Protein AF-A0A368G8A6-F1 (afdb_monomer)

Secondary structure (DSSP, 8-state):
-HHHHHHHHHHH-TT-TTHHHHHHHHHHHHHHHHHHHTS---HHHHHHHHHHHHHHHHHHHHHTTPPPPPB-TTSPBPPTTTS-HHHHHHHHHHHHHHHHH-----TTTT----EEEEEEEEEEEEE--SS-EEEEEEEEETTTTEE-B--EEEEEPTT----S---EEEEEEEEEGGGTT--EEEEEEEEEEEPPPPS-TTSTTS-----GGG-EEEEEEEEEEE-HHHHHS----SS-EEEEEE-B--S-HHHHHHHHHHH-S--------TTEEEEEEEEEE-S-HHHHHHH-THHHHSSPPEEE-BTT---S--S----------------S-GGG--EEEEEEEEETTSPBPSS----S-TTS-EEEEEEEEE-----TTPPPPPPSEEEEEEEEETTEEPPSS---B--EE--TTS--TT--TTTTS--BTT-

Structure (mmCIF, N/CA/C/O backbone):
data_AF-A0A368G8A6-F1
#
_entry.id   AF-A0A368G8A6-F1
#
loop_
_atom_site.group_PDB
_atom_site.id
_atom_site.type_symbol
_atom_site.label_atom_id
_atom_site.label_alt_id
_atom_site.label_comp_id
_atom_site.label_asym_id
_atom_site.label_entity_id
_atom_site.label_seq_id
_atom_site.pdbx_PDB_ins_code
_atom_site.Cartn_x
_atom_site.Cartn_y
_atom_site.Cartn_z
_atom_site.occupancy
_atom_site.B_iso_or_equiv
_atom_site.auth_seq_id
_atom_site.auth_comp_id
_atom_site.auth_asym_id
_atom_site.auth_atom_id
_atom_site.pdbx_PDB_model_num
ATOM 1 N N . MET A 1 1 ? -7.326 17.265 35.477 1.00 43.59 1 MET A N 1
ATOM 2 C CA . MET A 1 1 ? -8.091 16.591 36.548 1.00 43.59 1 MET A CA 1
ATOM 3 C C . MET A 1 1 ? -8.277 15.103 36.242 1.00 43.59 1 MET A C 1
ATOM 5 O O . MET A 1 1 ? -7.632 14.311 36.908 1.00 43.59 1 MET A O 1
ATOM 9 N N . LEU A 1 2 ? -8.998 14.713 35.177 1.00 50.06 2 LEU A N 1
ATOM 10 C CA . LEU A 1 2 ? -9.174 13.297 34.775 1.00 50.06 2 LEU A CA 1
ATOM 11 C C . LEU A 1 2 ? -7.854 12.520 34.573 1.00 50.06 2 LEU A C 1
ATOM 13 O O . LEU A 1 2 ? -7.730 11.402 35.051 1.00 50.06 2 LEU A O 1
ATOM 17 N N . SER A 1 3 ? -6.838 13.127 33.946 1.00 50.62 3 SER A N 1
ATOM 18 C CA . SER A 1 3 ? -5.525 12.483 33.728 1.00 50.62 3 SER A CA 1
ATOM 19 C C . SER A 1 3 ? -4.758 12.152 35.016 1.00 50.62 3 SER A C 1
ATOM 21 O O . SER A 1 3 ? -4.015 11.178 35.029 1.00 50.62 3 SER A O 1
ATOM 23 N N . ALA A 1 4 ? -4.908 12.955 36.074 1.00 56.69 4 ALA A N 1
ATOM 24 C CA . ALA A 1 4 ? -4.217 12.730 37.347 1.00 56.69 4 ALA A CA 1
ATOM 25 C C . ALA A 1 4 ? -4.920 11.632 38.159 1.00 56.69 4 ALA A C 1
ATOM 27 O O . ALA A 1 4 ? -4.270 10.733 38.680 1.00 56.69 4 ALA A O 1
ATOM 28 N N . LEU A 1 5 ? -6.257 11.655 38.162 1.00 59.19 5 LEU A N 1
ATOM 29 C CA . LEU A 1 5 ? -7.077 10.607 38.764 1.00 59.19 5 LEU A CA 1
ATOM 30 C C . LEU A 1 5 ? -6.843 9.250 38.078 1.00 59.19 5 LEU A C 1
ATOM 32 O O . LEU A 1 5 ? -6.761 8.223 38.738 1.00 59.19 5 LEU A O 1
ATOM 36 N N . PHE A 1 6 ? -6.674 9.244 36.754 1.00 61.34 6 PHE A N 1
ATOM 37 C CA . PHE A 1 6 ? -6.402 8.030 35.986 1.00 61.34 6 PHE A CA 1
ATOM 38 C C . PHE A 1 6 ? -5.039 7.410 36.323 1.00 61.34 6 PHE A C 1
ATOM 40 O O . PHE A 1 6 ? -4.950 6.198 36.503 1.00 61.34 6 PHE A O 1
ATOM 47 N N . GLN A 1 7 ? -3.989 8.230 36.467 1.00 59.25 7 GLN A N 1
ATOM 48 C CA . GLN A 1 7 ? -2.680 7.761 36.938 1.00 59.25 7 GLN A CA 1
ATOM 49 C C . GLN A 1 7 ? -2.772 7.161 38.344 1.00 59.25 7 GLN A C 1
ATOM 51 O O . GLN A 1 7 ? -2.196 6.109 38.604 1.00 59.25 7 GLN A O 1
ATOM 56 N N . GLU A 1 8 ? -3.537 7.790 39.236 1.00 62.53 8 GLU A N 1
ATOM 57 C CA . GLU A 1 8 ? -3.729 7.303 40.601 1.00 62.53 8 GLU A CA 1
ATOM 58 C C . GLU A 1 8 ? -4.510 5.977 40.652 1.00 62.53 8 GLU A C 1
ATOM 60 O O . GLU A 1 8 ? -4.140 5.066 41.393 1.00 62.53 8 GLU A O 1
ATOM 65 N N . ILE A 1 9 ? -5.549 5.834 39.823 1.00 59.72 9 ILE A N 1
ATOM 66 C CA . ILE A 1 9 ? -6.364 4.615 39.716 1.00 59.72 9 ILE A CA 1
ATOM 67 C C . ILE A 1 9 ? -5.563 3.464 39.099 1.00 59.72 9 ILE A C 1
ATOM 69 O O . ILE A 1 9 ? -5.627 2.344 39.604 1.00 59.72 9 ILE A O 1
ATOM 73 N N . TYR A 1 10 ? -4.766 3.737 38.062 1.00 58.94 10 TYR A N 1
ATOM 74 C CA . TYR A 1 10 ? -3.898 2.744 37.423 1.00 58.94 10 TYR A CA 1
ATOM 75 C C . TYR A 1 10 ? -2.846 2.185 38.391 1.00 58.94 10 TYR A C 1
ATOM 77 O O . TYR A 1 10 ? -2.584 0.986 38.407 1.00 58.94 10 TYR A O 1
ATOM 85 N N . VAL A 1 11 ? -2.274 3.046 39.239 1.00 62.62 11 VAL A N 1
ATOM 86 C CA . VAL A 1 11 ? -1.277 2.648 40.245 1.00 62.62 11 VAL A CA 1
ATOM 87 C C . VAL A 1 11 ? -1.910 1.860 41.400 1.00 62.62 11 VAL A C 1
ATOM 89 O O . VAL A 1 11 ? -1.271 0.960 41.940 1.00 62.62 11 VAL A O 1
ATOM 92 N N . LYS A 1 12 ? -3.157 2.171 41.785 1.00 59.19 12 LYS A N 1
ATOM 93 C CA . LYS A 1 12 ? -3.830 1.549 42.941 1.00 59.19 12 LYS A CA 1
ATOM 94 C C . LYS A 1 12 ? -4.589 0.256 42.623 1.00 59.19 12 LYS A C 1
ATOM 96 O O . LYS A 1 12 ? -4.729 -0.577 43.514 1.00 59.19 12 LYS A O 1
ATOM 101 N N . HIS A 1 13 ? -5.069 0.061 41.394 1.00 56.84 13 HIS A N 1
ATOM 102 C CA . HIS A 1 13 ? -5.912 -1.085 41.039 1.00 56.84 13 HIS A CA 1
ATOM 103 C C . HIS A 1 13 ? -5.431 -1.786 39.762 1.00 56.84 13 HIS A C 1
ATOM 105 O O . HIS A 1 13 ? -5.925 -1.537 38.666 1.00 56.84 13 HIS A O 1
ATOM 111 N N . SER A 1 14 ? -4.506 -2.735 39.922 1.00 49.09 14 SER A N 1
ATOM 112 C CA . SER A 1 14 ? -3.905 -3.534 38.840 1.00 49.09 14 SER A CA 1
ATOM 113 C C . SER A 1 14 ? -4.854 -4.532 38.148 1.00 49.09 14 SER A C 1
ATOM 115 O O . SER A 1 14 ? -4.453 -5.184 37.187 1.00 49.09 14 SER A O 1
ATOM 117 N N . GLN A 1 15 ? -6.107 -4.663 38.603 1.00 50.75 15 GLN A N 1
ATOM 118 C CA . GLN A 1 15 ? -7.105 -5.607 38.076 1.00 50.75 15 GLN A CA 1
ATOM 119 C C . GLN A 1 15 ? -8.498 -4.967 37.949 1.00 50.75 15 GLN A C 1
ATOM 121 O O . GLN A 1 15 ? -9.465 -5.410 38.564 1.00 50.75 15 GLN A O 1
ATOM 126 N N . MET A 1 16 ? -8.627 -3.895 37.167 1.00 54.19 16 MET A N 1
ATOM 127 C CA . MET A 1 16 ? -9.943 -3.329 36.852 1.00 54.19 16 MET A CA 1
ATOM 128 C C . MET A 1 16 ? -10.481 -3.922 35.549 1.00 54.19 16 MET A C 1
ATOM 130 O O . MET A 1 16 ? -10.020 -3.573 34.466 1.00 54.19 16 MET A O 1
ATOM 134 N N . HIS A 1 17 ? -11.510 -4.770 35.646 1.00 56.84 17 HIS A N 1
ATOM 135 C CA . HIS A 1 17 ? -12.255 -5.290 34.488 1.00 56.84 17 HIS A CA 1
ATOM 136 C C . HIS A 1 17 ? -12.862 -4.178 33.604 1.00 56.84 17 HIS A C 1
ATOM 138 O O . HIS A 1 17 ? -13.124 -4.409 32.429 1.00 56.84 17 HIS A O 1
ATOM 144 N N . TYR A 1 18 ? -13.013 -2.963 34.141 1.00 58.09 18 TYR A N 1
ATOM 145 C CA . TYR A 1 18 ? -13.565 -1.789 33.454 1.00 58.09 18 TYR A CA 1
ATOM 146 C C . TYR A 1 18 ? -12.489 -0.854 32.866 1.00 58.09 18 TYR A C 1
ATOM 148 O O . TYR A 1 18 ? -12.812 0.216 32.359 1.00 58.09 18 TYR A O 1
ATOM 156 N N . PHE A 1 19 ? -11.198 -1.211 32.927 1.00 62.97 19 PHE A N 1
ATOM 157 C CA . PHE A 1 19 ? -10.111 -0.337 32.461 1.00 62.97 19 PHE A CA 1
ATOM 158 C C . PHE A 1 19 ? -10.221 0.005 30.966 1.00 62.97 19 PHE A C 1
ATOM 160 O O . PHE A 1 19 ? -10.107 1.171 30.587 1.00 62.97 19 PHE A O 1
ATOM 167 N N . ASN A 1 20 ? -10.532 -0.994 30.134 1.00 63.12 20 ASN A N 1
ATOM 168 C CA . ASN A 1 20 ? -10.787 -0.789 28.706 1.00 63.12 20 ASN A CA 1
ATOM 169 C C . ASN A 1 20 ? -11.989 0.140 28.471 1.00 63.12 20 ASN A C 1
ATOM 171 O O . ASN A 1 20 ? -11.944 0.990 27.589 1.00 63.12 20 ASN A O 1
ATOM 175 N N . GLU A 1 21 ? -13.027 0.056 29.308 1.00 64.50 21 GLU A N 1
ATOM 176 C CA . GLU A 1 21 ? -14.209 0.920 29.200 1.00 64.50 21 GLU A CA 1
ATOM 177 C C . GLU A 1 21 ? -13.882 2.387 29.517 1.00 64.50 21 GLU A C 1
ATOM 179 O O . GLU A 1 21 ? -14.387 3.301 28.861 1.00 64.50 21 GLU A O 1
ATOM 184 N N . VAL A 1 22 ? -13.006 2.631 30.500 1.00 66.44 22 VAL A N 1
ATOM 185 C CA . VAL A 1 22 ? -12.541 3.987 30.829 1.00 66.44 22 VAL A CA 1
ATOM 186 C C . VAL A 1 22 ? -11.645 4.541 29.718 1.00 66.44 22 VAL A C 1
ATOM 188 O O . VAL A 1 22 ? -11.762 5.720 29.378 1.00 66.44 22 VAL A O 1
ATOM 191 N N . LEU A 1 23 ? -10.787 3.714 29.112 1.00 68.44 23 LEU A N 1
ATOM 192 C CA . LEU A 1 23 ? -9.977 4.117 27.959 1.00 68.44 23 LEU A CA 1
ATOM 193 C C . LEU A 1 23 ? -10.842 4.460 26.741 1.00 68.44 23 LEU A C 1
ATOM 195 O O . LEU A 1 23 ? -10.667 5.533 26.166 1.00 68.44 23 LEU A O 1
ATOM 199 N N . ASP A 1 24 ? -11.828 3.625 26.407 1.00 67.00 24 ASP A N 1
ATOM 200 C CA . ASP A 1 24 ? -12.809 3.907 25.352 1.00 67.00 24 ASP A CA 1
ATOM 201 C C . ASP A 1 24 ? -13.577 5.212 25.619 1.00 67.00 24 ASP A C 1
ATOM 203 O O . ASP A 1 24 ? -13.859 5.994 24.702 1.00 67.00 24 ASP A O 1
ATOM 207 N N . PHE A 1 25 ? -13.901 5.485 26.886 1.00 70.19 25 PHE A N 1
ATOM 208 C CA . PHE A 1 25 ? -14.536 6.733 27.295 1.00 70.19 25 PHE A CA 1
ATOM 209 C C . PHE A 1 25 ? -13.623 7.954 27.090 1.00 70.19 25 PHE A C 1
ATOM 211 O O . PHE A 1 25 ? -14.079 8.988 26.583 1.00 70.19 25 PHE A O 1
ATOM 218 N N . ILE A 1 26 ? -12.341 7.847 27.449 1.00 71.69 26 ILE A N 1
ATOM 219 C CA . ILE A 1 26 ? -11.347 8.910 27.251 1.00 71.69 26 ILE A CA 1
ATOM 220 C C . ILE A 1 26 ? -11.129 9.161 25.756 1.00 71.69 26 ILE A C 1
ATOM 222 O O . ILE A 1 26 ? -11.216 10.312 25.323 1.00 71.69 26 ILE A O 1
ATOM 226 N N . ASP A 1 27 ? -10.928 8.106 24.965 1.00 68.25 27 ASP A N 1
ATOM 227 C CA . ASP A 1 27 ? -10.746 8.186 23.512 1.00 68.25 27 ASP A CA 1
ATOM 228 C C . ASP A 1 27 ? -11.944 8.869 22.844 1.00 68.25 27 ASP A C 1
ATOM 230 O O . ASP A 1 27 ? -11.781 9.804 22.053 1.00 68.25 27 ASP A O 1
ATOM 234 N N . TYR A 1 28 ? -13.165 8.472 23.217 1.00 72.50 28 TYR A N 1
ATOM 235 C CA . TYR A 1 28 ? -14.377 9.122 22.732 1.00 72.50 28 TYR A CA 1
ATOM 236 C C . TYR A 1 28 ? -14.417 10.606 23.114 1.00 72.50 28 TYR A C 1
ATOM 238 O O . TYR A 1 28 ? -14.634 11.459 22.254 1.00 72.50 28 TYR A O 1
ATOM 246 N N . THR A 1 29 ? -14.164 10.940 24.381 1.00 74.62 29 THR A N 1
ATOM 247 C CA . THR A 1 29 ? -14.207 12.323 24.883 1.00 74.62 29 THR A CA 1
ATOM 248 C C . THR A 1 29 ? -13.191 13.217 24.168 1.00 74.62 29 THR A C 1
ATOM 250 O O . THR A 1 29 ? -13.513 14.343 23.777 1.00 74.62 29 THR A O 1
ATOM 253 N N . LEU A 1 30 ? -11.976 12.712 23.941 1.00 75.31 30 LEU A N 1
ATOM 254 C CA . LEU A 1 30 ? -10.932 13.405 23.187 1.00 75.31 30 LEU A CA 1
ATOM 255 C C . LEU A 1 30 ? -11.320 13.578 21.716 1.00 75.31 30 LEU A C 1
ATOM 257 O O . LEU A 1 30 ? -11.137 14.665 21.164 1.00 75.31 30 LEU A O 1
ATOM 261 N N . SER A 1 31 ? -11.913 12.553 21.098 1.00 70.50 31 SER A N 1
ATOM 262 C CA . SER A 1 31 ? -12.369 12.619 19.706 1.00 70.50 31 SER A CA 1
ATOM 263 C C . SER A 1 31 ? -13.459 13.676 19.497 1.00 70.50 31 SER A C 1
ATOM 265 O O . SER A 1 31 ? -13.366 14.481 18.568 1.00 70.50 31 SER A O 1
ATOM 267 N N . VAL A 1 32 ? -14.443 13.745 20.403 1.00 74.12 32 VAL A N 1
ATOM 268 C CA . VAL A 1 32 ? -15.516 14.745 20.368 1.00 74.12 32 VAL A CA 1
ATOM 269 C C . VAL A 1 32 ? -14.942 16.137 20.601 1.00 74.12 32 VAL A C 1
ATOM 271 O O . VAL A 1 32 ? -15.264 17.057 19.852 1.00 74.12 32 VAL A O 1
ATOM 274 N N . ARG A 1 33 ? -14.032 16.300 21.573 1.00 78.25 33 ARG A N 1
ATOM 275 C CA . ARG A 1 33 ? -13.338 17.576 21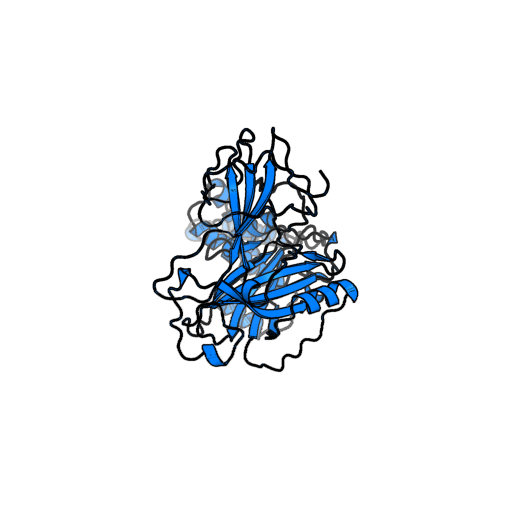.808 1.00 78.25 33 ARG A CA 1
ATOM 276 C C . ARG A 1 33 ? -12.628 18.060 20.545 1.00 78.25 33 ARG A C 1
ATOM 278 O O . ARG A 1 33 ? -12.768 19.222 20.179 1.00 78.25 33 ARG A O 1
ATOM 285 N N . GLN A 1 34 ? -11.885 17.185 19.871 1.00 70.12 34 GLN A N 1
ATOM 286 C CA . GLN A 1 34 ? -11.168 17.548 18.651 1.00 70.12 34 GLN A CA 1
ATOM 287 C C . GLN A 1 34 ? -12.124 17.896 17.503 1.00 70.12 34 GLN A C 1
ATOM 289 O O . GLN A 1 34 ? -11.867 18.848 16.771 1.00 70.12 34 GLN A O 1
ATOM 294 N N . LYS A 1 35 ? -13.251 17.183 17.385 1.00 71.56 35 LYS A N 1
ATOM 295 C CA . LYS A 1 35 ? -14.300 17.478 16.402 1.00 71.56 35 LYS A CA 1
ATOM 296 C C . LYS A 1 35 ? -14.926 18.857 16.640 1.00 71.56 35 LYS A C 1
ATOM 298 O O . LYS A 1 35 ? -15.028 19.638 15.700 1.00 71.56 35 LYS A O 1
ATOM 303 N N . ILE A 1 36 ? -15.244 19.202 17.888 1.00 72.38 36 ILE A N 1
ATOM 304 C CA . ILE A 1 36 ? -15.761 20.532 18.259 1.00 72.38 36 ILE A CA 1
ATOM 305 C C . ILE A 1 36 ? -14.737 21.628 17.927 1.00 72.38 36 ILE A C 1
ATOM 307 O O . ILE A 1 36 ? -15.089 22.639 17.326 1.00 72.38 36 ILE A O 1
ATOM 311 N N . LEU A 1 37 ? -13.461 21.415 18.269 1.00 73.06 37 LEU A N 1
ATOM 312 C CA . LEU A 1 37 ? -12.390 22.386 18.014 1.00 73.06 37 LEU A CA 1
ATOM 313 C C . LEU A 1 37 ? -12.068 22.571 16.523 1.00 73.06 37 LEU A C 1
ATOM 315 O O . LEU A 1 37 ? -11.515 23.600 16.152 1.00 73.06 37 LEU A O 1
ATOM 319 N N . SER A 1 38 ? -12.407 21.599 15.671 1.00 75.25 38 SER A N 1
ATOM 320 C CA . SER A 1 38 ? -12.146 21.667 14.226 1.00 75.25 38 SER A CA 1
ATOM 321 C C . SER A 1 38 ? -13.040 22.659 13.464 1.00 75.25 38 SER A C 1
ATOM 323 O O . SER A 1 38 ? -12.748 22.966 12.314 1.00 75.25 38 SER A O 1
ATOM 325 N N . GLY A 1 39 ? -14.099 23.190 14.091 1.00 61.03 39 GLY A N 1
ATOM 326 C CA . GLY A 1 39 ? -14.849 24.345 13.580 1.00 61.03 39 GLY A CA 1
ATOM 327 C C . GLY A 1 39 ? -15.781 24.101 12.382 1.00 61.03 39 GLY A C 1
ATOM 328 O O . GLY A 1 39 ? -16.315 25.067 11.850 1.00 61.03 39 GLY A O 1
ATOM 329 N N . GLY A 1 40 ? -16.011 22.850 11.965 1.00 71.56 40 GLY A N 1
ATOM 330 C CA . GLY A 1 40 ? -16.834 22.500 10.790 1.00 71.56 40 GLY A CA 1
ATOM 331 C C . GLY A 1 40 ? -18.112 21.702 11.081 1.00 71.56 40 GLY A C 1
ATOM 332 O O . GLY A 1 40 ? -18.633 21.050 10.182 1.00 71.56 40 GLY A O 1
ATOM 333 N N . VAL A 1 41 ? -18.586 21.679 12.330 1.00 72.69 41 VAL A N 1
ATOM 334 C CA . VAL A 1 41 ? -19.724 20.840 12.749 1.00 72.69 41 VAL A CA 1
ATOM 335 C C . VAL A 1 41 ? -21.025 21.656 12.739 1.00 72.69 41 VAL A C 1
ATOM 337 O O . VAL A 1 41 ? -21.070 22.696 13.399 1.00 72.69 41 VAL A O 1
ATOM 340 N N . PRO A 1 42 ? -22.092 21.207 12.050 1.00 79.69 42 PRO A N 1
ATOM 341 C CA . PRO A 1 42 ? -23.400 21.861 12.085 1.00 79.69 42 PRO A CA 1
ATOM 342 C C . PRO A 1 42 ? -23.972 21.978 13.507 1.00 79.69 42 PRO A C 1
ATOM 344 O O . PRO A 1 42 ? -23.771 21.096 14.345 1.00 79.69 42 PRO A O 1
ATOM 347 N N . SER A 1 43 ? -24.747 23.033 13.777 1.00 75.12 43 SER A N 1
ATOM 348 C CA . SER A 1 43 ? -25.308 23.316 15.112 1.00 75.12 43 SER A CA 1
ATOM 349 C C . SER A 1 43 ? -26.180 22.185 15.672 1.00 75.12 43 SER A C 1
ATOM 351 O O . SER A 1 43 ? -26.168 21.925 16.875 1.00 75.12 43 SER A O 1
ATOM 353 N N . GLU A 1 44 ? -26.917 21.489 14.806 1.00 77.75 44 GLU A N 1
ATOM 354 C CA . GLU A 1 44 ? -27.762 20.356 15.190 1.00 77.75 44 GLU A CA 1
ATOM 355 C C . GLU A 1 44 ? -26.920 19.148 15.632 1.00 77.75 44 GLU A C 1
ATOM 357 O O . GLU A 1 44 ? -27.166 18.561 16.688 1.00 77.75 44 GLU A O 1
ATOM 362 N N . GLU A 1 45 ? -25.849 18.843 14.896 1.00 76.75 45 GLU A N 1
ATOM 363 C CA . GLU A 1 45 ? -24.894 17.791 15.253 1.00 76.75 45 GLU A CA 1
ATOM 364 C C . GLU A 1 45 ? -24.103 18.148 16.525 1.00 76.75 45 GLU A C 1
ATOM 366 O O . GLU A 1 45 ? -23.843 17.294 17.370 1.00 76.75 45 GLU A O 1
ATOM 371 N N . LEU A 1 46 ? -23.778 19.425 16.736 1.00 76.44 46 LEU A N 1
ATOM 372 C CA . LEU A 1 46 ? -23.169 19.895 17.984 1.00 76.44 46 LEU A CA 1
ATOM 373 C C . LEU A 1 46 ? -24.077 19.680 19.200 1.00 76.44 46 LEU A C 1
ATOM 375 O O . LEU A 1 46 ? -23.590 19.293 20.265 1.00 76.44 46 LEU A O 1
ATOM 379 N N . ASN A 1 47 ? -25.382 19.923 19.062 1.00 78.06 47 ASN A N 1
ATOM 380 C CA . ASN A 1 47 ? -26.339 19.716 20.147 1.00 78.06 47 ASN A CA 1
ATOM 381 C C . ASN A 1 47 ? -26.492 18.226 20.487 1.00 78.06 47 ASN A C 1
ATOM 383 O O . ASN A 1 47 ? -26.476 17.870 21.667 1.00 78.06 47 ASN A O 1
ATOM 387 N N . THR A 1 48 ? -26.559 17.343 19.485 1.00 79.69 48 THR A N 1
ATOM 388 C CA . THR A 1 48 ? -26.619 15.893 19.735 1.00 79.69 48 THR A CA 1
ATOM 389 C C . THR A 1 48 ? -25.330 15.374 20.374 1.00 79.69 48 THR A C 1
ATOM 391 O O . THR A 1 48 ? -25.388 14.641 21.367 1.00 79.69 48 THR A O 1
ATOM 394 N N . LEU A 1 49 ? -24.165 15.817 19.888 1.00 78.12 49 LEU A N 1
ATOM 395 C CA . LEU A 1 49 ? -22.864 15.482 20.471 1.00 78.12 49 LEU A CA 1
ATOM 396 C C . LEU A 1 49 ? -22.743 15.961 21.920 1.00 78.12 49 LEU A C 1
ATOM 398 O O . LEU A 1 49 ? -22.212 15.226 22.750 1.00 78.12 49 LEU A O 1
ATOM 402 N N . ARG A 1 50 ? -23.257 17.153 22.252 1.00 81.56 50 ARG A N 1
ATOM 403 C CA . ARG A 1 50 ? -23.244 17.689 23.623 1.00 81.56 50 ARG A CA 1
ATOM 404 C C . ARG A 1 50 ? -24.022 16.801 24.584 1.00 81.56 50 ARG A C 1
ATOM 406 O O . ARG A 1 50 ? -23.479 16.413 25.617 1.00 81.56 50 ARG A O 1
ATOM 413 N N . VAL A 1 51 ? -25.260 16.449 24.234 1.00 83.06 51 VAL A N 1
ATOM 414 C CA . VAL A 1 51 ? -26.112 15.584 25.064 1.00 83.06 51 VAL A CA 1
ATOM 415 C C . VAL A 1 51 ? -25.450 14.218 25.264 1.00 83.06 51 VAL A C 1
ATOM 417 O O . VAL A 1 51 ? -25.397 13.712 26.384 1.00 83.06 51 VAL A O 1
ATOM 420 N N . GLN A 1 52 ? -24.888 13.632 24.203 1.00 79.94 52 GLN A N 1
ATOM 421 C CA . GLN A 1 52 ? -24.186 12.349 24.295 1.00 79.94 52 GLN A CA 1
ATOM 422 C C . GLN A 1 52 ? -22.911 12.434 25.144 1.00 79.94 52 GLN A C 1
ATOM 424 O O . GLN A 1 52 ? -22.642 11.534 25.939 1.00 79.94 52 GLN A O 1
ATOM 429 N N . LEU A 1 53 ? -22.129 13.505 24.995 1.00 80.88 53 LEU A N 1
ATOM 430 C CA . LEU A 1 53 ? -20.910 13.727 25.766 1.00 80.88 53 LEU A CA 1
ATOM 431 C C . LEU A 1 53 ? -21.221 13.888 27.258 1.00 80.88 53 LEU A C 1
ATOM 433 O O . LEU A 1 53 ? -20.582 13.237 28.079 1.00 80.88 53 LEU A O 1
ATOM 437 N N . ALA A 1 54 ? -22.228 14.697 27.595 1.00 82.69 54 ALA A N 1
ATOM 438 C CA . ALA A 1 54 ? -22.706 14.891 28.960 1.00 82.69 54 ALA A CA 1
ATOM 439 C C . ALA A 1 54 ? -23.092 13.558 29.620 1.00 82.69 54 ALA A C 1
ATOM 441 O O . ALA A 1 54 ? -22.553 13.217 30.670 1.00 82.69 54 ALA A O 1
ATOM 442 N N . ARG A 1 55 ? -23.925 12.752 28.944 1.00 80.25 55 ARG A N 1
ATOM 443 C CA . ARG A 1 55 ? -24.340 11.426 29.435 1.00 80.25 55 ARG A CA 1
ATOM 444 C C . ARG A 1 55 ? -23.154 10.504 29.701 1.00 80.25 55 ARG A C 1
ATOM 446 O O . ARG A 1 55 ? -23.101 9.844 30.737 1.00 80.25 55 ARG A O 1
ATOM 453 N N . ARG A 1 56 ? -22.184 10.462 28.782 1.00 77.88 56 ARG A N 1
ATOM 454 C CA . ARG A 1 56 ? -20.999 9.617 28.964 1.00 77.88 56 ARG A CA 1
ATOM 455 C C . ARG A 1 56 ? -20.099 10.116 30.100 1.00 77.88 56 ARG A C 1
ATOM 457 O O . ARG A 1 56 ? -19.587 9.280 30.835 1.00 77.88 56 ARG A O 1
ATOM 464 N N . ILE A 1 57 ? -19.927 11.433 30.272 1.00 81.31 57 ILE A N 1
ATOM 465 C CA . ILE A 1 57 ? -19.154 12.014 31.388 1.00 81.31 57 ILE A CA 1
ATOM 466 C C . ILE A 1 57 ? -19.785 11.656 32.728 1.00 81.31 57 ILE A C 1
ATOM 468 O O . ILE A 1 57 ? -19.091 11.177 33.619 1.00 81.31 57 ILE A O 1
ATOM 472 N N . ASP A 1 58 ? -21.094 11.843 32.857 1.00 82.56 58 ASP A N 1
ATOM 473 C CA . ASP A 1 58 ? -21.817 11.574 34.098 1.00 82.56 58 ASP A CA 1
ATOM 474 C C . ASP A 1 58 ? -21.733 10.083 34.479 1.00 82.56 58 ASP A C 1
ATOM 476 O O . ASP A 1 58 ? -21.558 9.733 35.647 1.00 82.56 58 ASP A O 1
ATOM 480 N N . ARG A 1 59 ? -21.739 9.192 33.481 1.00 77.00 59 ARG A N 1
ATOM 481 C CA . ARG A 1 59 ? -21.500 7.758 33.670 1.00 77.00 59 ARG A CA 1
ATOM 482 C C . ARG A 1 59 ? -20.055 7.428 34.041 1.00 77.00 59 ARG A C 1
ATOM 484 O O . ARG A 1 59 ? -19.838 6.623 34.942 1.00 77.00 59 ARG A O 1
ATOM 491 N N . GLY A 1 60 ? -19.078 8.045 33.379 1.00 75.31 60 GLY A N 1
ATOM 492 C CA . GLY A 1 60 ? -17.666 7.920 33.741 1.00 75.31 60 GLY A CA 1
ATOM 493 C C . GLY A 1 60 ? -17.427 8.350 35.188 1.00 75.31 60 GLY A C 1
ATOM 494 O O . GLY A 1 60 ? -16.764 7.640 35.937 1.00 75.31 60 GLY A O 1
ATOM 495 N N . ASN A 1 61 ? -18.057 9.445 35.617 1.00 79.81 61 ASN A N 1
ATOM 496 C CA . ASN A 1 61 ? -18.025 9.889 37.005 1.00 79.81 61 ASN A CA 1
ATOM 497 C C . ASN A 1 61 ? -18.624 8.838 37.944 1.00 79.81 61 ASN A C 1
ATOM 499 O O . ASN A 1 61 ? -17.983 8.507 38.933 1.00 79.81 61 ASN A O 1
ATOM 503 N N . MET A 1 62 ? -19.776 8.244 37.615 1.00 77.38 62 MET A N 1
ATOM 504 C CA . MET A 1 62 ? -20.349 7.156 38.418 1.00 77.38 62 MET A CA 1
ATOM 505 C C . MET A 1 62 ? -19.393 5.957 38.549 1.00 77.38 62 MET A C 1
ATOM 507 O O . MET A 1 62 ? -19.195 5.464 39.656 1.00 77.38 62 MET A O 1
ATOM 511 N N . PHE A 1 63 ? -18.761 5.510 37.456 1.00 70.62 63 PHE A N 1
ATOM 512 C CA . PHE A 1 63 ? -17.797 4.399 37.495 1.00 70.62 63 PHE A CA 1
ATOM 513 C C . PHE A 1 63 ? -16.556 4.712 38.327 1.00 70.62 63 PHE A C 1
ATOM 515 O O . PHE A 1 63 ? -16.059 3.862 39.061 1.00 70.62 63 PHE A O 1
ATOM 522 N N . LEU A 1 64 ? -16.075 5.949 38.238 1.00 72.94 64 LEU A N 1
ATOM 523 C CA . LEU A 1 64 ? -14.930 6.432 39.002 1.00 72.94 64 LEU A CA 1
ATOM 524 C C . LEU A 1 64 ? -15.313 6.831 40.438 1.00 72.94 64 LEU A C 1
ATOM 526 O O . LEU A 1 64 ? -14.472 7.358 41.161 1.00 72.94 64 LEU A O 1
ATOM 530 N N . SER A 1 65 ? -16.564 6.589 40.855 1.00 75.06 65 SER A N 1
ATOM 531 C CA . SER A 1 65 ? -17.113 6.990 42.160 1.00 75.06 65 SER A CA 1
ATOM 532 C C . SER A 1 65 ? -16.963 8.492 42.452 1.00 75.06 65 SER A C 1
ATOM 534 O O . SER A 1 65 ? -16.764 8.909 43.591 1.00 75.06 65 SER A O 1
ATOM 536 N N . LEU A 1 66 ? -17.051 9.312 41.406 1.00 79.75 66 LEU A N 1
ATOM 537 C CA . LEU A 1 66 ? -17.045 10.770 41.447 1.00 79.75 66 LEU A CA 1
ATOM 538 C C . LEU A 1 66 ? -18.471 11.328 41.449 1.00 79.75 66 LEU A C 1
ATOM 540 O O . LEU A 1 66 ? -19.427 10.685 41.014 1.00 79.75 66 LEU A O 1
ATOM 544 N N . ASN A 1 67 ? -18.595 12.588 41.861 1.00 81.81 67 ASN A N 1
ATOM 545 C CA . ASN A 1 67 ? -19.868 13.299 41.844 1.00 81.81 67 ASN A CA 1
ATOM 546 C C . ASN A 1 67 ? -20.406 13.461 40.412 1.00 81.81 67 ASN A C 1
ATOM 548 O O . ASN A 1 67 ? -19.722 13.956 39.510 1.00 81.81 67 ASN A O 1
ATOM 552 N N . VAL A 1 68 ? -21.669 13.084 40.221 1.00 83.31 68 VAL A N 1
ATOM 553 C CA . VAL A 1 68 ? -22.407 13.297 38.972 1.00 83.31 68 VAL A CA 1
ATOM 554 C C . VAL A 1 68 ? -22.943 14.727 38.937 1.00 83.31 68 VAL A C 1
ATOM 556 O O . VAL A 1 68 ? -23.505 15.213 39.918 1.00 83.31 68 VAL A O 1
ATOM 559 N N . THR A 1 69 ? -22.764 15.417 37.810 1.00 85.94 69 THR A N 1
ATOM 560 C CA . THR A 1 69 ? -23.268 16.783 37.634 1.00 85.94 69 THR A CA 1
ATOM 561 C C . THR A 1 69 ? -24.769 16.761 37.340 1.00 85.94 69 THR A C 1
ATOM 563 O O . THR A 1 69 ? -25.237 15.950 36.546 1.00 85.94 69 THR A O 1
ATOM 566 N N . ILE A 1 70 ? -25.534 17.666 37.953 1.00 86.81 70 ILE A N 1
ATOM 567 C CA . ILE A 1 70 ? -26.963 17.821 37.662 1.00 86.81 70 ILE A CA 1
ATOM 568 C C . ILE A 1 70 ? -27.098 18.614 36.358 1.00 86.81 70 ILE A C 1
ATOM 570 O O . ILE A 1 70 ? -26.636 19.753 36.268 1.00 86.81 70 ILE A O 1
ATOM 574 N N . ARG A 1 71 ? -27.698 17.997 35.337 1.00 87.19 71 ARG A N 1
ATOM 575 C CA . ARG A 1 71 ? -27.844 18.576 33.994 1.00 87.19 71 ARG A CA 1
ATOM 576 C C . ARG A 1 71 ? -29.286 18.579 33.522 1.00 87.19 71 ARG A C 1
ATOM 578 O O . ARG A 1 71 ? -30.025 17.656 33.857 1.00 87.19 71 ARG A O 1
ATOM 585 N N . ASP A 1 72 ? -29.639 19.538 32.680 1.00 83.06 72 ASP A N 1
ATOM 586 C CA . ASP A 1 72 ? -30.932 19.592 31.998 1.00 83.06 72 ASP A CA 1
ATOM 587 C C . ASP A 1 72 ? -31.067 18.520 30.888 1.00 83.06 72 ASP A C 1
ATOM 589 O O . ASP A 1 72 ? -30.210 17.640 30.711 1.00 83.06 72 ASP A O 1
ATOM 593 N N . GLU A 1 73 ? -32.169 18.568 30.133 1.00 79.31 73 GLU A N 1
ATOM 594 C CA . GLU A 1 73 ? -32.426 17.674 28.993 1.00 79.31 73 GLU A CA 1
ATOM 595 C C . GLU A 1 73 ? -31.481 17.921 27.802 1.00 79.31 73 GLU A C 1
ATOM 597 O O . GLU A 1 73 ? -31.242 17.020 26.992 1.00 79.31 73 GLU A O 1
ATOM 602 N N . HIS A 1 74 ? -30.890 19.115 27.721 1.00 80.00 74 HIS A N 1
ATOM 603 C CA . HIS A 1 74 ? -29.948 19.535 26.682 1.00 80.00 74 HIS A CA 1
ATOM 604 C C . HIS A 1 74 ? -28.476 19.249 27.045 1.00 80.00 74 HIS A C 1
ATOM 606 O O . HIS A 1 74 ? -27.569 19.529 26.252 1.00 80.00 74 HIS A O 1
ATOM 612 N N . GLY A 1 75 ? -28.219 18.645 28.211 1.00 78.25 75 GLY A N 1
ATOM 613 C CA . GLY A 1 75 ? -26.885 18.277 28.689 1.00 78.25 75 GLY A CA 1
ATOM 614 C C . GLY A 1 75 ? -26.083 19.439 29.290 1.00 78.25 75 GLY A C 1
ATOM 615 O O . GLY A 1 75 ? -24.876 19.290 29.521 1.00 78.25 75 GLY A O 1
ATOM 616 N N . LEU A 1 76 ? -26.719 20.582 29.552 1.00 84.44 76 LEU A N 1
ATOM 617 C CA . LEU A 1 76 ? -26.115 21.727 30.229 1.00 84.44 76 LEU A CA 1
ATOM 618 C C . LEU A 1 76 ? -26.226 21.552 31.743 1.00 84.44 76 LEU A C 1
ATOM 620 O O . LEU A 1 76 ? -27.228 21.055 32.247 1.00 84.44 76 LEU A O 1
ATOM 624 N N . ALA A 1 77 ? -25.173 21.921 32.470 1.00 86.12 77 ALA A N 1
ATOM 625 C CA . ALA A 1 77 ? -25.200 21.891 33.927 1.00 86.12 77 ALA A CA 1
ATOM 626 C C . ALA A 1 77 ? -26.102 23.013 34.447 1.00 86.12 77 ALA A C 1
ATOM 628 O O . ALA A 1 77 ? -26.024 24.136 33.947 1.00 86.12 77 ALA A O 1
ATOM 629 N N . PHE A 1 78 ? -26.925 22.713 35.451 1.00 85.00 78 PHE A N 1
ATOM 630 C CA . PHE A 1 78 ? -27.667 23.757 36.145 1.00 85.00 78 PHE A CA 1
ATOM 631 C C . PHE A 1 78 ? -26.709 24.641 36.942 1.00 85.00 78 PHE A C 1
ATOM 633 O O . PHE A 1 78 ? -25.787 24.146 37.594 1.00 85.00 78 PHE A O 1
ATOM 640 N N . ASP A 1 79 ? -26.954 25.946 36.902 1.00 83.75 79 ASP A N 1
ATOM 641 C CA . ASP A 1 79 ? -26.278 26.903 37.767 1.00 83.75 79 ASP A CA 1
ATOM 642 C C . ASP A 1 79 ? -26.885 26.808 39.183 1.00 83.75 79 ASP A C 1
ATOM 644 O O . ASP A 1 79 ? -28.115 26.893 39.292 1.00 83.75 79 ASP A O 1
ATOM 648 N N . PRO A 1 80 ? -26.093 26.597 40.257 1.00 79.62 80 PRO A N 1
ATOM 649 C CA . PRO A 1 80 ? -26.608 26.458 41.622 1.00 79.62 80 PRO A CA 1
ATOM 650 C C . PRO A 1 80 ? -27.514 27.606 42.074 1.00 79.62 80 PRO A C 1
ATOM 652 O O . PRO A 1 80 ? -28.449 27.367 42.834 1.00 79.62 80 PRO A O 1
ATOM 655 N N . ASP A 1 81 ? -27.278 28.815 41.561 1.00 84.19 81 ASP A N 1
ATOM 656 C CA . ASP A 1 81 ? -28.052 30.014 41.901 1.00 84.19 81 ASP A CA 1
ATOM 657 C C . ASP A 1 81 ? -29.352 30.140 41.081 1.00 84.19 81 ASP A C 1
ATOM 659 O O . ASP A 1 81 ? -30.225 30.948 41.398 1.00 84.19 81 ASP A O 1
ATOM 663 N N . SER A 1 82 ? -29.511 29.318 40.037 1.00 83.19 82 SER A N 1
ATOM 664 C CA . SER A 1 82 ? -30.668 29.334 39.129 1.00 83.19 82 SER A CA 1
ATOM 665 C C . SER A 1 82 ? -31.774 28.339 39.496 1.00 83.19 82 SER A C 1
ATOM 667 O O . SER A 1 82 ? -32.872 28.416 38.941 1.00 83.19 82 SER A O 1
ATOM 669 N N . ILE A 1 83 ? -31.510 27.402 40.416 1.00 85.25 83 ILE A N 1
ATOM 670 C CA . ILE A 1 83 ? -32.433 26.316 40.773 1.00 85.25 83 ILE A CA 1
ATOM 671 C C . ILE A 1 83 ? -32.830 26.356 42.249 1.00 85.25 83 ILE A C 1
ATOM 673 O O . ILE A 1 83 ? -32.019 26.595 43.139 1.00 85.25 83 ILE A O 1
ATOM 677 N N . SER A 1 84 ? -34.106 26.082 42.528 1.00 89.50 84 SER A N 1
ATOM 678 C CA . SER A 1 84 ? -34.585 25.962 43.910 1.00 89.50 84 SER A CA 1
ATOM 679 C C . SER A 1 84 ? -34.116 24.654 44.552 1.00 89.50 84 SER A C 1
ATOM 681 O O . SER A 1 84 ? -33.968 23.645 43.869 1.00 89.50 84 SER A O 1
ATOM 683 N N . PHE A 1 85 ? -33.982 24.621 45.881 1.00 86.50 85 PHE A N 1
ATOM 684 C CA . PHE A 1 85 ? -33.568 23.418 46.620 1.00 86.50 85 PHE A CA 1
ATOM 685 C C . PHE A 1 85 ? -34.396 22.163 46.275 1.00 86.50 85 PHE A C 1
ATOM 687 O O . PHE A 1 85 ? -33.847 21.076 46.085 1.00 86.50 85 PHE A O 1
ATOM 694 N N . LEU A 1 86 ? -35.720 22.310 46.151 1.00 87.56 86 LEU A N 1
ATOM 695 C CA . LEU A 1 86 ? -36.621 21.202 45.820 1.00 87.56 86 LEU A CA 1
ATOM 696 C C . LEU A 1 86 ? -36.414 20.707 44.378 1.00 87.56 86 LEU A C 1
ATOM 698 O O . LEU A 1 86 ? -36.452 19.503 44.105 1.00 87.56 86 LEU A O 1
ATOM 702 N N . GLN A 1 87 ? -36.156 21.636 43.459 1.00 86.56 87 GLN A N 1
ATOM 703 C CA . GLN A 1 87 ? -35.838 21.323 42.072 1.00 86.56 87 GLN A CA 1
ATOM 704 C C . GLN A 1 87 ? -34.469 20.648 41.960 1.00 86.56 87 GLN A C 1
ATOM 706 O O . GLN A 1 87 ? -34.360 19.641 41.269 1.00 86.56 87 GLN A O 1
ATOM 711 N N . THR A 1 88 ? -33.462 21.103 42.712 1.00 87.75 88 THR A N 1
ATOM 712 C CA . THR A 1 88 ? -32.146 20.453 42.805 1.00 87.75 88 THR A CA 1
ATOM 713 C C . THR A 1 88 ? -32.275 18.991 43.212 1.00 87.75 88 THR A C 1
ATOM 715 O O . THR A 1 88 ? -31.671 18.124 42.587 1.00 87.75 88 THR A O 1
ATOM 718 N N . TYR A 1 89 ? -33.089 18.696 44.229 1.00 87.69 89 TYR A N 1
ATOM 719 C CA . TYR A 1 89 ? -33.321 17.321 44.673 1.00 87.69 89 TYR A CA 1
ATOM 720 C C . TYR A 1 89 ? -33.985 16.465 43.587 1.00 87.69 89 TYR A C 1
ATOM 722 O O . TYR A 1 89 ? -33.553 15.342 43.321 1.00 87.69 89 TYR A O 1
ATOM 730 N N . THR A 1 90 ? -35.005 17.012 42.926 1.00 88.38 90 THR A N 1
ATOM 731 C CA . THR A 1 90 ? -35.729 16.324 41.849 1.00 88.38 90 THR A CA 1
ATOM 732 C C . THR A 1 90 ? -34.802 16.026 40.668 1.00 88.38 90 THR A C 1
ATOM 734 O O . THR A 1 90 ? -34.712 14.885 40.212 1.00 88.38 90 THR A O 1
ATOM 737 N N . GLU A 1 91 ? -34.035 17.020 40.225 1.00 86.94 91 GLU A N 1
ATOM 738 C CA . GLU A 1 91 ? -33.097 16.876 39.112 1.00 86.94 91 GLU A CA 1
ATOM 739 C C . GLU A 1 91 ? -31.905 15.981 39.455 1.00 86.94 91 GLU A C 1
ATOM 741 O O . GLU A 1 91 ? -31.416 15.244 38.597 1.00 86.94 91 GLU A O 1
ATOM 746 N N . HIS A 1 92 ? -31.474 15.959 40.716 1.00 86.44 92 HIS A N 1
ATOM 747 C CA . HIS A 1 92 ? -30.482 15.004 41.196 1.00 86.44 92 HIS A CA 1
ATOM 748 C C . HIS A 1 92 ? -30.993 13.560 41.090 1.00 86.44 92 HIS A C 1
ATOM 750 O O . HIS A 1 92 ? -30.304 12.705 40.529 1.00 86.44 92 HIS A O 1
ATOM 756 N N . GLN A 1 93 ? -32.222 13.287 41.545 1.00 87.31 93 GLN A N 1
ATOM 757 C CA . GLN A 1 93 ? -32.835 11.966 41.375 1.00 87.31 93 GLN A CA 1
ATOM 758 C C . GLN A 1 93 ? -32.974 11.590 39.894 1.00 87.31 93 GLN A C 1
ATOM 760 O O . GLN A 1 93 ? -32.721 10.443 39.520 1.00 87.31 93 GLN A O 1
ATOM 765 N N . ASN A 1 94 ? -33.346 12.545 39.039 1.00 85.38 94 ASN A N 1
ATOM 766 C CA . ASN A 1 94 ? -33.448 12.331 37.596 1.00 85.38 94 ASN A CA 1
ATOM 767 C C . ASN A 1 94 ? -32.079 12.047 36.962 1.00 85.38 94 ASN A C 1
ATOM 769 O O . ASN A 1 94 ? -31.966 11.158 36.119 1.00 85.38 94 ASN A O 1
ATOM 773 N N . ALA A 1 95 ? -31.024 12.760 37.362 1.00 83.81 95 ALA A N 1
ATOM 774 C CA . ALA A 1 95 ? -29.654 12.497 36.924 1.00 83.81 95 ALA A CA 1
ATOM 775 C C . ALA A 1 95 ? -29.199 11.090 37.341 1.00 83.81 95 ALA A C 1
ATOM 777 O O . ALA A 1 95 ? -28.721 10.327 36.503 1.00 83.81 95 ALA A O 1
ATOM 778 N N . GLN A 1 96 ? -29.444 10.692 38.591 1.00 82.44 96 GLN A N 1
ATOM 779 C CA . GLN A 1 96 ? -29.079 9.365 39.087 1.00 82.44 96 GLN A CA 1
ATOM 780 C C . GLN A 1 96 ? -29.834 8.243 38.353 1.00 82.44 96 GLN A C 1
ATOM 782 O O . GLN A 1 96 ? -29.226 7.256 37.938 1.00 82.44 96 GLN A O 1
ATOM 787 N N . LYS A 1 97 ? -31.142 8.415 38.108 1.00 83.38 97 LYS A N 1
ATOM 788 C CA . LYS A 1 97 ? -31.954 7.480 37.308 1.00 83.38 97 LYS A CA 1
ATOM 789 C C . LYS A 1 97 ? -31.476 7.393 35.859 1.00 83.38 97 LYS A C 1
ATOM 791 O O . LYS A 1 97 ? -31.406 6.290 35.319 1.00 83.38 97 LYS A O 1
ATOM 796 N N . ARG A 1 98 ? -31.121 8.516 35.223 1.00 80.31 98 ARG A N 1
ATOM 797 C CA . ARG A 1 98 ? -30.575 8.538 33.852 1.00 80.31 98 ARG A CA 1
ATOM 798 C C . ARG A 1 98 ? -29.279 7.739 33.756 1.00 80.31 98 ARG A C 1
ATOM 800 O O . ARG A 1 98 ? -29.162 6.888 32.886 1.00 80.31 98 ARG A O 1
ATOM 807 N N . VAL A 1 99 ? -28.344 7.958 34.678 1.00 77.56 99 VAL A N 1
ATOM 808 C CA . VAL A 1 99 ? -27.050 7.260 34.657 1.00 77.56 99 VAL A CA 1
ATOM 809 C C . VAL A 1 99 ? -27.197 5.766 34.993 1.00 77.56 99 VAL A C 1
ATOM 811 O O . VAL A 1 99 ? -26.499 4.941 34.401 1.00 77.56 99 VAL A O 1
ATOM 814 N N . ALA A 1 100 ? -28.129 5.402 35.885 1.00 74.19 100 ALA A N 1
ATOM 815 C CA . ALA A 1 100 ? -28.390 4.012 36.269 1.00 74.19 100 ALA A CA 1
ATOM 816 C C . ALA A 1 100 ? -29.173 3.208 35.211 1.00 74.19 100 ALA A C 1
ATOM 818 O O . ALA A 1 100 ? -28.907 2.023 35.023 1.00 74.19 100 ALA A O 1
ATOM 819 N N . SER A 1 101 ? -30.135 3.836 34.522 1.00 68.88 101 SER A N 1
ATOM 820 C CA . SER A 1 101 ? -30.974 3.186 33.497 1.00 68.88 101 SER A CA 1
ATOM 821 C C . SER A 1 101 ? -30.280 3.007 32.150 1.00 68.88 101 SER A C 1
ATOM 823 O O . SER A 1 101 ? -30.663 2.115 31.389 1.00 68.88 101 SER A O 1
ATOM 825 N N . ASP A 1 102 ? -29.221 3.774 31.880 1.00 62.59 102 ASP A N 1
ATOM 826 C CA . ASP A 1 102 ? -28.283 3.527 30.785 1.00 62.59 102 ASP A CA 1
ATOM 827 C C . ASP A 1 102 ? -27.463 2.260 31.104 1.00 62.59 102 ASP A C 1
ATOM 829 O O . ASP A 1 102 ? -26.247 2.282 31.247 1.00 62.59 102 ASP A O 1
ATOM 833 N N . SER A 1 103 ? -28.108 1.104 31.281 1.00 48.84 103 SER A N 1
ATOM 834 C CA . SER A 1 103 ? -27.406 -0.177 31.221 1.00 48.84 103 SER A CA 1
ATOM 835 C C . SER A 1 103 ? -26.626 -0.183 29.914 1.00 48.84 103 SER A C 1
ATOM 837 O O . SER A 1 103 ? -27.143 0.263 28.886 1.00 48.84 103 SER A O 1
ATOM 839 N N . PHE A 1 104 ? -25.368 -0.621 29.948 1.00 48.50 104 PHE A N 1
ATOM 840 C CA . PHE A 1 104 ? -24.623 -0.837 28.723 1.00 48.50 104 PHE A CA 1
ATOM 841 C C . PHE A 1 104 ? -25.520 -1.703 27.820 1.00 48.50 104 PHE A C 1
ATOM 843 O O . PHE A 1 104 ? -25.575 -2.920 27.973 1.00 48.50 104 PHE A O 1
ATOM 850 N N . LYS A 1 105 ? -26.122 -1.111 26.780 1.00 44.25 105 LYS A N 1
ATOM 851 C CA . LYS A 1 105 ? -26.083 -1.761 25.474 1.00 44.25 105 LYS A CA 1
ATOM 852 C C . LYS A 1 105 ? -24.622 -1.728 25.082 1.00 44.25 105 LYS A C 1
ATOM 854 O O . LYS A 1 105 ? -24.165 -0.927 24.278 1.00 44.25 105 LYS A O 1
ATOM 859 N N . SER A 1 106 ? -23.885 -2.573 25.783 1.00 40.00 106 SER A N 1
ATOM 860 C CA . SER A 1 106 ? -22.665 -3.160 25.346 1.00 40.00 106 SER A CA 1
ATOM 861 C C . SER A 1 106 ? -23.038 -3.623 23.942 1.00 40.00 106 SER A C 1
ATOM 863 O O . SER A 1 106 ? -23.810 -4.565 23.762 1.00 40.00 106 SER A O 1
ATOM 865 N N . ASP A 1 107 ? -22.521 -2.939 22.933 1.00 40.59 107 ASP A N 1
ATOM 866 C CA . ASP A 1 107 ? -22.385 -3.530 21.603 1.00 40.59 107 ASP A CA 1
ATOM 867 C C . ASP A 1 107 ? -21.380 -4.719 21.672 1.00 40.59 107 ASP A C 1
ATOM 869 O O . ASP A 1 107 ? -20.893 -5.182 20.655 1.00 40.59 107 ASP A O 1
ATOM 873 N N . THR A 1 108 ? -21.064 -5.194 22.891 1.00 38.72 108 THR A N 1
ATOM 874 C CA . THR A 1 108 ? -20.498 -6.471 23.339 1.00 38.72 108 THR A CA 1
ATOM 875 C C . THR A 1 108 ? -21.495 -7.638 23.309 1.00 38.72 108 THR A C 1
ATOM 877 O O . THR A 1 108 ? -21.157 -8.728 23.761 1.00 38.72 108 THR A O 1
ATOM 880 N N . GLN A 1 109 ? -22.681 -7.503 22.693 1.00 38.50 109 GLN A N 1
ATOM 881 C CA . GLN A 1 109 ? -23.047 -8.615 21.812 1.00 38.50 109 GLN A CA 1
ATOM 882 C C . GLN A 1 109 ? -21.997 -8.575 20.719 1.00 38.50 109 GLN A C 1
ATOM 884 O O . GLN A 1 109 ? -22.100 -7.699 19.867 1.00 38.50 109 GLN A O 1
ATOM 889 N N . GLU A 1 110 ? -20.979 -9.437 20.816 1.00 43.22 110 GLU A N 1
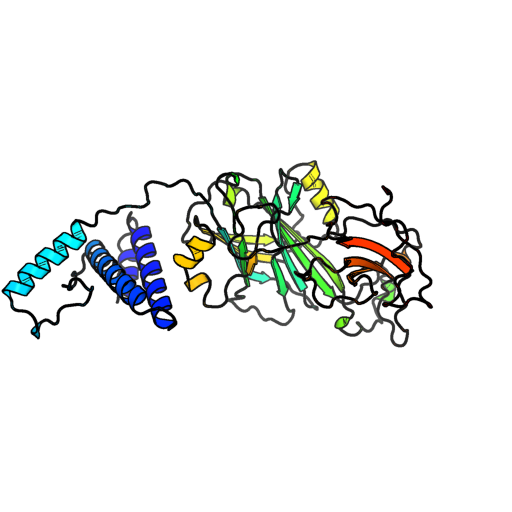ATOM 890 C CA . GLU A 1 110 ? -19.940 -9.649 19.810 1.00 43.22 110 GLU A CA 1
ATOM 891 C C . GLU A 1 110 ? -20.601 -9.760 18.435 1.00 43.22 110 GLU A C 1
ATOM 893 O O . GLU A 1 110 ? -20.930 -10.839 17.943 1.00 43.22 110 GLU A O 1
ATOM 898 N N . LYS A 1 111 ? -20.861 -8.617 17.800 1.00 47.84 111 LYS A N 1
ATOM 899 C CA . LYS A 1 111 ? -21.210 -8.595 16.399 1.00 47.84 111 LYS A CA 1
ATOM 900 C C . LYS A 1 111 ? -19.951 -9.138 15.749 1.00 47.84 111 LYS A C 1
ATOM 902 O O . LYS A 1 111 ? -18.882 -8.562 15.983 1.00 47.84 111 LYS A O 1
ATOM 907 N N . PRO A 1 112 ? -20.046 -10.240 14.990 1.00 54.91 112 PRO A N 1
ATOM 908 C CA . PRO A 1 112 ? -18.882 -10.792 14.323 1.00 54.91 112 PRO A CA 1
ATOM 909 C C . PRO A 1 112 ? -18.184 -9.654 13.586 1.00 54.91 112 PRO A C 1
ATOM 911 O O . PRO A 1 112 ? -18.865 -8.809 12.993 1.00 54.91 112 PRO A O 1
ATOM 914 N N . VAL A 1 113 ? -16.853 -9.586 13.695 1.00 59.62 113 VAL A N 1
ATOM 915 C CA . VAL A 1 113 ? -16.045 -8.539 13.058 1.00 59.62 113 VAL A CA 1
ATOM 916 C C . VAL A 1 113 ? -16.381 -8.539 11.571 1.00 59.62 113 VAL A C 1
ATOM 918 O O . VAL A 1 113 ? -15.902 -9.381 10.819 1.00 59.62 113 VAL A O 1
ATOM 921 N N . LYS A 1 114 ? -17.254 -7.618 11.150 1.00 73.69 114 LYS A N 1
ATOM 922 C CA . LYS A 1 114 ? -17.715 -7.556 9.758 1.00 73.69 114 LYS A CA 1
ATOM 923 C C . LYS A 1 114 ? -16.574 -7.118 8.853 1.00 73.69 114 LYS A C 1
ATOM 925 O O . LYS A 1 114 ? -16.418 -7.649 7.759 1.00 73.69 114 LYS A O 1
ATOM 930 N N . ALA A 1 115 ? -15.782 -6.171 9.351 1.00 84.56 115 ALA A N 1
ATOM 931 C CA . ALA A 1 115 ? -14.591 -5.666 8.707 1.00 84.56 115 ALA A CA 1
ATOM 932 C C . ALA A 1 115 ? -13.569 -5.193 9.746 1.00 84.56 115 ALA A C 1
ATOM 934 O O . ALA A 1 115 ? -13.938 -4.789 10.853 1.00 84.56 115 ALA A O 1
ATOM 935 N N . PHE A 1 116 ? -12.296 -5.208 9.373 1.00 87.69 116 PHE A N 1
ATOM 936 C CA . PHE A 1 116 ? -11.212 -4.654 10.165 1.00 87.69 116 PHE A CA 1
ATOM 937 C C . PHE A 1 116 ? -10.171 -3.951 9.288 1.00 87.69 116 PHE A C 1
ATOM 939 O O . PHE A 1 116 ? -10.106 -4.132 8.072 1.00 87.69 116 PHE A O 1
ATOM 946 N N . CYS A 1 117 ? -9.364 -3.111 9.927 1.00 90.88 117 CYS A N 1
ATOM 947 C CA . CYS A 1 117 ? -8.253 -2.388 9.325 1.00 90.88 117 CYS A CA 1
ATOM 948 C C . CYS A 1 117 ? -6.971 -2.668 10.112 1.00 90.88 117 CYS A C 1
ATOM 950 O O . CYS A 1 117 ? -7.000 -2.810 11.337 1.00 90.88 117 CYS A O 1
ATOM 952 N N . LEU A 1 118 ? -5.842 -2.694 9.411 1.00 92.62 118 LEU A N 1
ATOM 953 C CA . LEU A 1 118 ? -4.508 -2.811 9.984 1.00 92.62 118 LEU A CA 1
ATOM 954 C C . LEU A 1 118 ? -3.782 -1.473 9.830 1.00 92.62 118 LEU A C 1
ATOM 956 O O . LEU A 1 118 ? -3.470 -1.046 8.721 1.00 92.62 118 LEU A O 1
ATOM 960 N N . LEU A 1 119 ? -3.480 -0.823 10.948 1.00 93.50 119 LEU A N 1
ATOM 961 C CA . LEU A 1 119 ? -2.600 0.336 10.987 1.00 93.50 119 LEU A CA 1
ATOM 962 C C . LEU A 1 119 ? -1.161 -0.127 11.209 1.00 93.50 119 LEU A C 1
ATOM 964 O O . LEU A 1 119 ? -0.849 -0.734 12.232 1.00 93.50 119 LEU A O 1
ATOM 968 N N . LEU A 1 120 ? -0.287 0.212 10.269 1.00 94.69 120 LEU A N 1
ATOM 969 C CA . LEU A 1 120 ? 1.155 0.041 10.353 1.00 94.69 120 LEU A CA 1
ATOM 970 C C . LEU A 1 120 ? 1.807 1.408 10.570 1.00 94.69 120 LEU A C 1
ATOM 972 O O . LEU A 1 120 ? 1.521 2.368 9.854 1.00 94.69 120 LEU A O 1
ATOM 976 N N . ARG A 1 121 ? 2.698 1.506 11.555 1.00 93.56 121 ARG A N 1
ATOM 977 C CA . ARG 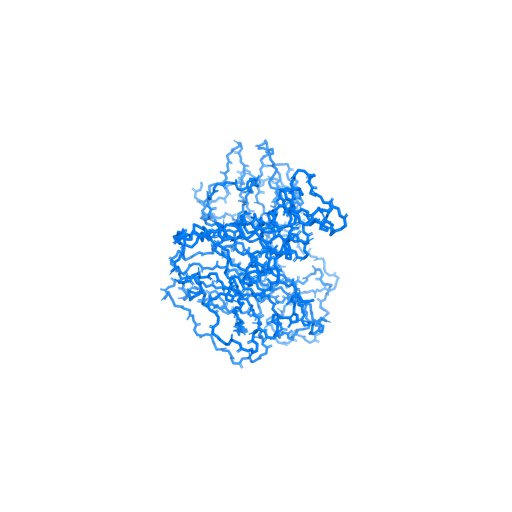A 1 121 ? 3.519 2.695 11.809 1.00 93.56 121 ARG A CA 1
ATOM 978 C C . ARG A 1 121 ? 4.984 2.313 11.751 1.00 93.56 121 ARG A C 1
ATOM 980 O O . ARG A 1 121 ? 5.373 1.331 12.373 1.00 93.56 121 ARG A O 1
ATOM 987 N N . VAL A 1 122 ? 5.790 3.101 11.057 1.00 93.19 122 VAL A N 1
ATOM 988 C CA . VAL A 1 122 ? 7.245 2.965 11.102 1.00 93.19 122 VAL A CA 1
ATOM 989 C C . VAL A 1 122 ? 7.754 3.887 12.203 1.00 93.19 122 VAL A C 1
ATOM 991 O O . VAL A 1 122 ? 7.595 5.102 12.114 1.00 93.19 122 VAL A O 1
ATOM 994 N N . GLN A 1 123 ? 8.294 3.301 13.270 1.00 89.56 123 GLN A N 1
ATOM 995 C CA . GLN A 1 123 ? 8.755 4.041 14.447 1.00 89.56 123 GLN A CA 1
ATOM 996 C C . GLN A 1 123 ? 10.219 4.461 14.311 1.00 89.56 123 GLN A C 1
ATOM 998 O O . GLN A 1 123 ? 10.568 5.594 14.627 1.00 89.56 123 GLN A O 1
ATOM 1003 N N . CYS A 1 124 ? 11.071 3.550 13.840 1.00 88.75 124 CYS A N 1
ATOM 1004 C CA . CYS A 1 124 ? 12.506 3.778 13.710 1.00 88.75 124 CYS A CA 1
ATOM 1005 C C . CYS A 1 124 ? 13.049 3.046 12.482 1.00 88.75 124 CYS A C 1
ATOM 1007 O O . CYS A 1 124 ? 12.589 1.951 12.150 1.00 88.75 124 CYS A O 1
ATOM 1009 N N . ILE A 1 125 ? 14.034 3.648 11.822 1.00 89.00 125 ILE A N 1
ATOM 1010 C CA . ILE A 1 125 ? 14.755 3.067 10.692 1.00 89.00 125 ILE A CA 1
ATOM 1011 C C . ILE A 1 125 ? 16.245 3.205 10.994 1.00 89.00 125 ILE A C 1
ATOM 1013 O O . ILE A 1 125 ? 16.785 4.308 11.026 1.00 89.00 125 ILE A O 1
ATOM 1017 N N . GLU A 1 126 ? 16.910 2.077 11.197 1.00 87.69 126 GLU A N 1
ATOM 1018 C CA . GLU A 1 126 ? 18.362 1.985 11.289 1.00 87.69 126 GLU A CA 1
ATOM 1019 C C . GLU A 1 126 ? 18.872 1.564 9.913 1.00 87.69 126 GLU A C 1
ATOM 1021 O O . GLU A 1 126 ? 18.890 0.384 9.578 1.00 87.69 126 GLU A O 1
ATOM 1026 N N . LEU A 1 127 ? 19.206 2.543 9.071 1.00 85.00 127 LEU A N 1
ATOM 1027 C CA . LEU A 1 127 ? 19.728 2.316 7.724 1.00 85.00 127 LEU A CA 1
ATOM 1028 C C . LEU A 1 127 ? 20.731 3.419 7.379 1.00 85.00 127 LEU A C 1
ATOM 1030 O O . LEU A 1 127 ? 20.346 4.546 7.060 1.00 85.00 127 LEU A O 1
ATOM 1034 N N . GLN A 1 128 ? 22.022 3.085 7.424 1.00 79.44 128 GLN A N 1
ATOM 1035 C CA . GLN A 1 128 ? 23.094 3.992 7.014 1.00 79.44 128 GLN A CA 1
ATOM 1036 C C . GLN A 1 128 ? 23.364 3.861 5.520 1.00 79.44 128 GLN A C 1
ATOM 1038 O O . GLN A 1 128 ? 23.819 2.819 5.050 1.00 79.44 128 GLN A O 1
ATOM 1043 N N . MET A 1 129 ? 23.097 4.928 4.772 1.00 77.19 129 MET A N 1
ATOM 1044 C CA . MET A 1 129 ? 23.271 4.951 3.321 1.00 77.19 129 MET A CA 1
ATOM 1045 C C . MET A 1 129 ? 23.868 6.272 2.871 1.00 77.19 129 MET A C 1
ATOM 1047 O O . MET A 1 129 ? 23.609 7.302 3.476 1.00 77.19 129 MET A O 1
ATOM 1051 N N . LYS A 1 130 ? 24.646 6.251 1.785 1.00 79.25 130 LYS A N 1
ATOM 1052 C CA . LYS A 1 130 ? 25.185 7.461 1.135 1.00 79.25 130 LYS A CA 1
ATOM 1053 C C . LYS A 1 130 ? 24.134 8.193 0.290 1.00 79.25 130 LYS A C 1
ATOM 1055 O O . LYS A 1 130 ? 24.224 9.399 0.091 1.00 79.25 130 LYS A O 1
ATOM 1060 N N . TYR A 1 131 ? 23.170 7.448 -0.242 1.00 83.94 131 TYR A N 1
ATOM 1061 C CA . TYR A 1 131 ? 22.122 7.949 -1.124 1.00 83.94 131 TYR A CA 1
ATOM 1062 C C . TYR A 1 131 ? 20.748 7.762 -0.479 1.00 83.94 131 TYR A C 1
ATOM 1064 O O . TYR A 1 131 ? 20.586 6.949 0.433 1.00 83.94 131 TYR A O 1
ATOM 1072 N N . ASN A 1 132 ? 19.755 8.509 -0.964 1.00 89.44 132 ASN A N 1
ATOM 1073 C CA . ASN A 1 132 ? 18.366 8.318 -0.551 1.00 89.44 132 ASN A CA 1
ATOM 1074 C C . ASN A 1 132 ? 17.900 6.907 -0.919 1.00 89.44 132 ASN A C 1
ATOM 1076 O O . ASN A 1 132 ? 18.347 6.331 -1.911 1.00 89.44 132 ASN A O 1
ATOM 1080 N N . CYS A 1 133 ? 16.988 6.364 -0.129 1.00 90.31 133 CYS A N 1
ATOM 1081 C CA . CYS A 1 133 ? 16.405 5.051 -0.343 1.00 90.31 133 CYS A CA 1
ATOM 1082 C C . CYS A 1 133 ? 14.894 5.172 -0.463 1.00 90.31 133 CYS A C 1
ATOM 1084 O O . CYS A 1 133 ? 14.269 5.988 0.204 1.00 90.31 133 CYS A O 1
ATOM 1086 N N . GLU A 1 134 ? 14.304 4.339 -1.300 1.00 92.88 134 GLU A N 1
ATOM 1087 C CA . GLU A 1 134 ? 12.877 4.087 -1.310 1.00 92.88 134 GLU A CA 1
ATOM 1088 C C . GLU A 1 134 ? 12.606 2.819 -0.510 1.00 92.88 134 GLU A C 1
ATOM 1090 O O . GLU A 1 134 ? 13.199 1.769 -0.767 1.00 92.88 134 GLU A O 1
ATOM 1095 N N . ILE A 1 135 ? 11.715 2.922 0.469 1.00 94.00 135 ILE A N 1
ATOM 1096 C CA . ILE A 1 135 ? 11.246 1.787 1.253 1.00 94.00 135 ILE A CA 1
ATOM 1097 C C . ILE A 1 135 ? 9.807 1.531 0.837 1.00 94.00 135 ILE A C 1
ATOM 1099 O O . ILE A 1 135 ? 8.982 2.444 0.842 1.00 94.00 135 ILE A O 1
ATOM 1103 N N . SER A 1 136 ? 9.524 0.289 0.461 1.00 95.31 136 SER A N 1
ATOM 1104 C CA . SER A 1 136 ? 8.200 -0.158 0.047 1.00 95.31 136 SER A CA 1
ATOM 1105 C C . SER A 1 136 ? 7.752 -1.349 0.885 1.00 95.31 136 SER A C 1
ATOM 1107 O O . SER A 1 136 ? 8.535 -2.262 1.149 1.00 95.31 136 SER A O 1
ATOM 1109 N N . MET A 1 137 ? 6.494 -1.334 1.309 1.00 96.50 137 MET A N 1
ATOM 1110 C CA . MET A 1 137 ? 5.869 -2.371 2.124 1.00 96.50 137 MET A CA 1
ATOM 1111 C C . MET A 1 137 ? 4.550 -2.792 1.479 1.00 96.50 137 MET A C 1
ATOM 1113 O O . MET A 1 137 ? 3.716 -1.948 1.159 1.00 96.50 137 MET A O 1
ATOM 1117 N N . VAL A 1 138 ? 4.351 -4.090 1.277 1.00 95.25 138 VAL A N 1
ATOM 1118 C CA . VAL A 1 138 ? 3.155 -4.626 0.610 1.00 95.25 138 VAL A CA 1
ATOM 1119 C C . VAL A 1 138 ? 2.730 -5.943 1.249 1.00 95.25 138 VAL A C 1
ATOM 1121 O O . VAL A 1 138 ? 3.577 -6.728 1.677 1.00 95.25 138 VAL A O 1
ATOM 1124 N N . LEU A 1 139 ? 1.422 -6.190 1.327 1.00 94.44 139 LEU A N 1
ATOM 1125 C CA . LEU A 1 139 ? 0.889 -7.459 1.812 1.00 94.44 139 LEU A CA 1
ATOM 1126 C C . LEU A 1 139 ? 0.795 -8.475 0.672 1.00 94.44 139 LEU A C 1
ATOM 1128 O O . LEU A 1 139 ? 0.268 -8.191 -0.406 1.00 94.44 139 LEU A O 1
ATOM 1132 N N . TYR A 1 140 ? 1.287 -9.677 0.944 1.00 93.00 140 TYR A N 1
ATOM 1133 C CA . TYR A 1 140 ? 1.269 -10.819 0.044 1.00 93.00 140 TYR A CA 1
ATOM 1134 C C . TYR A 1 140 ? 0.503 -11.976 0.679 1.00 93.00 140 TYR A C 1
ATOM 1136 O O . TYR A 1 140 ? 0.753 -12.332 1.832 1.00 93.00 140 TYR A O 1
ATOM 1144 N N . ASP A 1 141 ? -0.423 -12.559 -0.075 1.00 91.69 141 ASP A N 1
ATOM 1145 C CA . ASP A 1 141 ? -1.197 -13.723 0.343 1.00 91.69 141 ASP A CA 1
ATOM 1146 C C . ASP A 1 141 ? -0.488 -15.000 -0.114 1.00 91.69 141 ASP A C 1
ATOM 1148 O O . ASP A 1 141 ? -0.309 -15.244 -1.310 1.00 91.69 141 ASP A O 1
ATOM 1152 N N . MET A 1 142 ? -0.057 -15.804 0.860 1.00 90.31 142 MET A N 1
ATOM 1153 C CA . MET A 1 142 ? 0.701 -17.034 0.625 1.00 90.31 142 MET A CA 1
ATOM 1154 C C . MET A 1 142 ? -0.141 -18.130 -0.035 1.00 90.31 142 MET A C 1
ATOM 1156 O O . MET A 1 142 ? 0.409 -18.981 -0.734 1.00 90.31 142 MET A O 1
ATOM 1160 N N . GLU A 1 143 ? -1.454 -18.135 0.200 1.00 88.88 143 GLU A N 1
ATOM 1161 C CA . GLU A 1 143 ? -2.376 -19.143 -0.326 1.00 88.88 143 GLU A CA 1
ATOM 1162 C C . GLU A 1 143 ? -2.798 -18.778 -1.745 1.00 88.88 143 GLU A C 1
ATOM 1164 O O . GLU A 1 143 ? -2.698 -19.598 -2.658 1.00 88.88 143 GLU A O 1
ATOM 1169 N N . ALA A 1 144 ? -3.185 -17.517 -1.949 1.00 87.38 144 ALA A N 1
ATOM 1170 C CA . ALA A 1 144 ? -3.567 -17.004 -3.260 1.00 87.38 144 ALA A CA 1
ATOM 1171 C C . ALA A 1 144 ? -2.362 -16.687 -4.169 1.00 87.38 144 ALA A C 1
ATOM 1173 O O . ALA A 1 144 ? -2.544 -16.383 -5.347 1.00 87.38 144 ALA A O 1
ATOM 1174 N N . LYS A 1 145 ? -1.141 -16.742 -3.620 1.00 88.56 145 LYS A N 1
ATOM 1175 C CA . LYS A 1 145 ? 0.150 -16.502 -4.283 1.00 88.56 145 LYS A CA 1
ATOM 1176 C C . LYS A 1 145 ? 0.260 -15.161 -5.013 1.00 88.56 145 LYS A C 1
ATOM 1178 O O . LYS A 1 145 ? 0.998 -15.044 -5.993 1.00 88.56 145 LYS A O 1
ATOM 1183 N N . ARG A 1 146 ? -0.397 -14.123 -4.501 1.00 87.06 146 ARG A N 1
ATOM 1184 C CA . ARG A 1 146 ? -0.448 -12.788 -5.115 1.00 87.06 146 ARG A CA 1
ATOM 1185 C C . ARG A 1 146 ? -0.374 -11.678 -4.076 1.00 87.06 146 ARG A C 1
ATOM 1187 O O . ARG A 1 146 ? -0.686 -11.880 -2.904 1.00 87.06 146 ARG A O 1
ATOM 1194 N N . PHE A 1 147 ? 0.022 -10.492 -4.524 1.00 88.81 147 PHE A N 1
ATOM 1195 C CA . PHE A 1 147 ? -0.087 -9.276 -3.723 1.00 88.81 147 PHE A CA 1
ATOM 1196 C C . PHE A 1 147 ? -1.566 -8.923 -3.524 1.00 88.81 147 PHE A C 1
ATOM 1198 O O . PHE A 1 147 ? -2.361 -9.052 -4.454 1.00 88.81 147 PHE A O 1
ATOM 1205 N N . VAL A 1 148 ? -1.932 -8.511 -2.310 1.00 89.12 148 VAL A N 1
ATOM 1206 C CA . VAL A 1 148 ? -3.333 -8.235 -1.936 1.00 89.12 148 VAL A CA 1
ATOM 1207 C C . VAL A 1 148 ? -3.595 -6.781 -1.574 1.00 89.12 148 VAL A C 1
ATOM 1209 O O . VAL A 1 148 ? -4.751 -6.401 -1.427 1.00 89.12 148 VAL A O 1
ATOM 1212 N N . SER A 1 149 ? -2.560 -5.950 -1.449 1.00 90.31 149 SER A N 1
ATOM 1213 C CA . SER A 1 149 ? -2.702 -4.536 -1.102 1.00 90.31 149 SER A CA 1
ATOM 1214 C C . SER A 1 149 ? -1.942 -3.618 -2.048 1.00 90.31 149 SER A C 1
ATOM 1216 O O . SER A 1 149 ? -0.941 -4.018 -2.645 1.00 90.31 149 SER A O 1
ATOM 1218 N N . ASP A 1 150 ? -2.338 -2.346 -2.052 1.00 87.62 150 ASP A N 1
ATOM 1219 C CA . ASP A 1 150 ? -1.503 -1.249 -2.529 1.00 87.62 150 ASP A CA 1
ATOM 1220 C C . ASP A 1 150 ? -0.124 -1.287 -1.845 1.00 87.62 150 ASP A C 1
ATOM 1222 O O . ASP A 1 150 ? 0.034 -1.754 -0.706 1.00 87.62 150 ASP A O 1
ATOM 1226 N N . THR A 1 151 ? 0.895 -0.796 -2.552 1.00 90.81 151 THR A N 1
ATOM 1227 C CA . THR A 1 151 ? 2.258 -0.716 -2.019 1.00 90.81 151 THR A CA 1
ATOM 1228 C C . THR A 1 151 ? 2.425 0.573 -1.218 1.00 90.81 151 THR A C 1
ATOM 1230 O O . THR A 1 151 ? 2.320 1.674 -1.757 1.00 90.81 151 THR A O 1
ATOM 1233 N N . PHE A 1 152 ? 2.726 0.440 0.071 1.00 94.81 152 PHE A N 1
ATOM 1234 C CA . PHE A 1 152 ? 3.061 1.557 0.941 1.00 94.81 152 PHE A CA 1
ATOM 1235 C C . PHE A 1 152 ? 4.515 1.968 0.734 1.00 94.81 152 PHE A C 1
ATOM 1237 O O . PHE A 1 152 ? 5.422 1.269 1.185 1.00 94.81 152 PHE A O 1
ATOM 1244 N N . THR A 1 153 ? 4.734 3.092 0.057 1.00 93.94 153 THR A N 1
ATOM 1245 C CA . THR A 1 153 ? 6.072 3.547 -0.336 1.00 93.94 153 THR A CA 1
ATOM 1246 C C . THR A 1 153 ? 6.393 4.917 0.247 1.00 93.94 153 THR A C 1
ATOM 1248 O O . THR A 1 153 ? 5.557 5.819 0.224 1.00 93.94 153 THR A O 1
ATOM 1251 N N . PHE A 1 154 ? 7.621 5.095 0.730 1.00 92.56 154 PHE A N 1
ATOM 1252 C CA . PHE A 1 154 ? 8.141 6.382 1.192 1.00 92.56 154 PHE A CA 1
ATOM 1253 C C . PHE A 1 154 ? 9.658 6.481 0.976 1.00 92.56 154 PHE A C 1
ATOM 1255 O O . PHE A 1 154 ? 10.353 5.476 0.821 1.00 92.56 154 PHE A O 1
ATOM 1262 N N . ILE A 1 155 ? 10.178 7.711 0.955 1.00 90.31 155 ILE A N 1
ATOM 1263 C CA . ILE A 1 155 ? 11.607 7.980 0.763 1.00 90.31 155 ILE A CA 1
ATOM 1264 C C . ILE A 1 155 ? 12.284 8.175 2.118 1.00 90.31 155 ILE A C 1
ATOM 1266 O O . ILE A 1 155 ? 11.902 9.057 2.881 1.00 90.31 155 ILE A O 1
ATOM 1270 N N . TRP A 1 156 ? 13.323 7.389 2.376 1.00 89.00 156 TRP A N 1
ATOM 1271 C CA . TRP A 1 156 ? 14.258 7.558 3.480 1.00 89.00 156 TRP A CA 1
ATOM 1272 C C . TRP A 1 156 ? 15.483 8.339 3.009 1.00 89.00 156 TRP A C 1
ATOM 1274 O O . TRP A 1 156 ? 16.187 7.920 2.084 1.00 89.00 156 TRP A O 1
ATOM 1284 N N . LYS A 1 157 ? 15.744 9.494 3.620 1.00 84.62 157 LYS A N 1
ATOM 1285 C CA . LYS A 1 157 ? 16.875 10.345 3.237 1.00 84.62 157 LYS A CA 1
ATOM 1286 C C . LYS A 1 157 ? 18.084 10.053 4.114 1.00 84.62 157 LYS A C 1
ATOM 1288 O O . LYS A 1 157 ? 17.980 9.982 5.329 1.00 84.62 157 LYS A O 1
ATOM 1293 N N . SER A 1 158 ? 19.253 9.983 3.482 1.00 66.94 158 SER A N 1
ATOM 1294 C CA . SER A 1 158 ? 20.542 9.722 4.144 1.00 66.94 158 SER A CA 1
ATOM 1295 C C . SER A 1 158 ? 20.890 10.742 5.248 1.00 66.94 158 SER A C 1
ATOM 1297 O O . SER A 1 158 ? 21.535 10.390 6.232 1.00 66.94 158 SER A O 1
ATOM 1299 N N . ASN A 1 159 ? 20.410 11.987 5.122 1.00 63.75 159 ASN A N 1
ATOM 1300 C CA . ASN A 1 159 ? 20.726 13.091 6.037 1.00 63.75 159 ASN A CA 1
ATOM 1301 C C . ASN A 1 159 ? 19.720 13.284 7.187 1.00 63.75 159 ASN A C 1
ATOM 1303 O O . ASN A 1 159 ? 19.878 14.224 7.968 1.00 63.75 159 ASN A O 1
ATOM 1307 N N . GLU A 1 160 ? 18.671 12.466 7.294 1.00 60.84 160 GLU A N 1
ATOM 1308 C CA . GLU A 1 160 ? 17.720 12.584 8.403 1.00 60.84 160 GLU A CA 1
ATOM 1309 C C . GLU A 1 160 ? 18.315 11.926 9.655 1.00 60.84 160 GLU A C 1
ATOM 1311 O O . GLU A 1 160 ? 18.318 10.709 9.815 1.00 60.84 160 GLU A O 1
ATOM 1316 N N . ALA A 1 161 ? 18.868 12.753 10.549 1.00 51.69 161 ALA A N 1
ATOM 1317 C CA . ALA A 1 161 ? 19.269 12.317 11.880 1.00 51.69 161 ALA A CA 1
ATOM 1318 C C . ALA A 1 161 ? 18.053 11.724 12.600 1.00 51.69 161 ALA A C 1
ATOM 1320 O O . ALA A 1 161 ? 17.003 12.362 12.581 1.00 51.69 161 ALA A O 1
ATOM 1321 N N . ASN A 1 162 ? 18.230 10.548 13.221 1.00 55.81 162 ASN A N 1
ATOM 1322 C CA . ASN A 1 162 ? 17.274 9.762 14.018 1.00 55.81 162 ASN A CA 1
ATOM 1323 C C . ASN A 1 162 ? 16.212 10.610 14.743 1.00 55.81 162 ASN A C 1
ATOM 1325 O O . ASN A 1 162 ? 16.285 10.861 15.950 1.00 55.81 162 ASN A O 1
ATOM 1329 N N . SER A 1 163 ? 15.210 11.060 13.996 1.00 53.03 163 SER A N 1
ATOM 1330 C CA . SER A 1 163 ? 14.055 11.762 14.519 1.00 53.03 163 SER A CA 1
ATOM 1331 C C . SER A 1 163 ? 13.190 10.699 15.180 1.00 53.03 163 SER A C 1
ATOM 1333 O O . SER A 1 163 ? 12.847 9.696 14.558 1.00 53.03 163 SER A O 1
ATOM 1335 N N . ARG A 1 164 ? 12.868 10.899 16.461 1.00 56.81 164 ARG A N 1
ATOM 1336 C CA . ARG A 1 164 ? 12.134 9.912 17.270 1.00 56.81 164 ARG A CA 1
ATOM 1337 C C . ARG A 1 164 ? 10.683 9.706 16.827 1.00 56.81 164 ARG A C 1
ATOM 1339 O O . ARG A 1 164 ? 10.043 8.794 17.333 1.00 56.81 164 ARG A O 1
ATOM 1346 N N . ASP A 1 165 ? 10.165 10.530 15.917 1.00 65.94 165 ASP A N 1
ATOM 1347 C CA . ASP A 1 165 ? 8.841 10.328 15.334 1.00 65.94 165 ASP A CA 1
ATOM 1348 C C . ASP A 1 165 ? 8.886 10.562 13.824 1.00 65.94 165 ASP A C 1
ATOM 1350 O O . ASP A 1 165 ? 8.794 11.687 13.334 1.00 65.94 165 ASP A O 1
ATOM 1354 N N . LEU A 1 166 ? 9.063 9.473 13.077 1.00 78.62 166 LEU A N 1
ATOM 1355 C CA . LEU A 1 166 ? 9.046 9.498 11.617 1.00 78.62 166 LEU A CA 1
ATOM 1356 C C . LEU A 1 166 ? 7.657 9.855 11.071 1.00 78.62 166 LEU A C 1
ATOM 1358 O O . LEU A 1 166 ? 7.545 10.314 9.938 1.00 78.62 166 LEU A O 1
ATOM 1362 N N . ASN A 1 167 ? 6.593 9.660 11.863 1.00 84.31 167 ASN A N 1
ATOM 1363 C CA . ASN A 1 167 ? 5.204 9.875 11.458 1.00 84.31 167 ASN A CA 1
ATOM 1364 C C . ASN A 1 167 ? 4.863 9.241 10.081 1.00 84.31 167 ASN A C 1
ATOM 1366 O O . ASN A 1 167 ? 4.026 9.717 9.314 1.00 84.31 167 ASN A O 1
ATOM 1370 N N . ILE A 1 168 ? 5.498 8.108 9.778 1.00 91.38 168 ILE A N 1
ATOM 1371 C CA . ILE A 1 168 ? 5.251 7.301 8.585 1.00 91.38 168 ILE A CA 1
ATOM 1372 C C . ILE A 1 168 ? 4.214 6.246 8.965 1.00 91.38 168 ILE A C 1
ATOM 1374 O O . ILE A 1 168 ? 4.484 5.346 9.765 1.00 91.38 168 ILE A O 1
ATOM 1378 N N . ARG A 1 169 ? 2.993 6.383 8.438 1.00 93.62 169 ARG A N 1
ATOM 1379 C CA . ARG A 1 169 ? 1.851 5.541 8.816 1.00 93.62 169 ARG A CA 1
ATOM 1380 C C . ARG A 1 169 ? 1.070 5.095 7.583 1.00 93.62 169 ARG A C 1
ATOM 1382 O O . ARG A 1 169 ? 0.710 5.933 6.761 1.00 93.62 169 ARG A O 1
ATOM 1389 N N . GLY A 1 170 ? 0.782 3.801 7.492 1.00 94.62 170 GLY A N 1
ATOM 1390 C CA . GLY A 1 170 ? -0.049 3.189 6.456 1.00 94.62 170 GLY A CA 1
ATOM 1391 C C . GLY A 1 170 ? -1.237 2.464 7.085 1.00 94.62 170 GLY A C 1
ATOM 1392 O O . GLY A 1 170 ? -1.067 1.713 8.042 1.00 94.62 170 GLY A O 1
ATOM 1393 N N . LEU A 1 171 ? -2.444 2.703 6.584 1.00 94.31 171 LEU A N 1
ATOM 1394 C CA . LEU A 1 171 ? -3.675 2.061 7.033 1.00 94.31 171 LEU A CA 1
ATOM 1395 C C . LEU A 1 171 ? -4.181 1.136 5.928 1.00 94.31 171 LEU A C 1
ATOM 1397 O O . LEU A 1 171 ? -4.789 1.590 4.961 1.00 94.31 171 LEU A O 1
ATOM 1401 N N . PHE A 1 172 ? -3.941 -0.159 6.097 1.00 93.06 172 PHE A N 1
ATOM 1402 C CA . PHE A 1 172 ? -4.466 -1.205 5.230 1.00 93.06 172 PHE A CA 1
ATOM 1403 C C . PHE A 1 172 ? -5.930 -1.457 5.598 1.00 93.06 172 PHE A C 1
ATOM 1405 O O . PHE A 1 172 ? -6.236 -1.870 6.721 1.00 93.06 172 PHE A O 1
ATOM 1412 N N . GLY A 1 173 ? -6.835 -1.143 4.676 1.00 89.25 173 GLY A N 1
ATOM 1413 C CA . GLY A 1 173 ? -8.278 -1.223 4.894 1.00 89.25 173 GLY A CA 1
ATOM 1414 C C . GLY A 1 173 ? -8.936 -2.447 4.259 1.00 89.25 173 GLY A C 1
ATOM 1415 O O . GLY A 1 173 ? -8.307 -3.218 3.540 1.00 89.25 173 GLY A O 1
ATOM 1416 N N . ASN A 1 174 ? -10.247 -2.565 4.479 1.00 83.06 174 ASN A N 1
ATOM 1417 C CA . ASN A 1 174 ? -11.143 -3.486 3.767 1.00 83.06 174 ASN A CA 1
ATOM 1418 C C . ASN A 1 174 ? -10.841 -4.985 3.964 1.00 83.06 174 ASN A C 1
ATOM 1420 O O . ASN A 1 174 ? -11.096 -5.803 3.077 1.00 83.06 174 ASN A O 1
ATOM 1424 N N . PHE A 1 175 ? -10.328 -5.374 5.131 1.00 87.69 175 PHE A N 1
ATOM 1425 C CA . PHE A 1 175 ? -10.337 -6.782 5.525 1.00 87.69 175 PHE A CA 1
ATOM 1426 C C . PHE A 1 175 ? -11.700 -7.152 6.092 1.00 87.69 175 PHE A C 1
ATOM 1428 O O . PHE A 1 175 ? -12.305 -6.363 6.811 1.00 87.69 175 PHE A O 1
ATOM 1435 N N . MET A 1 176 ? -12.174 -8.347 5.771 1.00 86.25 176 MET A N 1
ATOM 1436 C CA . MET A 1 176 ? -13.474 -8.886 6.148 1.00 86.25 176 MET A CA 1
ATOM 1437 C C . MET A 1 176 ? -13.290 -10.105 7.050 1.00 86.25 176 MET A C 1
ATOM 1439 O O . MET A 1 176 ? -12.190 -10.633 7.207 1.00 86.25 176 MET A O 1
ATOM 1443 N N . GLN A 1 177 ? -14.385 -10.612 7.614 1.00 83.44 177 GLN A N 1
ATOM 1444 C CA . GLN A 1 177 ? -14.346 -11.819 8.445 1.00 83.44 177 GLN A CA 1
ATOM 1445 C C . GLN A 1 177 ? -13.713 -13.033 7.734 1.00 83.44 177 GLN A C 1
ATOM 1447 O O . GLN A 1 177 ? -13.046 -13.841 8.370 1.00 83.44 177 GLN A O 1
ATOM 1452 N N . ALA A 1 178 ? -13.879 -13.140 6.412 1.00 84.31 178 ALA A N 1
ATOM 1453 C CA . ALA A 1 178 ? -13.297 -14.207 5.595 1.00 84.31 178 ALA A CA 1
ATOM 1454 C C . ALA A 1 178 ? -11.762 -14.131 5.458 1.00 84.31 178 ALA A C 1
ATOM 1456 O O . ALA A 1 178 ? -11.144 -15.059 4.943 1.00 84.31 178 ALA A O 1
ATOM 1457 N N . ASP A 1 179 ? -11.141 -13.026 5.877 1.00 86.38 179 ASP A N 1
ATOM 1458 C CA . ASP A 1 179 ? -9.685 -12.864 5.867 1.00 86.38 179 ASP A CA 1
ATOM 1459 C C . ASP A 1 179 ? -9.038 -13.278 7.196 1.00 86.38 179 ASP A C 1
ATOM 1461 O O . ASP A 1 179 ? -7.811 -13.349 7.295 1.00 86.38 179 ASP A O 1
ATOM 1465 N N . ILE A 1 180 ? -9.847 -13.566 8.220 1.00 87.38 180 ILE A N 1
ATOM 1466 C CA . ILE A 1 180 ? -9.359 -14.060 9.507 1.00 87.38 180 ILE A CA 1
ATOM 1467 C C . ILE A 1 180 ? -8.733 -15.439 9.297 1.00 87.38 180 ILE A C 1
ATOM 1469 O O . ILE A 1 180 ? -9.351 -16.340 8.738 1.00 87.38 180 ILE A O 1
ATOM 1473 N N . GLY A 1 181 ? -7.493 -15.598 9.755 1.00 85.81 181 GLY A N 1
ATOM 1474 C CA . GLY A 1 181 ? -6.729 -16.836 9.590 1.00 85.81 181 GLY A CA 1
ATOM 1475 C C . GLY A 1 181 ? -5.928 -16.934 8.291 1.00 85.81 181 GLY A C 1
ATOM 1476 O O . GLY A 1 181 ? -5.126 -17.860 8.175 1.00 85.81 181 GLY A O 1
ATOM 1477 N N . ARG A 1 182 ? -6.058 -15.979 7.357 1.00 89.06 182 ARG A N 1
ATOM 1478 C CA . ARG A 1 182 ? -5.218 -15.965 6.152 1.00 89.06 182 ARG A CA 1
ATOM 1479 C C . ARG A 1 182 ? -3.742 -15.814 6.497 1.00 89.06 182 ARG A C 1
ATOM 1481 O O . ARG A 1 182 ? -3.348 -15.030 7.366 1.00 89.06 182 ARG A O 1
ATOM 1488 N N . ARG A 1 183 ? -2.910 -16.536 5.748 1.00 91.25 183 ARG A N 1
ATOM 1489 C CA . ARG A 1 183 ? -1.451 -16.480 5.856 1.00 91.25 183 ARG A CA 1
ATOM 1490 C C . ARG A 1 183 ? -0.901 -15.324 5.028 1.00 91.25 183 ARG A C 1
ATOM 1492 O O . ARG A 1 183 ? -0.511 -15.499 3.874 1.00 91.25 183 ARG A O 1
ATOM 1499 N N . LEU A 1 184 ? -0.895 -14.136 5.626 1.00 92.38 184 LEU A N 1
ATOM 1500 C CA . LEU A 1 184 ? -0.355 -12.929 5.005 1.00 92.38 184 LEU A CA 1
ATOM 1501 C C . LEU A 1 184 ? 1.093 -12.682 5.429 1.00 92.38 184 LEU A C 1
ATOM 1503 O O . LEU A 1 184 ? 1.457 -12.843 6.593 1.00 92.38 184 LEU A O 1
ATOM 1507 N N . VAL A 1 185 ? 1.903 -12.231 4.478 1.00 94.31 185 VAL A N 1
ATOM 1508 C CA . VAL A 1 185 ? 3.290 -11.812 4.690 1.00 94.31 185 VAL A CA 1
ATOM 1509 C C . VAL A 1 185 ? 3.419 -10.346 4.304 1.00 94.31 185 VAL A C 1
ATOM 1511 O O . VAL A 1 185 ? 2.976 -9.935 3.232 1.00 94.31 185 VAL A O 1
ATOM 1514 N N . LEU A 1 186 ? 4.032 -9.551 5.175 1.00 95.75 186 LEU A N 1
ATOM 1515 C CA . LEU A 1 186 ? 4.439 -8.190 4.864 1.00 95.75 186 LEU A CA 1
ATOM 1516 C C . LEU A 1 186 ? 5.811 -8.239 4.191 1.00 95.75 186 LEU A C 1
ATOM 1518 O O . LEU A 1 186 ? 6.828 -8.498 4.833 1.00 95.75 186 LEU A O 1
ATOM 1522 N N . ILE A 1 187 ? 5.829 -7.987 2.887 1.00 95.12 187 ILE A N 1
ATOM 1523 C CA . ILE A 1 187 ? 7.059 -7.908 2.106 1.00 95.12 187 ILE A CA 1
ATOM 1524 C C . ILE A 1 187 ? 7.583 -6.483 2.208 1.00 95.12 187 ILE A C 1
ATOM 1526 O O . ILE A 1 187 ? 6.934 -5.547 1.738 1.00 95.12 187 ILE A O 1
ATOM 1530 N N . THR A 1 188 ? 8.764 -6.327 2.801 1.00 95.00 188 THR A N 1
ATOM 1531 C CA . THR A 1 188 ? 9.460 -5.038 2.875 1.00 95.00 188 THR A CA 1
ATOM 1532 C C . THR A 1 188 ? 10.634 -5.057 1.914 1.00 95.00 188 THR A C 1
ATOM 1534 O O . THR A 1 188 ? 11.446 -5.976 1.952 1.00 95.00 188 THR A O 1
ATOM 1537 N N . ARG A 1 189 ? 10.738 -4.046 1.052 1.00 93.50 189 ARG A N 1
ATOM 1538 C CA . ARG A 1 189 ? 11.855 -3.881 0.117 1.00 93.50 189 ARG A CA 1
ATOM 1539 C C . ARG A 1 189 ? 12.461 -2.504 0.281 1.00 93.50 189 ARG A C 1
ATOM 1541 O O . ARG A 1 189 ? 11.744 -1.508 0.368 1.00 93.50 189 ARG A O 1
ATOM 1548 N N . VAL A 1 190 ? 13.781 -2.463 0.254 1.00 92.00 190 VAL A N 1
ATOM 1549 C CA . VAL A 1 190 ? 14.586 -1.252 0.244 1.00 92.00 190 VAL A CA 1
ATOM 1550 C C . VAL A 1 190 ? 15.302 -1.196 -1.090 1.00 92.00 190 VAL A C 1
ATOM 1552 O O . VAL A 1 190 ? 16.083 -2.089 -1.418 1.00 92.00 190 VAL A O 1
ATOM 1555 N N . ALA A 1 191 ? 15.048 -0.139 -1.849 1.00 90.38 191 ALA A N 1
ATOM 1556 C CA . ALA A 1 191 ? 15.792 0.178 -3.053 1.00 90.38 191 ALA A CA 1
ATOM 1557 C C . ALA A 1 191 ? 16.584 1.461 -2.815 1.00 90.38 191 ALA A C 1
ATOM 1559 O O . ALA A 1 191 ? 16.009 2.492 -2.470 1.00 90.38 191 ALA A O 1
ATOM 1560 N N . HIS A 1 192 ? 17.900 1.428 -3.000 1.00 87.44 192 HIS A N 1
ATOM 1561 C CA . HIS A 1 192 ? 18.675 2.663 -2.956 1.00 87.44 192 HIS A CA 1
ATOM 1562 C C . HIS A 1 192 ? 18.537 3.418 -4.287 1.00 87.44 192 HIS A C 1
ATOM 1564 O O . HIS A 1 192 ? 18.396 2.810 -5.348 1.00 87.44 192 HIS A O 1
ATOM 1570 N N . ILE A 1 193 ? 18.507 4.746 -4.232 1.00 88.44 193 ILE A N 1
ATOM 1571 C CA . ILE A 1 193 ? 18.380 5.613 -5.405 1.00 88.44 193 ILE A CA 1
ATOM 1572 C C . ILE A 1 193 ? 19.766 6.180 -5.680 1.00 88.44 193 ILE A C 1
ATOM 1574 O O . ILE A 1 193 ? 20.163 7.197 -5.110 1.00 88.44 193 ILE A O 1
ATOM 1578 N N . SER A 1 194 ? 20.527 5.478 -6.508 1.00 84.94 194 SER A N 1
ATOM 1579 C CA . SER A 1 194 ? 21.963 5.694 -6.695 1.00 84.94 194 SER A CA 1
ATOM 1580 C C . SER A 1 194 ? 22.340 5.675 -8.184 1.00 84.94 194 SER A C 1
ATOM 1582 O O . SER A 1 194 ? 21.555 5.219 -9.024 1.00 84.94 194 SER A O 1
ATOM 1584 N N . PRO A 1 195 ? 23.531 6.186 -8.551 1.00 80.50 195 PRO A N 1
ATOM 1585 C CA . PRO A 1 195 ? 24.084 5.961 -9.881 1.00 80.50 195 PRO A CA 1
ATOM 1586 C C . PRO A 1 195 ? 24.162 4.462 -10.189 1.00 80.50 195 PRO A C 1
ATOM 1588 O O . PRO A 1 195 ? 24.470 3.663 -9.304 1.00 80.50 195 PRO A O 1
ATOM 1591 N N . VAL A 1 196 ? 23.932 4.092 -11.450 1.00 75.38 196 VAL A N 1
ATOM 1592 C CA . VAL A 1 196 ? 24.076 2.705 -11.921 1.00 75.38 196 VAL A CA 1
ATOM 1593 C C . VAL A 1 196 ? 25.482 2.204 -11.588 1.00 75.38 196 VAL A C 1
ATOM 1595 O O . VAL A 1 196 ? 26.469 2.771 -12.067 1.00 75.38 196 VAL A O 1
ATOM 1598 N N . GLU A 1 197 ? 25.585 1.145 -10.785 1.00 68.12 197 GLU A N 1
ATOM 1599 C CA . GLU A 1 197 ? 26.882 0.573 -10.431 1.00 68.12 197 GLU A CA 1
ATOM 1600 C C . GLU A 1 197 ? 27.460 -0.246 -11.597 1.00 68.12 197 GLU A C 1
ATOM 1602 O O . GLU A 1 197 ? 26.757 -0.991 -12.282 1.00 68.12 197 GLU A O 1
ATOM 1607 N N . HIS A 1 198 ? 28.772 -0.141 -11.832 1.00 61.53 198 HIS A N 1
ATOM 1608 C CA . HIS A 1 198 ? 29.454 -1.042 -12.764 1.00 61.53 198 HIS A CA 1
ATOM 1609 C C . HIS A 1 198 ? 29.635 -2.420 -12.134 1.00 61.53 198 HIS A C 1
ATOM 1611 O O . HIS A 1 198 ? 30.134 -2.543 -11.013 1.00 61.53 198 HIS A O 1
ATOM 1617 N N . THR A 1 199 ? 29.373 -3.464 -12.917 1.00 55.66 199 THR A N 1
ATOM 1618 C CA . THR A 1 199 ? 29.687 -4.854 -12.554 1.00 55.66 199 THR A CA 1
ATOM 1619 C C . THR A 1 199 ? 31.197 -5.123 -12.472 1.00 55.66 199 THR A C 1
ATOM 1621 O O . THR A 1 199 ? 31.615 -6.107 -11.869 1.00 55.66 199 THR A O 1
ATOM 1624 N N . SER A 1 200 ? 32.036 -4.253 -13.049 1.00 54.47 200 SER A N 1
ATOM 1625 C CA . SER A 1 200 ? 33.496 -4.414 -13.115 1.00 54.47 200 SER A CA 1
ATOM 1626 C C . SER A 1 200 ? 34.221 -3.570 -12.060 1.00 54.47 200 SER A C 1
ATOM 1628 O O . SER A 1 200 ? 34.140 -2.341 -12.057 1.00 54.47 200 SER A O 1
ATOM 1630 N N . SER A 1 201 ? 34.996 -4.225 -11.191 1.00 52.88 201 SER A N 1
ATOM 1631 C CA . SER A 1 201 ? 35.719 -3.615 -10.059 1.00 52.88 201 SER A CA 1
ATOM 1632 C C . SER A 1 201 ? 36.783 -2.577 -10.452 1.00 52.88 201 SER A C 1
ATOM 1634 O O . SER A 1 201 ? 37.090 -1.681 -9.666 1.00 52.88 201 SER A O 1
ATOM 1636 N N . THR A 1 202 ? 37.325 -2.648 -11.669 1.00 52.72 202 THR A N 1
ATOM 1637 C CA . THR A 1 202 ? 38.364 -1.737 -12.180 1.00 52.72 202 THR A CA 1
ATOM 1638 C C . THR A 1 202 ? 37.835 -0.368 -12.614 1.00 52.72 202 THR A C 1
ATOM 1640 O O . THR A 1 202 ? 38.582 0.605 -12.559 1.00 52.72 202 THR A O 1
ATOM 1643 N N . LEU A 1 203 ? 36.551 -0.257 -12.975 1.00 52.00 203 LEU A N 1
ATOM 1644 C CA . LEU A 1 203 ? 35.921 0.997 -13.420 1.00 52.00 203 LEU A CA 1
ATOM 1645 C C . LEU A 1 203 ? 35.316 1.819 -12.267 1.00 52.00 203 LEU A C 1
ATOM 1647 O O . LEU A 1 203 ? 34.950 2.974 -12.464 1.00 52.00 203 LEU A O 1
ATOM 1651 N N . LYS A 1 204 ? 35.261 1.263 -11.046 1.00 53.97 204 LYS A N 1
ATOM 1652 C CA . LYS A 1 204 ? 34.645 1.904 -9.868 1.00 53.97 204 LYS A CA 1
ATOM 1653 C C . LYS A 1 204 ? 35.367 3.168 -9.369 1.00 53.97 204 LYS A C 1
ATOM 1655 O O . LYS A 1 204 ? 34.773 3.933 -8.620 1.00 53.97 204 LYS A O 1
ATOM 1660 N N . ARG A 1 205 ? 36.643 3.385 -9.722 1.00 50.94 205 ARG A N 1
ATOM 1661 C CA . ARG A 1 205 ? 37.499 4.388 -9.052 1.00 50.94 205 ARG A CA 1
ATOM 1662 C C . ARG A 1 205 ? 37.451 5.815 -9.615 1.00 50.94 205 ARG A C 1
ATOM 1664 O O . ARG A 1 205 ? 37.801 6.722 -8.875 1.00 50.94 205 ARG A O 1
ATOM 1671 N N . ASN A 1 206 ? 36.997 6.032 -10.853 1.00 52.25 206 ASN A N 1
ATOM 1672 C CA . ASN A 1 206 ? 37.172 7.326 -11.544 1.00 52.25 206 ASN A CA 1
ATOM 1673 C C . ASN A 1 206 ? 35.880 7.949 -12.097 1.00 52.25 206 ASN A C 1
ATOM 1675 O O . ASN A 1 206 ? 35.948 8.756 -13.021 1.00 52.25 206 ASN A O 1
ATOM 1679 N N . GLN A 1 207 ? 34.704 7.577 -11.588 1.00 60.59 207 GLN A N 1
ATOM 1680 C CA . GLN A 1 207 ? 33.453 8.027 -12.194 1.00 60.59 207 GLN A CA 1
ATOM 1681 C C . GLN A 1 207 ? 32.746 9.121 -11.396 1.00 60.59 207 GLN A C 1
ATOM 1683 O O . GLN A 1 207 ? 32.476 8.967 -10.205 1.00 60.59 207 GLN A O 1
ATOM 1688 N N . GLU A 1 208 ? 32.411 10.219 -12.079 1.00 65.94 208 GLU A N 1
ATOM 1689 C CA . GLU A 1 208 ? 31.475 11.204 -11.547 1.00 65.94 208 GLU A CA 1
ATOM 1690 C C . GLU A 1 208 ? 30.085 10.549 -11.450 1.00 65.94 208 GLU A C 1
ATOM 1692 O O . GLU A 1 208 ? 29.630 9.951 -12.428 1.00 65.94 208 GLU A O 1
ATOM 1697 N N . PRO A 1 209 ? 29.382 10.659 -10.309 1.00 70.81 209 PRO A N 1
ATOM 1698 C CA . PRO A 1 209 ? 28.094 9.993 -10.090 1.00 70.81 209 PRO A CA 1
ATOM 1699 C C . PRO A 1 209 ? 26.982 10.468 -11.041 1.00 70.81 209 PRO A C 1
ATOM 1701 O O . PRO A 1 209 ? 25.922 9.852 -11.098 1.00 70.81 209 PRO A O 1
ATOM 1704 N N . GLY A 1 210 ? 27.219 11.532 -11.812 1.00 73.94 210 GLY A N 1
ATOM 1705 C CA . GLY A 1 210 ? 26.201 12.184 -12.620 1.00 73.94 210 GLY A CA 1
ATOM 1706 C C . GLY A 1 210 ? 25.182 12.933 -11.755 1.00 73.94 210 GLY A C 1
ATOM 1707 O O . GLY A 1 210 ? 25.253 12.911 -10.523 1.00 73.94 210 GLY A O 1
ATOM 1708 N N . PRO A 1 211 ? 24.252 13.659 -12.383 1.00 79.31 211 PRO A N 1
ATOM 1709 C CA . PRO A 1 211 ? 23.233 14.398 -11.657 1.00 79.31 211 PRO A CA 1
ATOM 1710 C C . PRO A 1 211 ? 22.167 13.449 -11.047 1.00 79.31 211 PRO A C 1
ATOM 1712 O O . PRO A 1 211 ? 21.848 12.418 -11.648 1.00 79.31 211 PRO A O 1
ATOM 1715 N N . PRO A 1 212 ? 21.582 13.776 -9.871 1.00 79.38 212 PRO A N 1
ATOM 1716 C CA . PRO A 1 212 ? 20.658 12.889 -9.147 1.00 79.38 212 PRO A CA 1
ATOM 1717 C C . PRO A 1 212 ? 19.398 12.460 -9.908 1.00 79.38 212 PRO A C 1
ATOM 1719 O O . PRO A 1 212 ? 18.818 11.424 -9.601 1.00 79.38 212 PRO A O 1
ATOM 1722 N N . ASN A 1 213 ? 18.970 13.227 -10.911 1.00 77.62 213 ASN A N 1
ATOM 1723 C CA . ASN A 1 213 ? 17.835 12.889 -11.776 1.00 77.62 213 ASN A CA 1
ATOM 1724 C C . ASN A 1 213 ? 18.096 11.670 -12.680 1.00 77.62 213 ASN A C 1
ATOM 1726 O O . ASN A 1 213 ? 17.155 11.147 -13.266 1.00 77.62 213 ASN A O 1
ATOM 1730 N N . LEU A 1 214 ? 19.350 11.224 -12.805 1.00 75.06 214 LEU A N 1
ATOM 1731 C CA . LEU A 1 214 ? 19.714 10.013 -13.546 1.00 75.06 214 LEU A CA 1
ATOM 1732 C C . LEU A 1 214 ? 19.862 8.778 -12.650 1.00 75.06 214 LEU A C 1
ATOM 1734 O O . LEU A 1 214 ? 20.120 7.686 -13.163 1.00 75.06 214 LEU A O 1
ATOM 1738 N N . TYR A 1 215 ? 19.726 8.934 -11.332 1.00 83.12 215 TYR A N 1
ATOM 1739 C CA . TYR A 1 215 ? 19.848 7.823 -10.395 1.00 83.12 215 TYR A CA 1
ATOM 1740 C C . TYR A 1 215 ? 18.684 6.852 -10.585 1.00 83.12 215 TYR A C 1
ATOM 1742 O O . TYR A 1 215 ? 17.543 7.259 -10.804 1.00 83.12 215 TYR A O 1
ATOM 1750 N N . CYS A 1 216 ? 18.974 5.557 -10.503 1.00 79.69 216 CYS A N 1
ATOM 1751 C CA . CYS A 1 216 ? 17.971 4.510 -10.629 1.00 79.69 216 CYS A CA 1
ATOM 1752 C C . CYS A 1 216 ? 17.723 3.831 -9.283 1.00 79.69 216 CYS A C 1
ATOM 1754 O O . CYS A 1 216 ? 18.577 3.822 -8.394 1.00 79.69 216 CYS A O 1
ATOM 1756 N N . ARG A 1 217 ? 16.528 3.250 -9.145 1.00 85.00 217 ARG A N 1
ATOM 1757 C CA . ARG A 1 217 ? 16.203 2.352 -8.037 1.00 85.00 217 ARG A CA 1
ATOM 1758 C C . ARG A 1 217 ? 16.923 1.031 -8.272 1.00 85.00 217 ARG A C 1
ATOM 1760 O O . ARG A 1 217 ? 16.687 0.385 -9.290 1.00 85.00 217 ARG A O 1
ATOM 1767 N N . GLN A 1 218 ? 17.768 0.627 -7.336 1.00 83.81 218 GLN A N 1
ATOM 1768 C CA . GLN A 1 218 ? 18.406 -0.688 -7.356 1.00 83.81 218 GLN A CA 1
ATOM 1769 C C . GLN A 1 218 ? 18.064 -1.396 -6.045 1.00 83.81 218 GLN A C 1
ATOM 1771 O O . GLN A 1 218 ? 18.157 -0.796 -4.970 1.00 83.81 218 GLN A O 1
ATOM 1776 N N . MET A 1 219 ? 17.598 -2.646 -6.144 1.00 85.94 219 MET A N 1
ATOM 1777 C CA . MET A 1 219 ? 17.237 -3.452 -4.978 1.00 85.94 219 MET A CA 1
ATOM 1778 C C . MET A 1 219 ? 18.456 -3.559 -4.060 1.00 85.94 219 MET A C 1
ATOM 1780 O O . MET A 1 219 ? 19.532 -3.958 -4.499 1.00 85.94 219 MET A O 1
ATOM 1784 N N . PHE A 1 220 ? 18.280 -3.179 -2.801 1.00 87.12 220 PHE A N 1
ATOM 1785 C CA . PHE A 1 220 ? 19.357 -3.149 -1.822 1.00 87.12 220 PHE A CA 1
ATOM 1786 C C . PHE A 1 220 ? 19.152 -4.169 -0.711 1.00 87.12 220 PHE A C 1
ATOM 1788 O O . PHE A 1 220 ? 20.097 -4.853 -0.331 1.00 87.12 220 PHE A O 1
ATOM 1795 N N . ALA A 1 221 ? 17.935 -4.255 -0.176 1.00 90.06 221 ALA A N 1
ATOM 1796 C CA . ALA A 1 221 ? 17.614 -5.221 0.859 1.00 90.06 221 ALA A CA 1
ATOM 1797 C C . ALA A 1 221 ? 16.124 -5.565 0.870 1.00 90.06 221 ALA A C 1
ATOM 1799 O O . ALA A 1 221 ? 15.297 -4.772 0.417 1.00 90.06 221 ALA A O 1
ATOM 1800 N N . PHE A 1 222 ? 15.766 -6.725 1.411 1.00 92.75 222 PHE A N 1
ATOM 1801 C CA . PHE A 1 222 ? 14.370 -7.128 1.566 1.00 92.75 222 PHE A CA 1
ATOM 1802 C C . PHE A 1 222 ? 14.153 -8.029 2.786 1.00 92.75 222 PHE A C 1
ATOM 1804 O O . PHE A 1 222 ? 15.100 -8.597 3.330 1.00 92.75 222 PHE A O 1
ATOM 1811 N N . ASP A 1 223 ? 12.897 -8.144 3.213 1.00 92.94 223 ASP A N 1
ATOM 1812 C CA . ASP A 1 223 ? 12.451 -9.079 4.245 1.00 92.94 223 ASP A CA 1
ATOM 1813 C C . ASP A 1 223 ? 11.025 -9.577 3.967 1.00 92.94 223 ASP A C 1
ATOM 1815 O O . ASP A 1 223 ? 10.221 -8.903 3.311 1.00 92.94 223 ASP A O 1
ATOM 1819 N N . PHE A 1 224 ? 10.729 -10.761 4.498 1.00 92.62 224 PHE A N 1
ATOM 1820 C CA . PHE A 1 224 ? 9.420 -11.396 4.481 1.00 92.62 224 PHE A CA 1
ATOM 1821 C C . PHE A 1 224 ? 8.923 -11.557 5.920 1.00 92.62 224 PHE A C 1
ATOM 1823 O O . PHE A 1 224 ? 9.184 -12.569 6.570 1.00 92.62 224 PHE A O 1
ATOM 1830 N N . PHE A 1 225 ? 8.174 -10.575 6.417 1.00 92.00 225 PHE A N 1
ATOM 1831 C CA . PHE A 1 225 ? 7.669 -10.608 7.785 1.00 92.00 225 PHE A CA 1
ATOM 1832 C C . PHE A 1 225 ? 6.323 -11.342 7.855 1.00 92.00 225 PHE A C 1
ATOM 1834 O O . PHE A 1 225 ? 5.331 -10.905 7.269 1.00 92.00 225 PHE A O 1
ATOM 1841 N N . ASP A 1 226 ? 6.271 -12.464 8.575 1.00 91.25 226 ASP A N 1
ATOM 1842 C CA . ASP A 1 226 ? 5.045 -13.253 8.730 1.00 91.25 226 ASP A CA 1
ATOM 1843 C C . ASP A 1 226 ? 4.019 -12.517 9.611 1.00 91.25 226 ASP A C 1
ATOM 1845 O O . ASP A 1 226 ? 4.199 -12.352 10.820 1.00 91.25 226 ASP A O 1
ATOM 1849 N N . MET A 1 227 ? 2.917 -12.086 8.994 1.00 90.00 227 MET A N 1
ATOM 1850 C CA . MET A 1 227 ? 1.816 -11.386 9.654 1.00 90.00 227 MET A CA 1
ATOM 1851 C C . MET A 1 227 ? 0.684 -12.329 10.069 1.00 90.00 227 MET A C 1
ATOM 185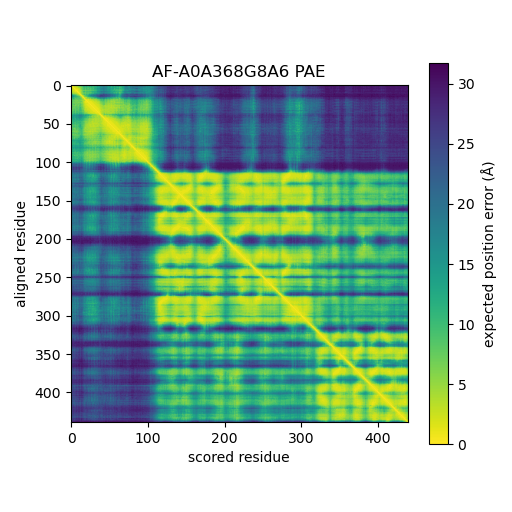3 O O . MET A 1 227 ? -0.293 -11.860 10.652 1.00 90.00 227 MET A O 1
ATOM 1857 N N . THR A 1 228 ? 0.796 -13.642 9.830 1.00 86.25 228 THR A N 1
ATOM 1858 C CA . THR A 1 228 ? -0.280 -14.618 10.072 1.00 86.25 228 THR A CA 1
ATOM 1859 C C . THR A 1 228 ? -0.849 -14.488 11.486 1.00 86.25 228 THR A C 1
ATOM 1861 O O . THR A 1 228 ? -2.058 -14.363 11.646 1.00 86.25 228 THR A O 1
ATOM 1864 N N . ALA A 1 229 ? 0.001 -14.387 12.515 1.00 86.81 229 ALA A N 1
ATOM 1865 C CA . ALA A 1 229 ? -0.439 -14.253 13.909 1.00 86.81 229 ALA A CA 1
ATOM 1866 C C . ALA A 1 229 ? -1.281 -12.989 14.181 1.00 86.81 229 ALA A C 1
ATOM 1868 O O . ALA A 1 229 ? -2.144 -12.995 15.059 1.00 86.81 229 ALA A O 1
ATOM 1869 N N . THR A 1 230 ? -1.044 -11.906 13.436 1.00 85.81 230 THR A N 1
ATOM 1870 C CA . THR A 1 230 ? -1.817 -10.659 13.532 1.00 85.81 230 THR A CA 1
ATOM 1871 C C . THR A 1 230 ? -3.216 -10.826 12.929 1.00 85.81 230 THR A C 1
ATOM 1873 O O . THR A 1 230 ? -4.170 -10.245 13.440 1.00 85.81 230 THR A O 1
ATOM 1876 N N . PHE A 1 231 ? -3.348 -11.654 11.888 1.00 86.44 231 PHE A N 1
ATOM 1877 C CA . PHE A 1 231 ? -4.605 -11.927 11.182 1.00 86.44 231 PHE A CA 1
ATOM 1878 C C . PHE A 1 231 ? -5.361 -13.162 11.705 1.00 86.44 231 PHE A C 1
ATOM 1880 O O . PHE A 1 231 ? -6.545 -13.309 11.415 1.00 86.44 231 PHE A O 1
ATOM 1887 N N . SER A 1 232 ? -4.732 -14.047 12.491 1.00 84.06 232 SER A N 1
ATOM 1888 C CA . SER A 1 232 ? -5.400 -15.224 13.075 1.00 84.06 232 SER A CA 1
ATOM 1889 C C . SER A 1 232 ? -6.423 -14.863 14.152 1.00 84.06 232 SER A C 1
ATOM 1891 O O . SER A 1 232 ? -7.436 -15.540 14.281 1.00 84.06 232 SER A O 1
ATOM 1893 N N . ASN A 1 233 ? -6.164 -13.811 14.932 1.00 79.56 233 ASN A N 1
ATOM 1894 C CA . ASN A 1 233 ? -7.092 -13.329 15.954 1.00 79.56 233 ASN A CA 1
ATOM 1895 C C . ASN A 1 233 ? -7.073 -11.790 16.007 1.00 79.56 233 ASN A C 1
ATOM 1897 O O . ASN A 1 233 ? -6.409 -11.215 16.879 1.00 79.56 233 ASN A O 1
ATOM 1901 N N . PRO A 1 234 ? -7.743 -11.112 15.053 1.00 74.44 234 PRO A N 1
ATOM 1902 C CA . PRO A 1 234 ? -7.803 -9.658 14.992 1.00 74.44 234 PRO A CA 1
ATOM 1903 C C . PRO A 1 234 ? -8.713 -9.125 16.104 1.00 74.44 234 PRO A C 1
ATOM 1905 O O . PRO A 1 234 ? -9.884 -8.823 15.894 1.00 74.44 234 PRO A O 1
ATOM 1908 N N . GLN A 1 235 ? -8.162 -9.027 17.310 1.00 68.75 235 GLN A N 1
ATOM 1909 C CA . GLN A 1 235 ? -8.822 -8.394 18.446 1.00 68.75 235 GLN A CA 1
ATOM 1910 C C . GLN A 1 235 ? -8.542 -6.889 18.442 1.00 68.75 235 GLN A C 1
ATOM 1912 O O . GLN A 1 235 ? -7.433 -6.479 18.076 1.00 68.75 235 GLN A O 1
ATOM 1917 N N . PRO A 1 236 ? -9.513 -6.053 18.852 1.00 66.31 236 PRO A N 1
ATOM 1918 C CA . PRO A 1 236 ? -9.261 -4.637 19.049 1.00 66.31 236 PRO A CA 1
ATOM 1919 C C . PRO A 1 236 ? -8.210 -4.499 20.153 1.00 66.31 236 PRO A C 1
ATOM 1921 O O . PRO A 1 236 ? -8.441 -4.866 21.300 1.00 66.31 236 PRO A O 1
ATOM 1924 N N . SER A 1 237 ? -7.031 -4.011 19.784 1.00 64.25 237 SER A N 1
ATOM 1925 C CA . SER A 1 237 ? -5.940 -3.775 20.725 1.00 64.25 237 SER A CA 1
ATOM 1926 C C . SER A 1 237 ? -5.745 -2.274 20.868 1.00 64.25 237 SER A C 1
ATOM 1928 O O . SER A 1 237 ? -5.482 -1.584 19.877 1.00 64.25 237 SER A O 1
ATOM 1930 N N . HIS A 1 238 ? -5.872 -1.762 22.093 1.00 60.31 238 HIS A N 1
ATOM 1931 C CA . HIS A 1 238 ? -5.461 -0.389 22.400 1.00 60.31 238 HIS A CA 1
ATOM 1932 C C . HIS A 1 238 ? -3.947 -0.229 2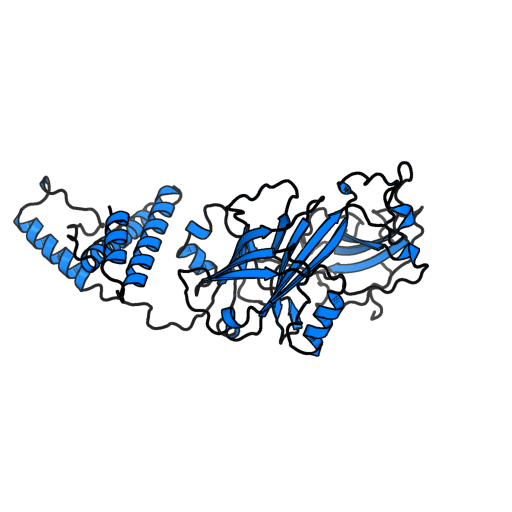2.231 1.00 60.31 238 HIS A C 1
ATOM 1934 O O . HIS A 1 238 ? -3.495 0.807 21.742 1.00 60.31 238 HIS A O 1
ATOM 1940 N N . ASP A 1 239 ? -3.193 -1.293 22.513 1.00 69.56 239 ASP A N 1
ATOM 1941 C CA . ASP A 1 239 ? -1.743 -1.310 22.386 1.00 69.56 239 ASP A CA 1
ATOM 1942 C C . ASP A 1 239 ? -1.311 -1.748 20.990 1.00 69.56 239 ASP A C 1
ATOM 1944 O O . ASP A 1 239 ? -1.794 -2.741 20.431 1.00 69.56 239 ASP A O 1
ATOM 1948 N N . ALA A 1 240 ? -0.375 -0.998 20.424 1.00 80.94 240 ALA A N 1
ATOM 1949 C CA . ALA A 1 240 ? 0.268 -1.371 19.182 1.00 80.94 240 ALA A CA 1
ATOM 1950 C C . ALA A 1 240 ? 1.366 -2.411 19.460 1.00 80.94 240 ALA A C 1
ATOM 1952 O O . ALA A 1 240 ? 2.073 -2.343 20.464 1.00 80.94 240 ALA A O 1
ATOM 1953 N N . LYS A 1 241 ? 1.481 -3.414 18.587 1.00 87.44 241 LYS A N 1
ATOM 1954 C CA . LYS A 1 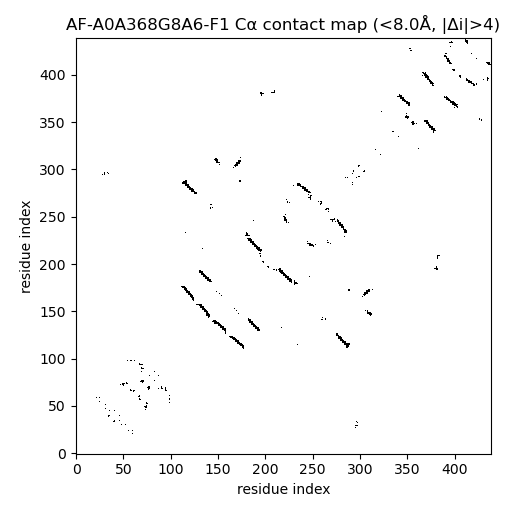241 ? 2.478 -4.481 18.711 1.00 87.44 241 LYS A CA 1
ATOM 1955 C C . LYS A 1 241 ? 3.725 -4.101 17.930 1.00 87.44 241 LYS A C 1
ATOM 1957 O O . LYS A 1 241 ? 3.692 -4.084 16.695 1.00 87.44 241 LYS A O 1
ATOM 1962 N N . ASP A 1 242 ? 4.803 -3.853 18.660 1.00 90.56 242 ASP A N 1
ATOM 1963 C CA . ASP A 1 242 ? 6.095 -3.478 18.098 1.00 90.56 242 ASP A CA 1
ATOM 1964 C C . ASP A 1 242 ? 6.882 -4.708 17.635 1.00 90.56 242 ASP A C 1
ATOM 1966 O O . ASP A 1 242 ? 6.924 -5.746 18.303 1.00 90.56 242 ASP A O 1
ATOM 1970 N N . ARG A 1 243 ? 7.479 -4.607 16.447 1.00 89.88 243 ARG A N 1
ATOM 1971 C CA . ARG A 1 243 ? 8.225 -5.675 15.778 1.00 89.88 243 ARG A CA 1
ATOM 1972 C C . ARG A 1 243 ? 9.412 -5.083 15.031 1.00 89.88 243 ARG A C 1
ATOM 1974 O O . ARG A 1 243 ? 9.284 -4.062 14.362 1.00 89.88 243 ARG A O 1
ATOM 1981 N N . VAL A 1 244 ? 10.553 -5.757 15.116 1.00 90.19 244 VAL A N 1
ATOM 1982 C CA . VAL A 1 244 ? 11.753 -5.395 14.356 1.00 90.19 244 VAL A CA 1
ATOM 1983 C C . VAL A 1 244 ? 11.816 -6.253 13.099 1.00 90.19 244 VAL A C 1
ATOM 1985 O O . VAL A 1 244 ? 11.766 -7.480 13.182 1.00 90.19 244 VAL A O 1
ATOM 1988 N N . ILE A 1 245 ? 11.925 -5.596 11.950 1.00 90.88 245 ILE A N 1
ATOM 1989 C CA . ILE A 1 245 ? 12.183 -6.203 10.645 1.00 90.88 245 ILE A CA 1
ATOM 1990 C C . ILE A 1 245 ? 13.691 -6.161 10.406 1.00 90.88 245 ILE A C 1
ATOM 1992 O O . ILE A 1 245 ? 14.291 -5.082 10.429 1.00 90.88 245 ILE A O 1
ATOM 1996 N N . PHE A 1 246 ? 14.287 -7.326 10.161 1.00 89.56 246 PHE A N 1
ATOM 1997 C CA . PHE A 1 246 ? 15.710 -7.476 9.857 1.00 89.56 246 PHE A CA 1
ATOM 1998 C C . PHE A 1 246 ? 15.875 -7.676 8.354 1.00 89.56 246 PHE A C 1
ATOM 2000 O O . PHE A 1 246 ? 15.543 -8.729 7.819 1.00 89.56 246 PHE A O 1
ATOM 2007 N N . LEU A 1 247 ? 16.365 -6.649 7.665 1.00 88.12 247 LEU A N 1
ATOM 2008 C CA . LEU A 1 247 ? 16.449 -6.653 6.208 1.00 88.12 247 LEU A CA 1
ATOM 2009 C C . LEU A 1 247 ? 17.732 -7.346 5.739 1.00 88.12 247 LEU A C 1
ATOM 2011 O O . LEU A 1 247 ? 18.828 -7.031 6.202 1.00 88.12 247 LEU A O 1
ATOM 2015 N N . ASN A 1 248 ? 17.603 -8.266 4.783 1.00 87.25 248 ASN A N 1
ATOM 2016 C CA . ASN A 1 248 ? 18.736 -8.968 4.188 1.00 87.25 248 ASN A CA 1
ATOM 2017 C C . ASN A 1 248 ? 19.234 -8.232 2.935 1.00 87.25 248 ASN A C 1
ATOM 2019 O O . ASN A 1 248 ? 18.432 -7.913 2.062 1.00 87.25 248 ASN A O 1
ATOM 2023 N N . ARG A 1 249 ? 20.553 -8.008 2.835 1.00 83.00 249 ARG A N 1
ATOM 2024 C CA . ARG A 1 249 ? 21.252 -7.359 1.704 1.00 83.00 249 ARG A CA 1
ATOM 2025 C C . ARG A 1 249 ? 21.432 -8.239 0.451 1.00 83.00 249 ARG A C 1
ATOM 2027 O O . ARG A 1 249 ? 22.258 -7.929 -0.405 1.00 83.00 249 ARG A O 1
ATOM 2034 N N . ASP A 1 250 ? 20.716 -9.351 0.343 1.00 70.69 250 ASP A N 1
ATOM 2035 C CA . ASP A 1 250 ? 20.816 -10.254 -0.803 1.00 70.69 250 ASP A CA 1
ATOM 2036 C C . ASP A 1 250 ? 20.127 -9.665 -2.053 1.00 70.69 250 ASP A C 1
ATOM 2038 O O . ASP A 1 250 ? 19.091 -9.005 -1.969 1.00 70.69 250 ASP A O 1
ATOM 2042 N N . GLN A 1 251 ? 20.692 -9.921 -3.234 1.00 66.12 251 GLN A N 1
ATOM 2043 C CA . GLN A 1 251 ? 20.113 -9.529 -4.524 1.00 66.12 251 GLN A CA 1
ATOM 2044 C C . GLN A 1 251 ? 19.122 -10.577 -5.061 1.00 66.12 251 GLN A C 1
ATOM 2046 O O . GLN A 1 251 ? 18.431 -10.327 -6.046 1.00 66.12 251 GLN A O 1
ATOM 2051 N N . ASN A 1 252 ? 18.985 -11.731 -4.401 1.00 81.56 252 ASN A N 1
ATOM 2052 C CA . ASN A 1 252 ? 18.189 -12.862 -4.888 1.00 81.56 252 ASN A CA 1
ATOM 2053 C C . ASN A 1 252 ? 16.700 -12.823 -4.477 1.00 81.56 252 ASN A C 1
ATOM 2055 O O . ASN A 1 252 ? 16.081 -13.877 -4.293 1.00 81.56 252 ASN A O 1
ATOM 2059 N N . PHE A 1 253 ? 16.093 -11.635 -4.360 1.00 86.25 253 PHE A N 1
ATOM 2060 C CA . PHE A 1 253 ? 14.676 -11.473 -3.987 1.00 86.25 253 PHE A CA 1
ATOM 2061 C C . PHE A 1 253 ? 13.741 -12.369 -4.809 1.00 86.25 253 PHE A C 1
ATOM 2063 O O . PHE A 1 253 ? 12.899 -13.062 -4.241 1.00 86.25 253 PHE A O 1
ATOM 2070 N N . ASP A 1 254 ? 13.924 -12.419 -6.131 1.00 84.38 254 ASP A N 1
ATOM 2071 C CA . ASP A 1 254 ? 13.070 -13.209 -7.024 1.00 84.38 254 ASP A CA 1
ATOM 2072 C C . ASP A 1 254 ? 13.144 -14.710 -6.732 1.00 84.38 254 ASP A C 1
ATOM 2074 O O . ASP A 1 254 ? 12.139 -15.415 -6.813 1.00 84.38 254 ASP A O 1
ATOM 2078 N N . GLN A 1 255 ? 14.319 -15.221 -6.355 1.00 86.00 255 GLN A N 1
ATOM 2079 C CA . GLN A 1 255 ? 14.473 -16.625 -5.967 1.00 86.00 255 GLN A CA 1
ATOM 2080 C C . GLN A 1 255 ? 13.796 -16.900 -4.623 1.00 86.00 255 GLN A C 1
ATOM 2082 O O . GLN A 1 255 ? 13.141 -17.931 -4.461 1.00 86.00 255 GLN A O 1
ATOM 2087 N N . ALA A 1 256 ? 13.913 -15.974 -3.670 1.00 88.06 256 ALA A N 1
ATOM 2088 C CA . ALA A 1 256 ? 13.265 -16.094 -2.371 1.00 88.06 256 ALA A CA 1
ATOM 2089 C C . ALA A 1 256 ? 11.730 -16.026 -2.492 1.00 88.06 256 ALA A C 1
ATOM 2091 O O . ALA A 1 256 ? 11.033 -16.846 -1.893 1.00 88.06 256 ALA A O 1
ATOM 2092 N N . LEU A 1 257 ? 11.203 -15.131 -3.335 1.00 88.62 257 LEU A N 1
ATOM 2093 C CA . LEU A 1 257 ? 9.774 -15.039 -3.637 1.00 88.62 257 LEU A CA 1
ATOM 2094 C C . LEU A 1 257 ? 9.265 -16.292 -4.370 1.00 88.62 257 LEU A C 1
ATOM 2096 O O . LEU A 1 257 ? 8.217 -16.828 -4.014 1.00 88.62 257 LEU A O 1
ATOM 2100 N N . LYS A 1 258 ? 10.025 -16.828 -5.334 1.00 87.31 258 LYS A N 1
ATOM 2101 C CA . LYS A 1 258 ? 9.697 -18.110 -5.986 1.00 87.31 258 LYS A CA 1
ATOM 2102 C C . LYS A 1 258 ? 9.691 -19.277 -4.996 1.00 87.31 258 LYS A C 1
ATOM 2104 O O . LYS A 1 258 ? 8.809 -20.126 -5.063 1.00 87.31 258 LYS A O 1
ATOM 2109 N N . SER A 1 259 ? 10.626 -19.300 -4.046 1.00 86.00 259 SER A N 1
ATOM 2110 C CA . SER A 1 259 ? 10.661 -20.303 -2.972 1.00 86.00 259 SER A CA 1
ATOM 2111 C C . SER A 1 259 ? 9.434 -20.213 -2.060 1.00 86.00 259 SER A C 1
ATOM 2113 O O . SER A 1 259 ? 8.865 -21.238 -1.686 1.00 86.00 259 SER A O 1
ATOM 2115 N N . ILE A 1 260 ? 8.964 -19.000 -1.752 1.00 87.25 260 ILE A N 1
ATOM 2116 C CA . ILE A 1 260 ? 7.688 -18.779 -1.055 1.00 87.25 260 ILE A CA 1
ATOM 2117 C C . ILE A 1 260 ? 6.525 -19.380 -1.848 1.00 87.25 260 ILE A C 1
ATOM 2119 O O . ILE A 1 260 ? 5.720 -20.130 -1.293 1.00 87.25 260 ILE A O 1
ATOM 2123 N N . GLN A 1 261 ? 6.469 -19.093 -3.148 1.00 87.88 261 GLN A N 1
ATOM 2124 C CA . GLN A 1 261 ? 5.415 -19.570 -4.043 1.00 87.88 261 GLN A CA 1
ATOM 2125 C C . GLN A 1 261 ? 5.421 -21.095 -4.213 1.00 87.88 261 GLN A C 1
ATOM 2127 O O . GLN A 1 261 ? 4.351 -21.693 -4.365 1.00 87.88 261 GLN A O 1
ATOM 2132 N N . SER A 1 262 ? 6.592 -21.738 -4.195 1.00 86.31 262 SER A N 1
ATOM 2133 C CA . SER A 1 262 ? 6.722 -23.191 -4.356 1.00 86.31 262 SER A CA 1
ATOM 2134 C C . SER A 1 262 ? 6.534 -23.951 -3.043 1.00 86.31 262 SER A C 1
ATOM 2136 O O . SER A 1 262 ? 5.828 -24.955 -3.013 1.00 86.31 262 SER A O 1
ATOM 2138 N N . ASN A 1 263 ? 7.142 -23.473 -1.954 1.00 84.81 263 ASN A N 1
ATOM 2139 C CA . ASN A 1 263 ? 7.256 -24.210 -0.693 1.00 84.81 263 ASN A CA 1
ATOM 2140 C C . ASN A 1 263 ? 6.215 -23.785 0.354 1.00 84.81 263 ASN A C 1
ATOM 2142 O O . ASN A 1 263 ? 6.073 -24.455 1.377 1.00 84.81 263 ASN A O 1
ATOM 2146 N N . GLY A 1 264 ? 5.522 -22.656 0.151 1.00 80.75 264 GLY A N 1
ATOM 2147 C CA . GLY A 1 264 ? 4.494 -22.147 1.067 1.00 80.75 264 GLY A CA 1
ATOM 2148 C C . GLY A 1 264 ? 5.020 -21.756 2.455 1.00 80.75 264 GLY A C 1
ATOM 2149 O O . GLY A 1 264 ? 4.248 -21.668 3.419 1.00 80.75 264 GLY A O 1
ATOM 2150 N N . LYS A 1 265 ? 6.336 -21.552 2.583 1.00 83.75 265 LYS A N 1
ATOM 2151 C CA . LYS A 1 265 ? 7.030 -21.200 3.828 1.00 83.75 265 LYS A CA 1
ATOM 2152 C C . LYS A 1 265 ? 7.850 -19.935 3.631 1.00 83.75 265 LYS A C 1
ATOM 2154 O O . LYS A 1 265 ? 8.465 -19.753 2.584 1.00 83.75 265 LYS A O 1
ATOM 2159 N N . VAL A 1 266 ? 7.881 -19.102 4.667 1.00 84.75 266 VAL A N 1
ATOM 2160 C CA . VAL A 1 266 ? 8.744 -17.922 4.717 1.00 84.75 266 VAL A CA 1
ATOM 2161 C C . VAL A 1 266 ? 10.210 -18.384 4.804 1.00 84.75 266 VAL A C 1
ATOM 2163 O O . VAL A 1 266 ? 10.539 -19.168 5.702 1.00 84.75 266 VAL A O 1
ATOM 2166 N N . PRO A 1 267 ? 11.092 -17.967 3.876 1.00 81.19 267 PRO A N 1
ATOM 2167 C CA . PRO A 1 267 ? 12.499 -18.326 3.887 1.00 81.19 267 PRO A CA 1
ATOM 2168 C C . PRO A 1 267 ? 13.182 -17.754 5.125 1.00 81.19 267 PRO A C 1
ATOM 2170 O O . PRO A 1 267 ? 12.974 -16.598 5.483 1.00 81.19 267 PRO A O 1
ATOM 2173 N N . LYS A 1 268 ? 14.050 -18.548 5.753 1.00 77.12 268 LYS A N 1
ATOM 2174 C CA . LYS A 1 268 ? 14.965 -18.025 6.768 1.00 77.12 268 LYS A CA 1
ATOM 2175 C C . LYS A 1 268 ? 16.105 -17.316 6.051 1.00 77.12 268 LYS A C 1
ATOM 2177 O O . LYS A 1 268 ? 16.994 -17.963 5.506 1.00 77.12 268 LYS A O 1
ATOM 2182 N N . LEU A 1 269 ? 16.034 -15.995 6.011 1.00 75.88 269 LEU A N 1
ATOM 2183 C CA . LEU A 1 269 ? 17.077 -15.153 5.448 1.00 75.88 269 LEU A CA 1
ATOM 2184 C C . LEU A 1 269 ? 18.258 -15.083 6.427 1.00 75.88 269 LEU A C 1
ATOM 2186 O O . LEU A 1 269 ? 18.063 -14.929 7.630 1.00 75.88 269 LEU A O 1
ATOM 2190 N N . ASN A 1 270 ? 19.488 -15.194 5.917 1.00 65.38 270 ASN A N 1
ATOM 2191 C CA . ASN A 1 270 ? 20.692 -14.991 6.724 1.00 65.38 270 ASN A CA 1
ATOM 2192 C C . ASN A 1 270 ? 20.803 -13.506 7.099 1.00 65.38 270 ASN A C 1
ATOM 2194 O O . ASN A 1 270 ? 21.303 -12.701 6.319 1.00 65.38 270 ASN A O 1
ATOM 2198 N N . THR A 1 271 ? 20.352 -13.132 8.293 1.00 63.16 271 THR A N 1
ATOM 2199 C CA . THR A 1 271 ? 20.422 -11.759 8.823 1.00 63.16 271 THR A CA 1
ATOM 2200 C C . THR A 1 271 ? 21.820 -11.415 9.353 1.00 63.16 271 THR A C 1
ATOM 2202 O O . THR A 1 271 ? 21.957 -10.764 10.381 1.00 63.16 271 THR A O 1
ATOM 2205 N N . SER A 1 272 ? 22.883 -11.880 8.689 1.00 53.72 272 SER A N 1
ATOM 2206 C CA . SER A 1 272 ? 24.267 -11.706 9.153 1.00 53.72 272 SER A CA 1
ATOM 2207 C C . SER A 1 272 ? 24.748 -10.251 9.127 1.0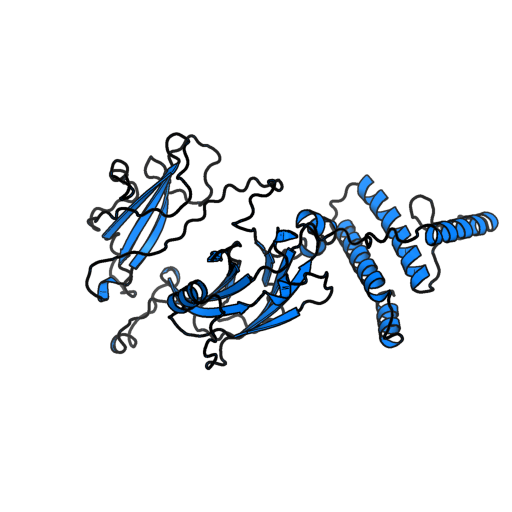0 53.72 272 SER A C 1
ATOM 2209 O O . SER A 1 272 ? 25.779 -9.949 9.720 1.00 53.72 272 SER A O 1
ATOM 2211 N N . SER A 1 273 ? 24.038 -9.351 8.438 1.00 54.59 273 SER A N 1
ATOM 2212 C CA . SER A 1 273 ? 24.298 -7.913 8.479 1.00 54.59 273 SER A CA 1
ATOM 2213 C C . SER A 1 273 ? 23.378 -7.247 9.496 1.00 54.59 273 SER A C 1
ATOM 2215 O O . SER A 1 273 ? 22.215 -6.976 9.201 1.00 54.59 273 SER A O 1
ATOM 2217 N N . ASP A 1 274 ? 23.922 -6.930 10.663 1.00 58.97 274 ASP A N 1
ATOM 2218 C CA . ASP A 1 274 ? 23.243 -6.225 11.757 1.00 58.97 274 ASP A CA 1
ATOM 2219 C C . ASP A 1 274 ? 22.891 -4.752 11.435 1.00 58.97 274 ASP A C 1
ATOM 2221 O O . ASP A 1 274 ? 22.417 -4.015 12.295 1.00 58.97 274 ASP A O 1
ATOM 2225 N N . ASP A 1 275 ? 23.100 -4.323 10.188 1.00 72.12 275 ASP A N 1
ATOM 2226 C CA . ASP A 1 275 ? 23.178 -2.915 9.794 1.00 72.12 275 ASP A CA 1
ATOM 2227 C C . ASP A 1 275 ? 21.856 -2.309 9.296 1.00 72.12 275 ASP A C 1
ATOM 2229 O O . ASP A 1 275 ? 21.798 -1.094 9.093 1.00 72.12 275 ASP A O 1
ATOM 2233 N N . ILE A 1 276 ? 20.840 -3.129 8.984 1.00 86.31 276 ILE A N 1
ATOM 2234 C CA . ILE A 1 276 ? 19.566 -2.631 8.446 1.00 86.31 276 ILE A CA 1
ATOM 2235 C C . ILE A 1 276 ? 18.381 -3.182 9.224 1.00 86.31 276 ILE A C 1
ATOM 2237 O O . ILE A 1 276 ? 18.001 -4.349 9.078 1.00 86.31 276 ILE A O 1
ATOM 2241 N N . ARG A 1 277 ? 17.748 -2.310 10.003 1.00 89.38 277 ARG A N 1
ATOM 2242 C CA . ARG A 1 277 ? 16.591 -2.665 10.820 1.00 89.38 277 ARG A CA 1
ATOM 2243 C C . ARG A 1 277 ? 15.502 -1.621 10.687 1.00 89.38 277 ARG A C 1
ATOM 2245 O O . ARG A 1 277 ? 15.768 -0.424 10.632 1.00 89.38 277 ARG A O 1
ATOM 2252 N N . ILE A 1 278 ? 14.258 -2.079 10.657 1.00 91.25 278 ILE A N 1
ATOM 2253 C CA . ILE A 1 278 ? 13.093 -1.198 10.705 1.00 91.25 278 ILE A CA 1
ATOM 2254 C C . ILE A 1 278 ? 12.219 -1.641 11.870 1.00 91.25 278 ILE A C 1
ATOM 2256 O O . ILE A 1 278 ? 11.749 -2.776 11.906 1.00 91.25 278 ILE A O 1
ATOM 2260 N N . LEU A 1 279 ? 11.996 -0.740 12.821 1.00 92.12 279 LEU A N 1
ATOM 2261 C CA . LEU A 1 279 ? 11.031 -0.936 13.893 1.00 92.12 279 LEU A CA 1
ATOM 2262 C C . LEU A 1 279 ? 9.658 -0.496 13.395 1.00 92.12 279 LEU A C 1
ATOM 2264 O O . LEU A 1 279 ? 9.433 0.686 13.111 1.00 92.12 279 LEU A O 1
ATOM 2268 N N . ILE A 1 280 ? 8.741 -1.453 13.304 1.00 93.81 280 ILE A N 1
ATOM 2269 C CA . ILE A 1 280 ? 7.346 -1.207 12.964 1.00 93.81 280 ILE A CA 1
ATOM 2270 C C . ILE A 1 280 ? 6.442 -1.472 14.160 1.00 93.81 280 ILE A C 1
ATOM 2272 O O . ILE A 1 280 ? 6.746 -2.273 15.037 1.00 93.81 280 ILE A O 1
ATOM 2276 N N . SER A 1 281 ? 5.287 -0.828 14.142 1.00 92.81 281 SER A N 1
ATOM 2277 C CA . SER A 1 281 ? 4.220 -1.003 15.111 1.00 92.81 281 SER A CA 1
ATOM 2278 C C . SER A 1 281 ? 2.928 -1.307 14.376 1.00 92.81 281 SER A C 1
ATOM 2280 O O . SER A 1 281 ? 2.570 -0.602 13.429 1.00 92.81 281 SER A O 1
ATOM 2282 N N . THR A 1 282 ? 2.239 -2.368 14.783 1.00 92.94 282 THR A N 1
ATOM 2283 C CA . THR A 1 282 ? 1.017 -2.843 14.122 1.00 92.94 282 THR A CA 1
ATOM 2284 C C . THR A 1 282 ? -0.166 -2.799 15.078 1.00 92.94 282 THR A C 1
ATOM 2286 O O . THR A 1 282 ? -0.073 -3.253 16.217 1.00 92.94 282 THR A O 1
ATOM 2289 N N . GLN A 1 283 ? -1.289 -2.249 14.625 1.00 91.00 283 GLN A N 1
ATOM 2290 C CA . GLN A 1 283 ? -2.510 -2.122 15.417 1.00 91.00 283 GLN A CA 1
ATOM 2291 C C . GLN A 1 283 ? -3.729 -2.508 14.578 1.00 91.00 283 GLN A C 1
ATOM 2293 O O . GLN A 1 283 ? -3.893 -2.027 13.458 1.00 91.00 283 GLN A O 1
ATOM 2298 N N . ILE A 1 284 ? -4.587 -3.369 15.127 1.00 89.94 284 ILE A N 1
ATOM 2299 C CA . ILE A 1 284 ? -5.825 -3.811 14.481 1.00 89.94 284 ILE A CA 1
ATOM 2300 C C . ILE A 1 284 ? -7.007 -3.004 15.010 1.00 89.94 284 ILE A C 1
ATOM 2302 O O . ILE A 1 284 ? -7.199 -2.866 16.218 1.00 89.94 284 ILE A O 1
ATOM 2306 N N . PHE A 1 285 ? -7.835 -2.526 14.085 1.00 88.00 285 PHE A N 1
ATOM 2307 C CA . PHE A 1 285 ? -9.118 -1.900 14.373 1.00 88.00 285 PHE A CA 1
ATOM 2308 C C . PHE A 1 285 ? -10.245 -2.745 13.788 1.00 88.00 285 PHE A C 1
ATOM 2310 O O . PHE A 1 285 ? -10.322 -2.897 12.576 1.00 88.00 285 PHE A O 1
ATOM 2317 N N . THR A 1 286 ? -11.157 -3.244 14.619 1.00 85.50 286 THR A N 1
ATOM 2318 C CA . THR A 1 286 ? -12.304 -4.088 14.218 1.00 85.50 286 THR A CA 1
ATOM 2319 C C . THR A 1 286 ? -13.474 -3.288 13.629 1.00 85.50 286 THR A C 1
ATOM 2321 O O . THR A 1 286 ? -14.650 -3.575 13.857 1.00 85.50 286 THR A O 1
ATOM 2324 N N . ASN A 1 287 ? -13.161 -2.217 12.903 1.00 82.44 287 ASN A N 1
ATOM 2325 C CA . ASN A 1 287 ? -14.131 -1.352 12.248 1.00 82.44 287 ASN A CA 1
ATOM 2326 C C . ASN A 1 287 ? -13.845 -1.310 10.745 1.00 82.44 287 ASN A C 1
ATOM 2328 O O . ASN A 1 287 ? -12.692 -1.432 10.321 1.00 82.44 287 ASN A O 1
ATOM 2332 N N . SER A 1 288 ? -14.890 -1.087 9.944 1.00 84.38 288 SER A N 1
ATOM 2333 C CA . SER A 1 288 ? -14.700 -0.697 8.546 1.00 84.38 288 SER A CA 1
ATOM 2334 C C . SER A 1 288 ? -13.961 0.644 8.477 1.00 84.38 288 SER A C 1
ATOM 2336 O O . SER A 1 288 ? -13.964 1.411 9.443 1.00 84.38 288 SER A O 1
ATOM 2338 N N . LEU A 1 289 ? -13.350 0.964 7.335 1.00 84.12 289 LEU A N 1
ATOM 2339 C CA . LEU A 1 289 ? -12.665 2.247 7.159 1.00 84.12 289 LEU A CA 1
ATOM 2340 C C . LEU A 1 289 ? -13.610 3.440 7.405 1.00 84.12 289 LEU A C 1
ATOM 2342 O O . LEU A 1 289 ? -13.230 4.403 8.074 1.00 84.12 289 LEU A O 1
ATOM 2346 N N . SER A 1 290 ? -14.850 3.355 6.917 1.00 81.06 290 SER A N 1
ATOM 2347 C CA . SER A 1 290 ? -15.882 4.381 7.108 1.00 81.06 290 SER A CA 1
ATOM 2348 C C . SER A 1 290 ? -16.255 4.545 8.582 1.00 81.06 290 SER A C 1
ATOM 2350 O O . SER A 1 290 ? -16.270 5.663 9.100 1.00 81.06 290 SER A O 1
ATOM 2352 N N . ASP A 1 291 ? -16.467 3.435 9.292 1.00 81.12 291 ASP A N 1
ATOM 2353 C CA . ASP A 1 291 ? -16.770 3.463 10.726 1.00 81.12 291 ASP A CA 1
ATOM 2354 C C . ASP A 1 291 ? -15.583 3.973 11.547 1.00 81.12 291 ASP A C 1
ATOM 2356 O O . ASP A 1 291 ? -15.765 4.693 12.528 1.00 81.12 291 ASP A O 1
ATOM 2360 N N . LEU A 1 292 ? -14.356 3.621 11.153 1.00 83.00 292 LEU A N 1
ATOM 2361 C CA . LEU A 1 292 ? -13.138 4.060 11.824 1.00 83.00 292 LEU A CA 1
ATOM 2362 C C . LEU A 1 292 ? -12.961 5.577 11.706 1.00 83.00 292 LEU A C 1
ATOM 2364 O O . LEU A 1 292 ? -12.598 6.217 12.692 1.00 83.00 292 LEU A O 1
ATOM 2368 N N . ARG A 1 293 ? -13.277 6.168 10.545 1.00 80.81 293 ARG A N 1
ATOM 2369 C CA . ARG A 1 293 ? -13.289 7.630 10.355 1.00 80.81 293 ARG A CA 1
ATOM 2370 C C . ARG A 1 293 ? -14.282 8.326 11.286 1.00 80.81 293 ARG A C 1
ATOM 2372 O O . ARG A 1 293 ? -13.957 9.376 11.835 1.00 80.81 293 ARG A O 1
ATOM 2379 N N . LEU A 1 294 ? -15.458 7.732 11.495 1.00 74.06 294 LEU A N 1
ATOM 2380 C CA . LEU A 1 294 ? -16.489 8.279 12.382 1.00 74.06 294 LEU A CA 1
ATOM 2381 C C . LEU A 1 294 ? -16.134 8.119 13.866 1.00 74.06 294 LEU A C 1
ATOM 2383 O O . LEU A 1 294 ? -16.295 9.060 14.640 1.00 74.06 294 LEU A O 1
ATOM 2387 N N . LYS A 1 295 ? -15.646 6.939 14.268 1.00 74.12 295 LYS A N 1
ATOM 2388 C CA . LYS A 1 295 ? -15.343 6.612 15.672 1.00 74.12 295 LYS A CA 1
ATOM 2389 C C . LYS A 1 295 ? -14.015 7.193 16.155 1.00 74.12 295 LYS A C 1
ATOM 2391 O O . LYS A 1 295 ? -13.885 7.506 17.333 1.00 74.12 295 LYS A O 1
ATOM 2396 N N . ARG A 1 296 ? -13.023 7.320 15.269 1.00 77.31 296 ARG A N 1
ATOM 2397 C CA . ARG A 1 296 ? -11.666 7.798 15.583 1.00 77.31 296 ARG A CA 1
ATOM 2398 C C . ARG A 1 296 ? -11.198 8.867 14.585 1.00 77.31 296 ARG A C 1
ATOM 2400 O O . ARG A 1 296 ? -10.175 8.685 13.921 1.00 77.31 296 ARG A O 1
ATOM 2407 N N . PRO A 1 297 ? -11.892 10.018 14.496 1.00 73.12 297 PRO A N 1
ATOM 2408 C CA . PRO A 1 297 ? -11.545 11.086 13.556 1.00 73.12 297 PRO A CA 1
ATOM 2409 C C . PRO A 1 297 ? -10.120 11.620 13.760 1.00 73.12 297 PRO A C 1
ATOM 2411 O O . PRO A 1 297 ? -9.471 12.031 12.804 1.00 73.12 297 PRO A O 1
ATOM 2414 N N . TYR A 1 298 ? -9.590 11.551 14.985 1.00 75.50 298 TYR A N 1
ATOM 2415 C CA . TYR A 1 298 ? -8.230 11.981 15.324 1.00 75.50 298 TYR A CA 1
ATOM 2416 C C . TYR A 1 298 ? -7.127 11.258 14.536 1.00 75.50 298 TYR A C 1
ATOM 2418 O O . TYR A 1 298 ? -6.055 11.827 14.333 1.00 75.50 298 TYR A O 1
ATOM 2426 N N . LEU A 1 299 ? -7.376 10.029 14.063 1.00 80.50 299 LEU A N 1
ATOM 2427 C CA . LEU A 1 299 ? -6.430 9.300 13.214 1.00 80.50 299 LEU A CA 1
ATOM 2428 C C . LEU A 1 299 ? -6.275 9.948 11.832 1.00 80.50 299 LEU A C 1
ATOM 2430 O O . LEU A 1 299 ? -5.248 9.755 11.191 1.00 80.50 299 LEU A O 1
ATOM 2434 N N . PHE A 1 300 ? -7.270 10.719 11.386 1.00 81.69 300 PHE A N 1
ATOM 2435 C CA . PHE A 1 300 ? -7.365 11.248 10.025 1.00 81.69 300 PHE A CA 1
ATOM 2436 C C . PHE A 1 300 ? -7.211 12.771 9.935 1.00 81.69 300 PHE A C 1
ATOM 2438 O O . PHE A 1 300 ? -7.165 13.313 8.837 1.00 81.69 300 PHE A O 1
ATOM 2445 N N . THR A 1 301 ? -7.134 13.480 11.062 1.00 73.75 301 THR A N 1
ATOM 2446 C CA . THR A 1 301 ? -7.055 14.949 11.079 1.00 73.75 301 THR A CA 1
ATOM 2447 C C . THR A 1 301 ? -5.624 15.469 10.994 1.00 73.75 301 THR A C 1
ATOM 2449 O O . THR A 1 301 ? -5.335 16.335 10.173 1.00 73.75 301 THR A O 1
ATOM 2452 N N . ARG A 1 302 ? -4.709 14.965 11.835 1.00 68.88 302 ARG A N 1
ATOM 2453 C CA . ARG A 1 302 ? -3.309 15.418 11.873 1.00 68.88 302 ARG A CA 1
ATOM 2454 C C . ARG A 1 302 ? -2.389 14.332 11.327 1.00 68.88 302 ARG A C 1
ATOM 2456 O O . ARG A 1 302 ? -2.215 13.289 11.958 1.00 68.88 302 ARG A O 1
ATOM 2463 N N . ASN A 1 303 ? -1.787 14.621 10.173 1.00 74.19 303 ASN A N 1
ATOM 2464 C CA . ASN A 1 303 ? -0.902 13.725 9.427 1.00 74.19 303 ASN A CA 1
ATOM 2465 C C . ASN A 1 303 ? -1.538 12.354 9.135 1.00 74.19 303 ASN A C 1
ATOM 2467 O O . ASN A 1 303 ? -1.011 11.342 9.599 1.00 74.19 303 ASN A O 1
ATOM 2471 N N . PRO A 1 304 ? -2.684 12.304 8.436 1.00 85.38 304 PRO A N 1
ATOM 2472 C CA . PRO A 1 304 ? -3.429 11.066 8.227 1.00 85.38 304 PRO A CA 1
ATOM 2473 C C . PRO A 1 304 ? -2.534 9.944 7.675 1.00 85.38 304 PRO A C 1
ATOM 2475 O O . PRO A 1 304 ? -1.644 10.220 6.867 1.00 85.38 304 PRO A O 1
ATOM 2478 N N . PRO A 1 305 ? -2.751 8.683 8.092 1.00 90.69 305 PRO A N 1
ATOM 2479 C CA . PRO A 1 305 ? -2.049 7.560 7.493 1.00 90.69 305 PRO A CA 1
ATOM 2480 C C . PRO A 1 305 ? -2.391 7.460 6.004 1.00 90.69 305 PRO A C 1
ATOM 2482 O O . PRO A 1 305 ? -3.522 7.741 5.600 1.00 90.69 305 PRO A O 1
ATOM 2485 N N . ALA A 1 306 ? -1.430 7.007 5.201 1.00 91.25 306 ALA A N 1
ATOM 2486 C CA . ALA A 1 306 ? -1.689 6.633 3.819 1.00 91.25 306 ALA A CA 1
ATOM 2487 C C . ALA A 1 306 ? -2.716 5.495 3.808 1.00 91.25 306 ALA A C 1
ATOM 2489 O O . ALA A 1 306 ? -2.492 4.455 4.426 1.00 91.25 306 ALA A O 1
ATOM 2490 N N . ILE A 1 307 ? -3.857 5.702 3.156 1.00 90.38 307 ILE A N 1
ATOM 2491 C CA . ILE A 1 307 ? -4.901 4.682 3.055 1.00 90.38 307 ILE A CA 1
ATOM 2492 C C . ILE A 1 307 ? -4.514 3.737 1.925 1.00 90.38 307 ILE A C 1
ATOM 2494 O O . ILE A 1 307 ? -4.290 4.178 0.802 1.00 90.38 307 ILE A O 1
ATOM 2498 N N . LEU A 1 308 ? -4.412 2.453 2.250 1.00 89.56 308 LEU A N 1
ATOM 2499 C CA . LEU A 1 308 ? -3.954 1.408 1.347 1.00 89.56 308 LEU A CA 1
ATOM 2500 C C . LEU A 1 308 ? -5.124 0.469 1.088 1.00 89.56 308 LEU A C 1
ATOM 2502 O O . LEU A 1 308 ? -5.629 -0.184 2.011 1.00 89.56 308 LEU A O 1
ATOM 2506 N N . SER A 1 309 ? -5.566 0.443 -0.164 1.00 80.31 309 SER A N 1
ATOM 2507 C CA . SER A 1 309 ? -6.682 -0.386 -0.598 1.00 80.31 309 SER A CA 1
ATOM 2508 C C . SER A 1 309 ? -6.215 -1.804 -0.896 1.00 80.31 309 SER A C 1
ATOM 2510 O O . SER A 1 309 ? -5.032 -2.067 -1.126 1.00 80.31 309 SER A O 1
ATOM 2512 N N . ARG A 1 310 ? -7.162 -2.738 -0.875 1.00 81.31 310 ARG A N 1
ATOM 2513 C CA . ARG A 1 310 ? -6.929 -4.110 -1.309 1.00 81.31 310 ARG A CA 1
ATOM 2514 C C . ARG A 1 310 ? -7.125 -4.231 -2.810 1.00 81.31 310 ARG A C 1
ATOM 2516 O O . ARG A 1 310 ? -8.171 -3.832 -3.308 1.00 81.31 310 ARG A O 1
ATOM 2523 N N . CYS A 1 311 ? -6.171 -4.849 -3.496 1.00 73.88 311 CYS A N 1
ATOM 2524 C CA . CYS A 1 311 ? -6.267 -5.098 -4.935 1.00 73.88 311 CYS A CA 1
ATOM 2525 C C . CYS A 1 311 ? -7.249 -6.238 -5.253 1.00 73.88 311 CYS A C 1
ATOM 2527 O O . CYS A 1 311 ? -7.745 -6.340 -6.367 1.00 73.88 311 CYS A O 1
ATOM 2529 N N . ASP A 1 312 ? -7.524 -7.117 -4.283 1.00 70.56 312 ASP A N 1
ATOM 2530 C CA . ASP A 1 312 ? -8.405 -8.278 -4.433 1.00 70.56 312 ASP A CA 1
ATOM 2531 C C . ASP A 1 312 ? -9.835 -8.053 -3.922 1.00 70.56 312 ASP A C 1
ATOM 2533 O O . ASP A 1 312 ? -10.641 -8.984 -3.923 1.00 70.56 312 ASP A O 1
ATOM 2537 N N . TYR A 1 313 ? -10.154 -6.838 -3.468 1.00 67.75 313 TYR A N 1
ATOM 2538 C CA . TYR A 1 313 ? -11.443 -6.504 -2.876 1.00 67.75 313 TYR A CA 1
ATOM 2539 C C . TYR A 1 313 ? -12.298 -5.675 -3.839 1.00 67.75 313 TYR A C 1
ATOM 2541 O O . TYR A 1 313 ? -12.125 -4.466 -3.959 1.00 67.75 313 TYR A O 1
ATOM 2549 N N . ALA A 1 314 ? -13.284 -6.320 -4.459 1.00 56.31 314 ALA A N 1
ATOM 2550 C CA . ALA A 1 314 ? -14.283 -5.685 -5.324 1.00 56.31 314 ALA A CA 1
ATOM 2551 C C . ALA A 1 314 ? -15.544 -5.230 -4.554 1.00 56.31 314 ALA A C 1
ATOM 2553 O O . ALA A 1 314 ? -16.657 -5.300 -5.074 1.00 56.31 314 ALA A O 1
ATOM 2554 N N . GLY A 1 315 ? -15.410 -4.862 -3.274 1.00 58.53 315 GLY A N 1
ATOM 2555 C CA . GLY A 1 315 ? -16.565 -4.478 -2.459 1.00 58.53 315 GLY A CA 1
ATOM 2556 C C . GLY A 1 315 ? -17.264 -3.206 -2.948 1.00 58.53 315 GLY A C 1
ATOM 2557 O O . GLY A 1 315 ? -16.739 -2.505 -3.814 1.00 58.53 315 GLY A O 1
ATOM 2558 N N . PRO A 1 316 ? -18.452 -2.892 -2.394 1.00 49.72 316 PRO A N 1
ATOM 2559 C CA . PRO A 1 316 ? -19.264 -1.775 -2.858 1.00 49.72 316 PRO A CA 1
ATOM 2560 C C . PRO A 1 316 ? -18.432 -0.499 -2.815 1.00 49.72 316 PRO A C 1
ATOM 2562 O O . PRO A 1 316 ? -17.889 -0.158 -1.761 1.00 49.72 316 PRO A O 1
ATOM 2565 N N . ALA A 1 317 ? -18.306 0.148 -3.977 1.00 45.28 317 ALA A N 1
ATOM 2566 C CA . ALA A 1 317 ? -17.550 1.374 -4.174 1.00 45.28 317 ALA A CA 1
ATOM 2567 C C . ALA A 1 317 ? -17.840 2.331 -3.014 1.00 45.28 317 ALA A C 1
ATOM 2569 O O . ALA A 1 317 ? -18.955 2.832 -2.856 1.00 45.28 317 ALA A O 1
ATOM 2570 N N . SER A 1 318 ? -16.854 2.522 -2.143 1.00 44.84 318 SER A N 1
ATOM 2571 C CA . SER A 1 318 ? -16.958 3.409 -0.992 1.00 44.84 318 SER A CA 1
ATOM 2572 C C . SER A 1 318 ? -16.922 4.858 -1.482 1.00 44.84 318 SER A C 1
ATOM 2574 O O . SER A 1 318 ? -15.935 5.534 -1.238 1.00 44.84 318 SER A O 1
ATOM 2576 N N . GLY A 1 319 ? -17.943 5.345 -2.192 1.00 44.78 319 GLY A N 1
ATOM 2577 C CA . GLY A 1 319 ? -18.064 6.732 -2.677 1.00 44.78 319 GLY A CA 1
ATOM 2578 C C . GLY A 1 319 ? -17.028 7.182 -3.725 1.00 44.78 319 GLY A C 1
ATOM 2579 O O . GLY A 1 319 ? -17.384 7.915 -4.637 1.00 44.78 319 GLY A O 1
ATOM 2580 N N . ASP A 1 320 ? -15.786 6.710 -3.634 1.00 50.62 320 ASP A N 1
ATOM 2581 C CA . ASP A 1 320 ? -14.720 6.829 -4.621 1.00 50.62 320 ASP A CA 1
ATOM 2582 C C . ASP A 1 320 ? -14.826 5.649 -5.592 1.00 50.62 320 ASP A C 1
ATOM 2584 O O . ASP A 1 320 ? -14.427 4.520 -5.293 1.00 50.62 320 ASP A O 1
ATOM 2588 N N . LEU A 1 321 ? -15.387 5.908 -6.771 1.00 50.97 321 LEU A N 1
ATOM 2589 C CA . LEU A 1 321 ? -15.264 5.036 -7.938 1.00 50.97 321 LEU A CA 1
ATOM 2590 C C . LEU A 1 321 ? -13.807 5.095 -8.422 1.00 50.97 321 LEU A C 1
ATOM 2592 O O . LEU A 1 321 ? -13.457 5.877 -9.303 1.00 50.97 321 LEU A O 1
ATOM 2596 N N . ARG A 1 322 ? -12.924 4.308 -7.800 1.00 56.78 322 ARG A N 1
ATOM 2597 C CA . ARG A 1 322 ? -11.506 4.249 -8.174 1.00 56.78 322 ARG A CA 1
ATOM 2598 C C . ARG A 1 322 ? -11.343 3.261 -9.336 1.00 56.78 322 ARG A C 1
ATOM 2600 O O . ARG A 1 322 ? -11.272 2.055 -9.128 1.00 56.78 322 ARG A O 1
ATOM 2607 N N . ASN A 1 323 ? -11.308 3.776 -10.565 1.00 63.12 323 ASN A N 1
ATOM 2608 C CA . ASN A 1 323 ? -10.920 2.999 -11.748 1.00 63.12 323 ASN A CA 1
ATOM 2609 C C . ASN A 1 323 ? -9.391 2.864 -11.776 1.00 63.12 323 ASN A C 1
ATOM 2611 O O . ASN A 1 323 ? -8.692 3.708 -12.337 1.00 63.12 323 ASN A O 1
ATOM 2615 N N . GLU A 1 324 ? -8.866 1.833 -11.118 1.00 68.12 324 GLU A N 1
ATOM 2616 C CA . GLU A 1 324 ? -7.426 1.571 -11.053 1.00 68.12 324 GLU A CA 1
ATOM 2617 C C . GLU A 1 324 ? -6.997 0.531 -12.077 1.00 68.12 324 GLU A C 1
ATOM 2619 O O . GLU A 1 324 ? -7.595 -0.536 -12.182 1.00 68.12 324 GLU A O 1
ATOM 2624 N N . LEU A 1 325 ? -5.906 0.820 -12.783 1.00 73.88 325 LEU A N 1
ATOM 2625 C CA . LEU A 1 325 ? -5.217 -0.146 -13.625 1.00 73.88 325 LEU A CA 1
ATOM 2626 C C . LEU A 1 325 ? -3.875 -0.498 -12.981 1.00 73.88 325 LEU A C 1
ATOM 2628 O O . LEU A 1 325 ? -2.969 0.336 -12.913 1.00 73.88 325 LEU A O 1
ATOM 2632 N N . TYR A 1 326 ? -3.731 -1.748 -12.548 1.00 76.25 326 TYR A N 1
ATOM 2633 C CA . TYR A 1 326 ? -2.467 -2.270 -12.039 1.00 76.25 326 TYR A CA 1
ATOM 2634 C C . TYR A 1 326 ? -1.652 -2.875 -13.184 1.00 76.25 326 TYR A C 1
ATOM 2636 O O . TYR A 1 326 ? -2.027 -3.893 -13.760 1.00 76.25 326 TYR A O 1
ATOM 2644 N N . VAL A 1 327 ? -0.507 -2.265 -13.497 1.00 80.50 327 VAL A N 1
ATOM 2645 C CA . VAL A 1 327 ? 0.430 -2.766 -14.513 1.00 80.50 327 VAL A CA 1
ATOM 2646 C C . VAL A 1 327 ? 1.694 -3.266 -13.828 1.00 80.50 327 VAL A C 1
ATOM 2648 O O . VAL A 1 327 ? 2.376 -2.507 -13.141 1.00 80.50 327 VAL A O 1
ATOM 2651 N N . THR A 1 328 ? 2.034 -4.536 -14.048 1.00 82.81 328 THR A N 1
ATOM 2652 C CA . THR A 1 328 ? 3.277 -5.141 -13.552 1.00 82.81 328 THR A CA 1
ATOM 2653 C C . THR A 1 328 ? 4.081 -5.682 -14.726 1.00 82.81 328 THR A C 1
ATOM 2655 O O . THR A 1 328 ? 3.588 -6.508 -15.489 1.00 82.81 328 THR A O 1
ATOM 2658 N N . LEU A 1 329 ? 5.334 -5.243 -14.869 1.00 84.94 329 LEU A N 1
ATOM 2659 C CA . LEU A 1 329 ? 6.278 -5.884 -15.783 1.00 84.94 329 LEU A CA 1
ATOM 2660 C C . LEU A 1 329 ? 6.828 -7.146 -15.113 1.00 84.94 329 LEU A C 1
ATOM 2662 O O . LEU A 1 329 ? 7.535 -7.044 -14.113 1.00 84.94 329 LEU A O 1
ATOM 2666 N N . LEU A 1 330 ? 6.485 -8.320 -15.646 1.00 82.56 330 LEU A N 1
ATOM 2667 C CA . LEU A 1 330 ? 6.859 -9.607 -15.050 1.00 82.56 330 LEU A CA 1
ATOM 2668 C C . LEU A 1 330 ? 8.275 -10.040 -15.439 1.00 82.56 330 LEU A C 1
ATOM 2670 O O . LEU A 1 330 ? 9.119 -10.274 -14.579 1.00 82.56 330 LEU A O 1
ATOM 2674 N N . GLN A 1 331 ? 8.537 -10.159 -16.740 1.00 81.81 331 GLN A N 1
ATOM 2675 C CA . GLN A 1 331 ? 9.817 -10.620 -17.271 1.00 81.81 331 GLN A CA 1
ATOM 2676 C C . GLN A 1 331 ? 10.037 -10.111 -18.697 1.00 81.81 331 GLN A C 1
ATOM 2678 O O . GLN A 1 331 ? 9.087 -9.760 -19.396 1.00 81.81 331 GLN A O 1
ATOM 2683 N N . GLY A 1 332 ? 11.295 -10.097 -19.134 1.00 82.12 332 GLY A N 1
ATOM 2684 C CA . GLY A 1 332 ? 11.671 -9.782 -20.508 1.00 82.12 332 GLY A CA 1
ATOM 2685 C C . GLY A 1 332 ? 12.901 -10.577 -20.923 1.00 82.12 332 GLY A C 1
ATOM 2686 O O . GLY A 1 332 ? 13.918 -10.563 -20.229 1.00 82.12 332 GLY A O 1
ATOM 2687 N N . GLU A 1 333 ? 12.813 -11.265 -22.057 1.00 80.06 333 GLU A N 1
ATOM 2688 C CA . GLU A 1 333 ? 13.941 -11.976 -22.655 1.00 80.06 333 GLU A CA 1
ATOM 2689 C C . GLU A 1 333 ? 14.615 -11.081 -23.692 1.00 80.06 333 GLU A C 1
ATOM 2691 O O . GLU A 1 333 ? 14.024 -10.710 -24.705 1.00 80.06 333 GLU A O 1
ATOM 2696 N N . LEU A 1 334 ? 15.862 -10.699 -23.422 1.00 73.06 334 LEU A N 1
ATOM 2697 C CA . LEU A 1 334 ? 16.618 -9.767 -24.255 1.00 73.06 334 LEU A CA 1
ATOM 2698 C C . LEU A 1 334 ? 17.894 -10.463 -24.732 1.00 73.06 334 LEU A C 1
ATOM 2700 O O . LEU A 1 334 ? 18.747 -10.856 -23.935 1.00 73.06 334 LEU A O 1
ATOM 2704 N N . SER A 1 335 ? 18.021 -10.635 -26.047 1.00 70.25 335 SER A N 1
ATOM 2705 C CA . SER A 1 335 ? 19.206 -11.214 -26.685 1.00 70.25 335 SER A CA 1
ATOM 2706 C C . SER A 1 335 ? 20.289 -10.148 -26.885 1.00 70.25 335 SER A C 1
ATOM 2708 O O . SER A 1 335 ? 20.010 -9.104 -27.475 1.00 70.25 335 SER A O 1
ATOM 2710 N N . GLY A 1 336 ? 21.530 -10.398 -26.456 1.00 67.19 336 GLY A N 1
ATOM 2711 C CA . GLY A 1 336 ? 22.634 -9.444 -26.630 1.00 67.19 336 GLY A CA 1
ATOM 2712 C C . GLY A 1 336 ? 23.882 -9.770 -25.807 1.00 67.19 336 GLY A C 1
ATOM 2713 O O . GLY A 1 336 ? 23.947 -10.799 -25.127 1.00 67.19 336 GLY A O 1
ATOM 2714 N N . LYS A 1 337 ? 24.892 -8.890 -25.863 1.00 65.31 337 LYS A N 1
ATOM 2715 C CA . LYS A 1 337 ? 26.100 -9.020 -25.032 1.00 65.31 337 LYS A CA 1
ATOM 2716 C C . LYS A 1 337 ? 25.749 -8.721 -23.565 1.00 65.31 337 LYS A C 1
ATOM 2718 O O . LYS A 1 337 ? 24.833 -7.949 -23.302 1.00 65.31 337 LYS A O 1
ATOM 2723 N N . PRO A 1 338 ? 26.482 -9.264 -22.576 1.00 57.03 338 PRO A N 1
ATOM 2724 C CA . PRO A 1 338 ? 26.210 -9.003 -21.158 1.00 57.03 338 PRO A CA 1
ATOM 2725 C C . PRO A 1 338 ? 26.271 -7.511 -20.780 1.00 57.03 338 PRO A C 1
ATOM 2727 O O . PRO A 1 338 ? 25.556 -7.089 -19.879 1.00 57.03 338 PRO A O 1
ATOM 2730 N N . SER A 1 339 ? 27.047 -6.697 -21.508 1.00 54.31 339 SER A N 1
ATOM 2731 C CA . SER A 1 339 ? 27.085 -5.230 -21.374 1.00 54.31 339 SER A CA 1
ATOM 2732 C C . SER A 1 339 ? 25.781 -4.522 -21.755 1.00 54.31 339 SER A C 1
ATOM 2734 O O . SER A 1 339 ? 25.612 -3.350 -21.428 1.00 54.31 339 SER A O 1
ATOM 2736 N N . ASP A 1 340 ? 24.881 -5.215 -22.453 1.00 61.25 340 ASP A N 1
ATOM 2737 C CA . ASP A 1 340 ? 23.598 -4.694 -22.926 1.00 61.25 340 ASP A CA 1
ATOM 2738 C C . ASP A 1 340 ? 22.449 -5.056 -21.966 1.00 61.25 340 ASP A C 1
ATOM 2740 O O . ASP A 1 340 ? 21.299 -4.748 -22.252 1.00 61.25 340 ASP A O 1
ATOM 2744 N N . ARG A 1 341 ? 22.743 -5.698 -20.821 1.00 65.00 341 ARG A N 1
ATOM 2745 C CA . ARG A 1 341 ? 21.736 -6.183 -19.855 1.00 65.00 341 ARG A CA 1
ATOM 2746 C C . ARG A 1 341 ? 21.207 -5.120 -18.890 1.00 65.00 341 ARG A C 1
ATOM 2748 O O . ARG A 1 341 ? 20.208 -5.364 -18.222 1.00 65.00 341 ARG A O 1
ATOM 2755 N N . ASN A 1 342 ? 21.831 -3.944 -18.830 1.00 73.31 342 ASN A N 1
ATOM 2756 C CA . ASN A 1 342 ? 21.319 -2.821 -18.047 1.00 73.31 342 ASN A CA 1
ATOM 2757 C C . ASN A 1 342 ? 20.253 -2.097 -18.866 1.00 73.31 342 ASN A C 1
ATOM 2759 O O . ASN A 1 342 ? 20.561 -1.213 -19.669 1.00 73.31 342 ASN A O 1
ATOM 2763 N N . ILE A 1 343 ? 19.004 -2.517 -18.705 1.00 80.19 343 ILE A N 1
ATOM 2764 C CA . ILE A 1 343 ? 17.894 -2.051 -19.532 1.00 80.19 343 ILE A CA 1
ATOM 2765 C C . ILE A 1 343 ? 16.920 -1.269 -18.666 1.00 80.19 343 ILE A C 1
ATOM 2767 O O . ILE A 1 343 ? 16.498 -1.718 -17.605 1.00 80.19 343 ILE A O 1
ATOM 2771 N N . GLU A 1 344 ? 16.575 -0.079 -19.135 1.00 82.94 344 GLU A N 1
ATOM 2772 C CA . GLU A 1 344 ? 15.513 0.739 -18.573 1.00 82.94 344 GLU A CA 1
ATOM 2773 C C . GLU A 1 344 ? 14.272 0.595 -19.446 1.00 82.94 344 GLU A C 1
ATOM 2775 O O . GLU A 1 344 ? 14.305 0.915 -20.635 1.00 82.94 344 GLU A O 1
ATOM 2780 N N . ALA A 1 345 ? 13.185 0.118 -18.847 1.00 87.69 345 ALA A N 1
ATOM 2781 C CA . ALA A 1 345 ? 11.863 0.156 -19.451 1.00 87.69 345 ALA A CA 1
ATOM 2782 C C . ALA A 1 345 ? 11.143 1.423 -18.977 1.00 87.69 345 ALA A C 1
ATOM 2784 O O . ALA A 1 345 ? 10.979 1.631 -17.773 1.00 87.69 345 ALA A O 1
ATOM 2785 N N . ARG A 1 346 ? 10.714 2.269 -19.915 1.00 87.88 346 ARG A N 1
ATOM 2786 C CA . ARG A 1 346 ? 9.905 3.460 -19.634 1.00 87.88 346 ARG A CA 1
ATOM 2787 C C . ARG A 1 346 ? 8.482 3.206 -20.100 1.00 87.88 346 ARG A C 1
ATOM 2789 O O . ARG A 1 346 ? 8.265 2.833 -21.250 1.00 87.88 346 ARG A O 1
ATOM 2796 N N . LEU A 1 347 ? 7.527 3.377 -19.193 1.00 89.38 347 LEU A N 1
ATOM 2797 C CA . LEU A 1 347 ? 6.109 3.184 -19.465 1.00 89.38 347 LEU A CA 1
ATOM 2798 C C . LEU A 1 347 ? 5.454 4.549 -19.646 1.00 89.38 347 LEU A C 1
ATOM 2800 O O . LEU A 1 347 ? 5.589 5.425 -18.793 1.00 89.38 347 LEU A O 1
ATOM 2804 N N . HIS A 1 348 ? 4.723 4.705 -20.741 1.00 88.56 348 HIS A N 1
ATOM 2805 C CA . HIS A 1 348 ? 3.991 5.915 -21.077 1.00 88.56 348 HIS A CA 1
ATOM 2806 C C . HIS A 1 348 ? 2.550 5.548 -21.414 1.00 88.56 348 HIS A C 1
ATOM 2808 O O . HIS A 1 348 ? 2.313 4.676 -22.248 1.00 88.56 348 HIS A O 1
ATOM 2814 N N . VAL A 1 349 ? 1.589 6.228 -20.793 1.00 88.38 349 VAL A N 1
ATOM 2815 C CA . VAL A 1 349 ? 0.201 6.208 -21.266 1.00 88.38 349 VAL A CA 1
ATOM 2816 C C . VAL A 1 349 ? 0.101 7.214 -22.403 1.00 88.38 349 VAL A C 1
ATOM 2818 O O . VAL A 1 349 ? 0.524 8.361 -22.254 1.00 88.38 349 VAL A O 1
ATOM 2821 N N . VAL A 1 350 ? -0.396 6.776 -23.553 1.00 88.50 350 VAL A N 1
ATOM 2822 C CA . VAL A 1 350 ? -0.400 7.559 -24.788 1.00 88.50 350 VAL A CA 1
ATOM 2823 C C . VAL A 1 350 ? -1.803 7.530 -25.394 1.00 88.50 350 VAL A C 1
ATOM 2825 O O . VAL A 1 350 ? -2.481 6.505 -25.375 1.00 88.50 350 VAL A O 1
ATOM 2828 N N . GLU A 1 351 ? -2.250 8.674 -25.904 1.00 87.06 351 GLU A N 1
ATOM 2829 C CA . GLU A 1 351 ? -3.491 8.793 -26.673 1.00 87.06 351 GLU A CA 1
ATOM 2830 C C . GLU A 1 351 ? -3.293 8.289 -28.115 1.00 87.06 351 GLU A C 1
ATOM 2832 O O . GLU A 1 351 ? -2.178 8.278 -28.642 1.00 87.06 351 GLU A O 1
ATOM 2837 N N . GLY A 1 352 ? -4.379 7.952 -28.817 1.00 81.25 352 GLY A N 1
ATOM 2838 C CA . GLY A 1 352 ? -4.324 7.500 -30.218 1.00 81.25 352 GLY A CA 1
ATOM 2839 C C . GLY A 1 352 ? -3.644 8.472 -31.204 1.00 81.25 352 GLY A C 1
ATOM 2840 O O . GLY A 1 352 ? -3.210 8.057 -32.275 1.00 81.25 352 GLY A O 1
ATOM 2841 N N . ASN A 1 353 ? -3.496 9.750 -30.840 1.00 82.38 353 ASN A N 1
ATOM 2842 C CA . ASN A 1 353 ? -2.778 10.774 -31.614 1.00 82.38 353 ASN A CA 1
ATOM 2843 C C . ASN A 1 353 ? -1.256 10.826 -31.331 1.00 82.38 353 ASN A C 1
ATOM 2845 O O . ASN A 1 353 ? -0.568 11.656 -31.918 1.00 82.38 353 ASN A O 1
ATOM 2849 N N . GLY A 1 354 ? -0.734 9.985 -30.429 1.00 83.62 354 GLY A N 1
ATOM 2850 C CA . GLY A 1 354 ? 0.683 9.946 -30.050 1.00 83.62 354 GLY A CA 1
ATOM 2851 C C . GLY A 1 354 ? 1.063 10.835 -28.862 1.00 83.62 354 GLY A C 1
ATOM 2852 O O . GLY A 1 354 ? 2.217 10.827 -28.437 1.00 83.62 354 GLY A O 1
ATOM 2853 N N . ARG A 1 355 ? 0.118 11.584 -28.283 1.00 86.00 355 ARG A N 1
ATOM 2854 C CA . ARG A 1 355 ? 0.366 12.444 -27.122 1.00 86.00 355 ARG A CA 1
ATOM 2855 C C . ARG A 1 355 ? 0.510 11.617 -25.846 1.00 86.00 355 ARG A C 1
ATOM 2857 O O . ARG A 1 355 ? -0.381 10.851 -25.491 1.00 86.00 355 ARG A O 1
ATOM 2864 N N . VAL A 1 356 ? 1.605 11.829 -25.117 1.00 86.00 356 VAL A N 1
ATOM 2865 C CA . VAL A 1 356 ? 1.816 11.236 -23.788 1.00 86.00 356 VAL A CA 1
ATOM 2866 C C . VAL A 1 356 ? 0.929 11.941 -22.761 1.00 86.00 356 VAL A C 1
ATOM 2868 O O . VAL A 1 356 ? 0.944 13.171 -22.653 1.00 86.00 356 VAL A O 1
ATOM 2871 N N . VAL A 1 357 ? 0.171 11.160 -21.995 1.00 82.56 357 VAL A N 1
ATOM 2872 C CA . VAL A 1 357 ? -0.643 11.655 -20.886 1.00 82.56 357 VAL A CA 1
ATOM 2873 C C . VAL A 1 357 ? 0.276 11.867 -19.674 1.00 82.56 357 VAL A C 1
ATOM 2875 O O . VAL A 1 357 ? 0.954 10.927 -19.256 1.00 82.56 357 VAL A O 1
ATOM 2878 N N . PRO A 1 358 ? 0.356 13.090 -19.117 1.00 70.19 358 PRO A N 1
ATOM 2879 C CA . PRO A 1 358 ? 1.299 13.408 -18.044 1.00 70.19 358 PRO A CA 1
ATOM 2880 C C . PRO A 1 358 ? 0.905 12.824 -16.679 1.00 70.19 358 PRO A C 1
ATOM 2882 O O . PRO A 1 358 ? 1.769 12.681 -15.819 1.00 70.19 358 PRO A O 1
ATOM 2885 N N . ASP A 1 359 ? -0.372 12.493 -16.478 1.00 64.88 359 ASP A N 1
ATOM 2886 C CA . ASP A 1 359 ? -0.887 11.863 -15.261 1.00 64.88 359 ASP A CA 1
ATOM 2887 C C . ASP A 1 359 ? -1.497 10.500 -15.619 1.00 64.88 359 ASP A C 1
ATOM 2889 O O . ASP A 1 359 ? -2.223 10.383 -16.604 1.00 64.88 359 ASP A O 1
ATOM 2893 N N . ILE A 1 360 ? -1.224 9.459 -14.828 1.00 60.72 360 ILE A N 1
ATOM 2894 C CA . ILE A 1 360 ? -1.677 8.069 -15.077 1.00 60.72 360 ILE A CA 1
ATOM 2895 C C . ILE A 1 360 ? -3.151 7.904 -14.647 1.00 60.72 360 ILE A C 1
ATOM 2897 O O . ILE A 1 360 ? -3.618 6.829 -14.284 1.00 60.72 360 ILE A O 1
ATOM 2901 N N . ARG A 1 361 ? -3.923 8.991 -14.655 1.00 58.94 361 ARG A N 1
ATOM 2902 C CA . ARG A 1 361 ? -5.366 8.947 -14.443 1.00 58.94 361 ARG A CA 1
ATOM 2903 C C . ARG A 1 361 ? -6.015 8.716 -15.792 1.00 58.94 361 ARG A C 1
ATOM 2905 O O . ARG A 1 361 ? -5.936 9.571 -16.673 1.00 58.94 361 ARG A O 1
ATOM 2912 N N . LEU A 1 362 ? -6.633 7.549 -15.953 1.00 61.19 362 LEU A N 1
ATOM 2913 C CA . LEU A 1 362 ? -7.464 7.284 -17.118 1.00 61.19 362 LEU A CA 1
ATOM 2914 C C . LEU A 1 362 ? -8.571 8.354 -17.157 1.00 61.19 362 LEU A C 1
ATOM 2916 O O . LEU A 1 362 ? -9.246 8.546 -16.143 1.00 61.19 362 LEU A O 1
ATOM 2920 N N . PRO A 1 363 ? -8.728 9.089 -18.271 1.00 57.47 363 PRO A N 1
ATOM 2921 C CA . PRO A 1 363 ? -9.828 10.025 -18.439 1.00 57.47 363 PRO A CA 1
ATOM 2922 C C . PRO A 1 363 ? -11.166 9.328 -18.172 1.00 57.47 363 PRO A C 1
ATOM 2924 O O . PRO A 1 363 ? -11.380 8.209 -18.631 1.00 57.47 363 PRO A O 1
ATOM 2927 N N . GLU A 1 364 ? -12.084 10.005 -17.481 1.00 58.84 364 GLU A N 1
ATOM 2928 C CA . GLU A 1 364 ? -13.478 9.541 -17.354 1.00 58.84 364 GLU A CA 1
ATOM 2929 C C . GLU A 1 364 ? -14.182 9.477 -18.721 1.00 58.84 364 GLU A C 1
ATOM 2931 O O . GLU A 1 364 ? -15.177 8.775 -18.889 1.00 58.84 364 GLU A O 1
ATOM 2936 N N . ASP A 1 365 ? -13.644 10.195 -19.710 1.00 60.31 365 ASP A N 1
ATOM 2937 C CA . ASP A 1 365 ? -14.137 10.216 -21.077 1.00 60.31 365 ASP A CA 1
ATOM 2938 C C . ASP A 1 365 ? -13.646 8.989 -21.871 1.00 60.31 365 ASP A C 1
ATOM 2940 O O . ASP A 1 365 ? -12.510 8.925 -22.347 1.00 60.31 365 ASP A O 1
ATOM 2944 N N . ILE A 1 366 ? -14.547 8.014 -22.020 1.00 56.12 366 ILE A N 1
ATOM 2945 C CA . ILE A 1 366 ? -14.373 6.708 -22.689 1.00 56.12 366 ILE A CA 1
ATOM 2946 C C . ILE A 1 366 ? -14.200 6.866 -24.222 1.00 56.12 366 ILE A C 1
ATOM 2948 O O . ILE A 1 366 ? -14.069 5.887 -24.961 1.00 56.12 366 ILE A O 1
ATOM 2952 N N . SER A 1 367 ? -14.207 8.099 -24.745 1.00 57.62 367 SER A N 1
ATOM 2953 C CA . SER A 1 367 ? -14.113 8.368 -26.183 1.00 57.62 367 SER A CA 1
ATOM 2954 C C . SER A 1 367 ? -12.690 8.299 -26.749 1.00 57.62 367 SER A C 1
ATOM 2956 O O . SER A 1 367 ? -12.524 8.384 -27.968 1.00 57.62 367 SER A O 1
ATOM 2958 N N . ARG A 1 368 ? -11.653 8.232 -25.903 1.00 70.94 368 ARG A N 1
ATOM 2959 C CA . ARG A 1 368 ? -10.254 8.292 -26.349 1.00 70.94 368 ARG A CA 1
ATOM 2960 C C . ARG A 1 368 ? -9.640 6.902 -26.386 1.00 70.94 368 ARG A C 1
ATOM 2962 O O . ARG A 1 368 ? -9.571 6.220 -25.369 1.00 70.94 368 ARG A O 1
ATOM 2969 N N . ASP A 1 369 ? -9.133 6.518 -27.553 1.00 81.19 369 ASP A N 1
ATOM 2970 C CA . ASP A 1 369 ? -8.265 5.350 -27.656 1.00 81.19 369 ASP A CA 1
ATOM 2971 C C . ASP A 1 369 ? -6.980 5.626 -26.859 1.00 81.19 369 ASP A C 1
ATOM 2973 O O . ASP A 1 369 ? -6.288 6.626 -27.087 1.00 81.19 369 ASP A O 1
ATOM 2977 N N . LEU A 1 370 ? -6.690 4.739 -25.909 1.00 87.19 370 LEU A N 1
ATOM 2978 C CA . LEU A 1 370 ? -5.547 4.827 -25.006 1.00 87.19 370 LEU A CA 1
ATOM 2979 C C . LEU A 1 370 ? -4.724 3.557 -25.121 1.00 87.19 370 LEU A C 1
ATOM 2981 O O . LEU A 1 370 ? -5.253 2.441 -25.111 1.00 87.19 370 LEU A O 1
ATOM 2985 N N . HIS A 1 371 ? -3.409 3.713 -25.157 1.00 90.12 371 HIS A N 1
ATOM 2986 C CA . HIS A 1 371 ? -2.484 2.593 -25.140 1.00 90.12 371 HIS A CA 1
ATOM 2987 C C . HIS A 1 371 ? -1.323 2.846 -24.194 1.00 90.12 371 HIS A C 1
ATOM 2989 O O . HIS A 1 371 ? -0.906 3.975 -23.938 1.00 90.12 371 HIS A O 1
ATOM 2995 N N . LEU A 1 372 ? -0.791 1.752 -23.672 1.00 91.44 372 LEU A N 1
ATOM 2996 C CA . LEU A 1 372 ? 0.457 1.738 -22.947 1.00 91.44 372 LEU A CA 1
ATOM 2997 C C . LEU A 1 372 ? 1.580 1.546 -23.963 1.00 91.44 372 LEU A C 1
ATOM 2999 O O . LEU A 1 372 ? 1.618 0.538 -24.670 1.00 91.44 372 LEU A O 1
ATOM 3003 N N . ARG A 1 373 ? 2.499 2.507 -24.030 1.00 92.56 373 ARG A N 1
ATOM 3004 C CA . ARG A 1 373 ? 3.758 2.402 -24.767 1.00 92.56 373 ARG A CA 1
ATOM 3005 C C . ARG A 1 373 ? 4.882 2.083 -23.793 1.00 92.56 373 ARG A C 1
ATOM 3007 O O . ARG A 1 373 ? 5.061 2.784 -22.800 1.00 92.56 373 ARG A O 1
ATOM 3014 N N . ILE A 1 374 ? 5.666 1.062 -24.112 1.00 93.00 374 ILE A N 1
ATOM 3015 C CA . ILE A 1 374 ? 6.838 0.655 -23.342 1.00 93.00 374 ILE A CA 1
ATOM 3016 C C . ILE A 1 374 ? 8.060 0.830 -24.234 1.00 93.00 374 ILE A C 1
ATOM 3018 O O . ILE A 1 374 ? 8.164 0.166 -25.262 1.00 93.00 374 ILE A O 1
ATOM 3022 N N . THR A 1 375 ? 8.981 1.712 -23.861 1.00 91.50 375 THR A N 1
ATOM 3023 C CA . THR A 1 375 ? 10.246 1.906 -24.581 1.00 91.50 375 THR A CA 1
ATOM 3024 C C . THR A 1 375 ? 11.413 1.342 -23.788 1.00 91.50 375 THR A C 1
ATOM 3026 O O . THR A 1 375 ? 11.490 1.490 -22.568 1.00 91.50 375 THR A O 1
ATOM 3029 N N . PHE A 1 376 ? 12.337 0.688 -24.490 1.00 88.81 376 PHE A N 1
ATOM 3030 C CA . PHE A 1 376 ? 13.502 0.049 -23.888 1.00 88.81 376 PHE A CA 1
ATOM 3031 C C . PHE A 1 376 ? 14.772 0.820 -24.241 1.00 88.81 376 PHE A C 1
ATOM 3033 O O . PHE A 1 376 ? 15.118 0.980 -25.415 1.00 88.81 376 PHE A O 1
ATOM 3040 N N . HIS A 1 377 ? 15.478 1.280 -23.213 1.00 85.56 377 HIS A N 1
ATOM 3041 C CA . HIS A 1 377 ? 16.722 2.035 -23.319 1.00 85.56 377 HIS A CA 1
ATOM 3042 C C . HIS A 1 377 ? 17.879 1.242 -22.715 1.00 85.56 377 HIS A C 1
ATOM 3044 O O . HIS A 1 377 ? 17.740 0.6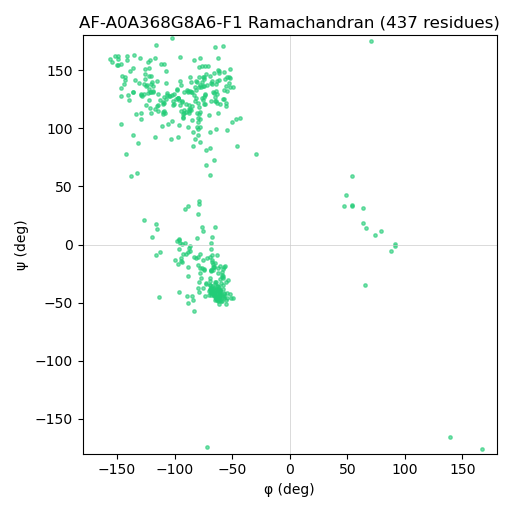09 -21.669 1.00 85.56 377 HIS A O 1
ATOM 3050 N N . THR A 1 378 ? 19.052 1.295 -23.347 1.00 81.31 378 THR A N 1
ATOM 3051 C CA . THR A 1 378 ? 20.276 0.760 -22.738 1.00 81.31 378 THR A CA 1
ATOM 3052 C C . THR A 1 378 ? 20.807 1.777 -21.735 1.00 81.31 378 THR A C 1
ATOM 3054 O O . THR A 1 378 ? 21.345 2.817 -22.122 1.00 81.31 378 THR A O 1
ATOM 3057 N N . LYS A 1 379 ? 20.694 1.471 -20.443 1.00 75.38 379 LYS A N 1
ATOM 3058 C CA . LYS A 1 379 ? 21.201 2.316 -19.365 1.00 75.38 379 LYS A CA 1
ATOM 3059 C C . LYS A 1 379 ? 22.699 2.066 -19.207 1.00 75.38 379 LYS A C 1
ATOM 3061 O O . LYS A 1 379 ? 23.133 0.985 -18.809 1.00 75.38 379 LYS A O 1
ATOM 3066 N N . LYS A 1 380 ? 23.509 3.072 -19.526 1.00 72.62 380 LYS A N 1
ATOM 3067 C CA . LYS A 1 380 ? 24.951 3.052 -19.260 1.00 72.62 380 LYS A CA 1
ATOM 3068 C C . LYS A 1 380 ? 25.269 4.001 -18.109 1.00 72.62 380 LYS A C 1
ATOM 3070 O O . LYS A 1 380 ? 24.570 5.002 -17.953 1.00 72.62 380 LYS A O 1
ATOM 3075 N N . PRO A 1 381 ? 26.304 3.707 -17.309 1.00 70.56 381 PRO A N 1
ATOM 3076 C CA . PRO A 1 381 ? 26.799 4.639 -16.307 1.00 70.56 381 PRO A CA 1
ATOM 3077 C C . PRO A 1 381 ? 27.096 6.002 -16.929 1.00 70.56 381 PRO A C 1
ATOM 3079 O O . PRO A 1 381 ? 27.529 6.070 -18.082 1.00 70.56 381 PRO A O 1
ATOM 3082 N N . TYR A 1 382 ? 26.833 7.065 -16.169 1.00 70.94 382 TYR A N 1
ATOM 3083 C CA . TYR A 1 382 ? 26.943 8.434 -16.659 1.00 70.94 382 TYR A CA 1
ATOM 3084 C C . TYR A 1 382 ? 28.335 8.702 -17.251 1.00 70.94 382 TYR A C 1
ATOM 3086 O O . TYR A 1 382 ? 29.362 8.369 -16.651 1.00 70.94 382 TYR A O 1
ATOM 3094 N N . ASP A 1 383 ? 28.344 9.294 -18.445 1.00 70.94 383 ASP A N 1
ATOM 3095 C CA . ASP A 1 383 ? 29.545 9.669 -19.184 1.00 70.94 383 ASP A CA 1
ATOM 3096 C C . ASP A 1 383 ? 29.374 11.100 -19.704 1.00 70.94 383 ASP A C 1
ATOM 3098 O O . ASP A 1 383 ? 28.500 11.393 -20.528 1.00 70.94 383 ASP A O 1
ATOM 3102 N N . LYS A 1 384 ? 30.173 12.016 -19.158 1.00 69.19 384 LYS A N 1
ATOM 3103 C CA . LYS A 1 384 ? 30.035 13.455 -19.379 1.00 69.19 384 LYS A CA 1
ATOM 3104 C C . LYS A 1 384 ? 30.308 13.789 -20.847 1.00 69.19 384 LYS A C 1
ATOM 3106 O O . LYS A 1 384 ? 31.380 13.506 -21.368 1.00 69.19 384 LYS A O 1
ATOM 3111 N N . GLY A 1 385 ? 29.342 14.431 -21.503 1.00 65.81 385 GLY A N 1
ATOM 3112 C CA . GLY A 1 385 ? 29.468 14.879 -22.895 1.00 65.81 385 GLY A CA 1
ATOM 3113 C C . GLY A 1 385 ? 28.976 13.887 -23.953 1.00 65.81 385 GLY A C 1
ATOM 3114 O O . GLY A 1 385 ? 29.015 14.221 -25.136 1.00 65.81 385 GLY A O 1
ATOM 3115 N N . LYS A 1 386 ? 28.466 12.705 -23.571 1.00 71.75 386 LYS A N 1
ATOM 3116 C CA . LYS A 1 386 ? 27.748 11.820 -24.503 1.00 71.75 386 LYS A CA 1
ATOM 3117 C C . LYS A 1 386 ? 26.234 11.984 -24.349 1.00 71.75 386 LYS A C 1
ATOM 3119 O O . LYS A 1 386 ? 25.734 11.818 -23.237 1.00 71.75 386 LYS A O 1
ATOM 3124 N N . PRO A 1 387 ? 25.492 12.277 -25.433 1.00 67.31 387 PRO A N 1
ATOM 3125 C CA . PRO A 1 387 ? 24.038 12.321 -25.375 1.00 67.31 387 PRO A CA 1
ATOM 3126 C C . PRO A 1 387 ? 23.467 10.927 -25.094 1.00 67.31 387 PRO A C 1
ATOM 3128 O O . PRO A 1 387 ? 24.023 9.907 -25.520 1.00 67.31 387 PRO A O 1
ATOM 3131 N N . GLU A 1 388 ? 22.344 10.891 -24.379 1.00 68.00 388 GLU A N 1
ATOM 3132 C CA . GLU A 1 388 ? 21.590 9.661 -24.167 1.00 68.00 388 GLU A CA 1
ATOM 3133 C C . GLU A 1 388 ? 21.070 9.151 -25.517 1.00 68.00 388 GLU A C 1
ATOM 3135 O O . GLU A 1 388 ? 20.547 9.916 -26.329 1.00 68.00 388 GLU A O 1
ATOM 3140 N N . LYS A 1 389 ? 21.256 7.858 -25.793 1.00 76.56 389 LYS A N 1
ATOM 3141 C CA . LYS A 1 389 ? 20.721 7.258 -27.017 1.00 76.56 389 LYS A CA 1
ATOM 3142 C C . LYS A 1 389 ? 19.212 7.057 -26.869 1.00 76.56 389 LYS A C 1
ATOM 3144 O O . LYS A 1 389 ? 18.737 6.699 -25.790 1.00 76.56 389 LYS A O 1
ATOM 3149 N N . GLY A 1 390 ? 18.482 7.235 -27.972 1.00 83.25 390 GLY A N 1
ATOM 3150 C CA . GLY A 1 390 ? 17.071 6.861 -28.060 1.00 83.25 390 GLY A CA 1
ATOM 3151 C C . GLY A 1 390 ? 16.837 5.371 -27.759 1.00 83.25 390 GLY A C 1
ATOM 3152 O O . GLY A 1 390 ? 17.797 4.598 -27.644 1.00 83.25 390 GLY A O 1
ATOM 3153 N N . PRO A 1 391 ? 15.572 4.943 -27.629 1.00 89.19 391 PRO A N 1
ATOM 3154 C CA . PRO A 1 391 ? 15.252 3.551 -27.345 1.00 89.19 391 PRO A CA 1
ATOM 3155 C C . PRO A 1 391 ? 15.740 2.630 -28.468 1.00 89.19 391 PRO A C 1
ATOM 3157 O O . PRO A 1 391 ? 15.828 3.027 -29.632 1.00 89.19 391 PRO A O 1
ATOM 3160 N N . PHE A 1 392 ? 16.074 1.388 -28.122 1.00 88.62 392 PHE A N 1
ATOM 3161 C CA . PHE A 1 392 ? 16.443 0.353 -29.098 1.00 88.62 392 PHE A CA 1
ATOM 3162 C C . PHE A 1 392 ? 15.264 -0.565 -29.443 1.00 88.62 392 PHE A C 1
ATOM 3164 O O . PHE A 1 392 ? 15.311 -1.292 -30.438 1.00 88.62 392 PHE A O 1
ATOM 3171 N N . ALA A 1 393 ? 14.214 -0.553 -28.620 1.00 90.44 393 ALA A N 1
ATOM 3172 C CA . ALA A 1 393 ? 13.011 -1.337 -28.836 1.00 90.44 393 ALA A CA 1
ATOM 3173 C C . ALA A 1 393 ? 11.771 -0.684 -28.210 1.00 90.44 393 ALA A C 1
ATOM 3175 O O . ALA A 1 393 ? 11.881 0.166 -27.321 1.00 90.44 393 ALA A O 1
ATOM 3176 N N . LEU A 1 394 ? 10.596 -1.116 -28.665 1.00 92.81 394 LEU A N 1
ATOM 3177 C CA . LEU A 1 394 ? 9.287 -0.677 -28.191 1.00 92.81 394 LEU A CA 1
ATOM 3178 C C . LEU A 1 394 ? 8.297 -1.837 -28.164 1.00 92.81 394 LEU A C 1
ATOM 3180 O O . LEU A 1 394 ? 8.257 -2.652 -29.079 1.00 92.81 394 LEU A O 1
ATOM 3184 N N . ALA A 1 395 ? 7.462 -1.867 -27.137 1.00 94.00 395 ALA A N 1
ATOM 3185 C CA . ALA A 1 395 ? 6.262 -2.687 -27.070 1.00 94.00 395 ALA A CA 1
ATOM 3186 C C . ALA A 1 395 ? 5.049 -1.785 -26.822 1.00 94.00 395 ALA A C 1
ATOM 3188 O O . ALA A 1 395 ? 5.185 -0.665 -26.317 1.00 94.00 395 ALA A O 1
ATOM 3189 N N . HIS A 1 396 ? 3.861 -2.257 -27.185 1.00 93.75 396 HIS A N 1
ATOM 3190 C CA . HIS A 1 396 ? 2.634 -1.520 -26.917 1.00 93.75 396 HIS A CA 1
ATOM 3191 C C . HIS A 1 396 ? 1.444 -2.451 -26.690 1.00 93.75 396 HIS A C 1
ATOM 3193 O O . HIS A 1 396 ? 1.421 -3.568 -27.201 1.00 93.75 396 HIS A O 1
ATOM 3199 N N . ILE A 1 397 ? 0.455 -1.965 -25.942 1.00 92.69 397 ILE A N 1
ATOM 3200 C CA . ILE A 1 397 ? -0.842 -2.621 -25.754 1.00 92.69 397 ILE A CA 1
ATOM 3201 C C . ILE A 1 397 ? -1.935 -1.566 -25.604 1.00 92.69 397 ILE A C 1
ATOM 3203 O O . ILE A 1 397 ? -1.758 -0.575 -24.896 1.00 92.69 397 ILE A O 1
ATOM 3207 N N . ARG A 1 398 ? -3.066 -1.747 -26.284 1.00 90.12 398 ARG A N 1
ATOM 3208 C CA . ARG A 1 398 ? -4.226 -0.861 -26.148 1.00 90.12 398 ARG A CA 1
ATOM 3209 C C . ARG A 1 398 ? -4.906 -1.145 -24.819 1.00 90.12 398 ARG A C 1
ATOM 3211 O O . ARG A 1 398 ? -5.344 -2.262 -24.581 1.00 90.12 398 ARG A O 1
ATOM 3218 N N . LEU A 1 399 ? -4.987 -0.121 -23.979 1.00 87.44 399 LEU A N 1
ATOM 3219 C CA . LEU A 1 399 ? -5.701 -0.161 -22.706 1.00 87.44 399 LEU A CA 1
ATOM 3220 C C . LEU A 1 399 ? -7.200 0.018 -22.928 1.00 87.44 399 LEU A C 1
ATOM 3222 O O . LEU A 1 399 ? -8.006 -0.617 -22.257 1.00 87.44 399 LEU A O 1
ATOM 3226 N N . MET A 1 400 ? -7.556 0.873 -23.888 1.00 83.00 400 MET A N 1
ATOM 3227 C CA . MET A 1 400 ? -8.925 1.129 -24.303 1.00 83.00 400 MET A CA 1
ATOM 3228 C C . MET A 1 400 ? -8.966 1.284 -25.822 1.00 83.00 400 MET A C 1
ATOM 3230 O O . MET A 1 400 ? -8.196 2.059 -26.391 1.00 83.00 400 MET A O 1
ATOM 3234 N N . CYS A 1 401 ? -9.854 0.544 -26.482 1.00 77.38 401 CYS A N 1
ATOM 3235 C CA . CYS A 1 401 ? -10.094 0.671 -27.915 1.00 77.38 401 CYS A CA 1
ATOM 3236 C C . CYS A 1 401 ? -11.590 0.573 -28.200 1.00 77.38 401 CYS A C 1
ATOM 3238 O O . CYS A 1 401 ? -12.214 -0.416 -27.817 1.00 77.38 401 CYS A O 1
ATOM 3240 N N . LYS A 1 402 ? -12.171 1.579 -28.870 1.00 73.50 402 LYS A N 1
ATOM 3241 C CA . LYS A 1 402 ? -13.620 1.614 -29.174 1.00 73.50 402 LYS A CA 1
ATOM 3242 C C . LYS A 1 402 ? -14.497 1.326 -27.941 1.00 73.50 402 LYS A C 1
ATOM 3244 O O . LYS A 1 402 ? -15.443 0.545 -28.017 1.00 73.50 402 LYS A O 1
ATOM 3249 N N . SER A 1 403 ? -14.137 1.917 -26.799 1.00 73.75 403 SER A N 1
ATOM 3250 C CA . SER A 1 403 ? -14.831 1.741 -25.512 1.00 73.75 403 SER A CA 1
ATOM 3251 C C . SER A 1 403 ? -14.758 0.332 -24.900 1.00 73.75 403 SER A C 1
ATOM 3253 O O . SER A 1 403 ? -15.483 0.037 -23.953 1.00 73.75 403 SER A O 1
ATOM 3255 N N . VAL A 1 404 ? -13.867 -0.532 -25.395 1.00 79.81 404 VAL A N 1
ATOM 3256 C CA . VAL A 1 404 ? -13.553 -1.836 -24.795 1.00 79.81 404 VAL A CA 1
ATOM 3257 C C . VAL A 1 404 ? -12.212 -1.743 -24.073 1.00 79.81 404 VAL A C 1
ATOM 3259 O O . VAL A 1 404 ? -11.223 -1.295 -24.659 1.00 79.81 404 VAL A O 1
ATOM 3262 N N . LEU A 1 405 ? -12.189 -2.153 -22.803 1.00 83.00 405 LEU A N 1
ATOM 3263 C CA . LEU A 1 405 ? -10.973 -2.231 -21.995 1.00 83.00 405 LEU A CA 1
ATOM 3264 C C . LEU A 1 405 ? -10.157 -3.480 -22.337 1.00 83.00 405 LEU A C 1
ATOM 3266 O O . LEU A 1 405 ? -10.700 -4.506 -22.753 1.00 83.00 405 LEU A O 1
ATOM 3270 N N . VAL A 1 406 ? -8.845 -3.389 -22.129 1.00 86.69 406 VAL A N 1
ATOM 3271 C CA . VAL A 1 406 ? -7.951 -4.549 -22.150 1.00 86.69 406 VAL A CA 1
ATOM 3272 C C . VAL A 1 406 ? -8.442 -5.604 -21.146 1.00 86.69 406 VAL A C 1
ATOM 3274 O O . VAL A 1 406 ? -8.829 -5.235 -20.036 1.00 86.69 406 VAL A O 1
ATOM 3277 N N . PRO A 1 407 ? -8.464 -6.901 -21.504 1.00 86.62 407 PRO A N 1
ATOM 3278 C CA . PRO A 1 407 ? -8.869 -7.929 -20.559 1.00 86.62 407 PRO A CA 1
ATOM 3279 C C . PRO A 1 407 ? -7.820 -8.096 -19.457 1.00 86.62 407 PRO A C 1
ATOM 3281 O O . PRO A 1 407 ? -6.614 -8.008 -19.708 1.00 86.62 407 PRO A O 1
ATOM 3284 N N . ASP A 1 408 ? -8.285 -8.382 -18.245 1.00 84.19 408 ASP A N 1
ATOM 3285 C CA . ASP A 1 408 ? -7.415 -8.698 -17.116 1.00 84.19 408 ASP A CA 1
ATOM 3286 C C . ASP A 1 408 ? -6.616 -9.978 -17.388 1.00 84.19 408 ASP A C 1
ATOM 3288 O O . ASP A 1 408 ? -7.140 -10.959 -17.923 1.00 84.19 408 ASP A O 1
ATOM 3292 N N . GLY A 1 409 ? -5.346 -9.985 -16.982 1.00 85.88 409 GLY A N 1
ATOM 3293 C CA . GLY A 1 409 ? -4.487 -11.161 -17.068 1.00 85.88 409 GLY A CA 1
ATOM 3294 C C . GLY A 1 409 ? -3.063 -10.854 -17.511 1.00 85.88 409 GLY A C 1
ATOM 3295 O O . GLY A 1 409 ? -2.604 -9.710 -17.500 1.00 85.88 409 GLY A O 1
ATOM 3296 N N . GLU A 1 410 ? -2.354 -11.915 -17.881 1.00 89.06 410 GLU A N 1
ATOM 3297 C CA . GLU A 1 410 ? -0.99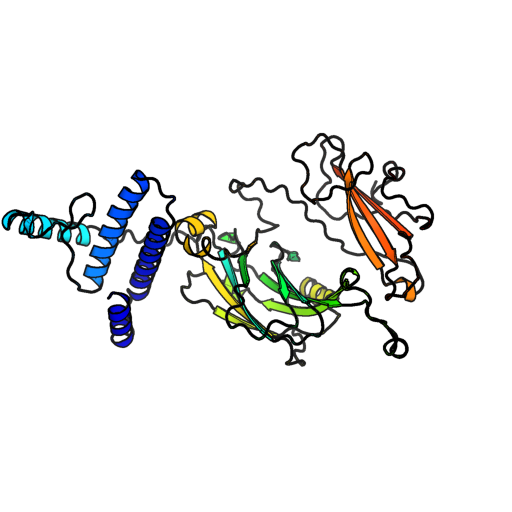2 -11.838 -18.397 1.00 89.06 410 GLU A CA 1
ATOM 3298 C C . GLU A 1 410 ? -1.006 -11.637 -19.916 1.00 89.06 410 GLU A C 1
ATOM 3300 O O . GLU A 1 410 ? -1.694 -12.349 -20.648 1.00 89.06 410 GLU A O 1
ATOM 3305 N N . HIS A 1 411 ? -0.217 -10.672 -20.391 1.00 90.94 411 HIS A N 1
ATOM 3306 C CA . HIS A 1 411 ? -0.132 -10.311 -21.805 1.00 90.94 411 HIS A CA 1
ATOM 3307 C C . HIS A 1 411 ? 1.298 -10.492 -22.312 1.00 90.94 411 HIS A C 1
ATOM 3309 O O . HIS A 1 411 ? 2.202 -9.751 -21.923 1.00 90.94 411 HIS A O 1
ATOM 3315 N N . GLU A 1 412 ? 1.516 -11.456 -23.210 1.00 92.88 412 GLU A N 1
ATOM 3316 C CA . GLU A 1 412 ? 2.806 -11.627 -23.887 1.00 92.88 412 GLU A CA 1
ATOM 3317 C C . GLU A 1 412 ? 2.954 -10.627 -25.038 1.00 92.88 412 GLU A C 1
ATOM 3319 O O . GLU A 1 412 ? 2.506 -10.880 -26.160 1.00 92.88 412 GLU A O 1
ATOM 3324 N N . LEU A 1 413 ? 3.592 -9.490 -24.753 1.00 93.62 413 LEU A N 1
ATOM 3325 C CA . LEU A 1 413 ? 3.770 -8.403 -25.714 1.00 93.62 413 LEU A CA 1
ATOM 3326 C C . LEU A 1 413 ? 4.826 -8.717 -26.780 1.00 93.62 413 LEU A C 1
ATOM 3328 O O . LEU A 1 413 ? 5.888 -9.277 -26.495 1.00 93.62 413 LEU A O 1
ATOM 3332 N N . LEU A 1 414 ? 4.561 -8.273 -28.008 1.00 92.94 414 LEU A N 1
ATOM 3333 C CA . LEU A 1 414 ? 5.554 -8.240 -29.077 1.00 92.94 414 LEU A CA 1
ATOM 3334 C C . LEU A 1 414 ? 6.478 -7.031 -28.908 1.00 92.94 414 LEU A C 1
ATOM 3336 O O . LEU A 1 414 ? 6.038 -5.910 -28.647 1.00 92.94 414 LEU A O 1
ATOM 3340 N N . VAL A 1 415 ? 7.779 -7.270 -29.080 1.00 91.81 415 VAL A N 1
ATOM 3341 C CA . VAL A 1 415 ? 8.821 -6.249 -28.947 1.00 91.81 415 VAL A CA 1
ATOM 3342 C C . VAL A 1 415 ? 9.365 -5.906 -30.329 1.00 91.81 415 VAL A C 1
ATOM 3344 O O . VAL A 1 415 ? 10.015 -6.719 -30.984 1.00 91.81 415 VAL A O 1
ATOM 3347 N N . TYR A 1 416 ? 9.115 -4.677 -30.760 1.00 91.38 416 TYR A N 1
ATOM 3348 C CA . TYR A 1 416 ? 9.575 -4.123 -32.024 1.00 91.38 416 TYR A CA 1
ATOM 3349 C C . TYR A 1 416 ? 10.946 -3.486 -31.858 1.00 91.38 416 TYR A C 1
ATOM 3351 O O . TYR A 1 416 ? 11.164 -2.676 -30.959 1.00 91.38 416 TYR A O 1
ATOM 3359 N N . LYS A 1 417 ? 11.879 -3.824 -32.746 1.00 89.94 417 LYS A N 1
ATOM 3360 C CA . LYS A 1 417 ? 13.195 -3.184 -32.798 1.00 89.94 417 LYS A CA 1
ATOM 3361 C C . LYS A 1 417 ? 13.076 -1.808 -33.453 1.00 89.94 417 LYS A C 1
ATOM 3363 O O . LYS A 1 417 ? 12.440 -1.687 -34.495 1.00 89.94 417 LYS A O 1
ATOM 3368 N N . ILE A 1 418 ? 13.718 -0.798 -32.869 1.00 88.06 418 ILE A N 1
ATOM 3369 C CA . ILE A 1 418 ? 13.724 0.574 -33.392 1.00 88.06 418 ILE A CA 1
ATOM 3370 C C . ILE A 1 418 ? 15.156 1.014 -33.689 1.00 88.06 418 ILE A C 1
ATOM 3372 O O . ILE A 1 418 ? 16.094 0.687 -32.960 1.00 88.06 418 ILE A O 1
ATOM 3376 N N . GLU A 1 419 ? 15.319 1.804 -34.746 1.00 84.88 419 GLU A N 1
ATOM 3377 C CA . GLU A 1 419 ? 16.534 2.579 -34.970 1.00 84.88 419 GLU A CA 1
ATOM 3378 C C . GLU A 1 419 ? 16.546 3.823 -34.077 1.00 84.88 419 GLU A C 1
ATOM 3380 O O . GLU A 1 419 ? 15.813 4.786 -34.302 1.00 84.88 419 GLU A O 1
ATOM 3385 N N . SER A 1 420 ? 17.404 3.815 -33.055 1.00 81.50 420 SER A N 1
ATOM 3386 C CA . SER A 1 420 ? 17.448 4.857 -32.020 1.00 81.50 420 SER A CA 1
ATOM 3387 C C . SER A 1 420 ? 17.690 6.280 -32.541 1.00 81.50 420 SER A C 1
ATOM 3389 O O . SER A 1 420 ? 17.392 7.231 -31.827 1.00 81.50 420 SER A O 1
ATOM 3391 N N . SER A 1 421 ? 18.247 6.444 -33.747 1.00 80.00 421 SER A N 1
ATOM 3392 C CA . SER A 1 421 ? 18.483 7.745 -34.393 1.00 80.00 421 SER A CA 1
ATOM 3393 C C . SER A 1 421 ? 17.226 8.384 -34.984 1.00 80.00 421 SER A C 1
ATOM 3395 O O . SER A 1 421 ? 17.218 9.592 -35.199 1.00 80.00 421 SER A O 1
ATOM 3397 N N . HIS A 1 422 ? 16.183 7.595 -35.247 1.00 77.50 422 HIS A N 1
ATOM 3398 C CA . HIS A 1 422 ? 14.946 8.032 -35.904 1.00 77.50 422 HIS A CA 1
ATOM 3399 C C . HIS A 1 422 ? 13.722 7.939 -34.984 1.00 77.50 422 HIS A C 1
ATOM 3401 O O . HIS A 1 422 ? 12.586 8.004 -35.450 1.00 77.50 422 HIS A O 1
ATOM 3407 N N . TYR A 1 423 ? 13.937 7.755 -33.679 1.00 83.25 423 TYR A N 1
ATOM 3408 C CA . TYR A 1 423 ? 12.844 7.677 -32.720 1.00 83.25 423 TYR A CA 1
ATOM 3409 C C . TYR A 1 423 ? 12.226 9.058 -32.470 1.00 83.25 423 TYR A C 1
ATOM 3411 O O . TYR A 1 423 ? 12.929 10.015 -32.148 1.00 83.25 423 TYR A O 1
ATOM 3419 N N . ASP A 1 424 ? 10.901 9.118 -32.573 1.00 83.31 424 ASP A N 1
ATOM 3420 C CA . ASP A 1 424 ? 10.073 10.283 -32.277 1.00 83.31 424 ASP A CA 1
ATOM 3421 C C . ASP A 1 424 ? 8.963 9.856 -31.308 1.00 83.31 424 ASP A C 1
ATOM 3423 O O . ASP A 1 424 ? 8.241 8.885 -31.556 1.00 83.31 424 ASP A O 1
ATOM 3427 N N . ASP A 1 425 ? 8.824 10.584 -30.200 1.00 81.44 425 ASP A N 1
ATOM 3428 C CA . ASP A 1 425 ? 7.819 10.319 -29.173 1.00 81.44 425 ASP A CA 1
ATOM 3429 C C . ASP A 1 425 ? 6.381 10.519 -29.657 1.00 81.44 425 ASP A C 1
ATOM 3431 O O . ASP A 1 425 ? 5.467 9.977 -29.034 1.00 81.44 425 ASP A O 1
ATOM 3435 N N . SER A 1 426 ? 6.163 11.250 -30.750 1.00 83.25 426 SER A N 1
ATOM 3436 C CA . SER A 1 426 ? 4.838 11.437 -31.349 1.00 83.25 426 SER A CA 1
ATOM 3437 C C . SER A 1 426 ? 4.473 10.362 -32.379 1.00 83.25 426 SER A C 1
ATOM 3439 O O . SER A 1 426 ? 3.337 10.306 -32.848 1.00 83.25 426 SER A O 1
ATOM 3441 N N . ASN A 1 427 ? 5.410 9.469 -32.713 1.00 85.38 427 ASN A N 1
ATOM 3442 C CA . ASN A 1 427 ? 5.191 8.442 -33.719 1.00 85.38 427 ASN A CA 1
ATOM 3443 C C . ASN A 1 427 ? 4.119 7.436 -33.255 1.00 85.38 427 ASN A C 1
ATOM 3445 O O . ASN A 1 427 ? 4.184 6.895 -32.150 1.00 85.38 427 ASN A O 1
ATOM 3449 N N . THR A 1 428 ? 3.141 7.166 -34.121 1.00 86.00 428 THR A N 1
ATOM 3450 C CA . THR A 1 428 ? 2.033 6.219 -33.904 1.00 86.00 428 THR A CA 1
ATOM 3451 C C . THR A 1 428 ? 1.992 5.085 -34.932 1.00 86.00 428 THR A C 1
ATOM 3453 O O . THR A 1 428 ? 1.080 4.260 -34.910 1.00 86.00 428 THR A O 1
ATOM 3456 N N . SER A 1 429 ? 2.996 4.984 -35.808 1.00 87.31 429 SER A N 1
ATOM 3457 C CA . SER A 1 429 ? 3.065 3.977 -36.882 1.00 87.31 429 SER A CA 1
ATOM 3458 C C . SER A 1 429 ? 3.076 2.525 -36.393 1.00 87.31 429 SER A C 1
ATOM 3460 O O . SER A 1 429 ? 2.758 1.628 -37.167 1.00 87.31 429 SER A O 1
ATOM 3462 N N . TYR A 1 430 ? 3.395 2.279 -35.117 1.00 89.31 430 TYR A N 1
ATOM 3463 C CA . TYR A 1 430 ? 3.346 0.945 -34.512 1.00 89.31 430 TYR A CA 1
ATOM 3464 C C . TYR A 1 430 ? 1.931 0.501 -34.115 1.00 89.31 430 TYR A C 1
ATOM 3466 O O . TYR A 1 430 ? 1.721 -0.691 -33.929 1.00 89.31 430 TYR A O 1
ATOM 3474 N N . LEU A 1 431 ? 0.958 1.414 -33.991 1.00 89.00 431 LEU A N 1
ATOM 3475 C CA . LEU A 1 431 ? -0.400 1.090 -33.525 1.00 89.00 431 LEU A CA 1
ATOM 3476 C C . LEU A 1 431 ? -1.169 0.063 -34.373 1.00 89.00 431 LEU A C 1
ATOM 3478 O O . LEU A 1 431 ? -2.000 -0.649 -33.800 1.00 89.00 431 LEU A O 1
ATOM 3482 N N . PRO A 1 432 ? -0.986 -0.009 -35.706 1.00 90.00 432 PRO A N 1
ATOM 3483 C CA . PRO A 1 432 ? -1.603 -1.045 -36.531 1.00 90.00 432 PRO A CA 1
ATOM 3484 C C . PRO A 1 432 ? -0.930 -2.416 -36.402 1.00 90.00 432 PRO A C 1
ATOM 3486 O O . PRO A 1 432 ? -1.486 -3.398 -36.886 1.00 90.00 432 PRO A O 1
ATOM 3489 N N . LEU A 1 433 ? 0.266 -2.490 -35.810 1.00 91.62 433 LEU A N 1
ATOM 3490 C CA . LEU A 1 433 ? 1.001 -3.741 -35.678 1.00 91.62 433 LEU A CA 1
ATOM 3491 C C . LEU A 1 433 ? 0.398 -4.607 -34.555 1.00 91.62 433 LEU A C 1
ATOM 3493 O O . LEU A 1 433 ? -0.181 -4.068 -33.607 1.00 91.62 433 LEU A O 1
ATOM 3497 N N . PRO A 1 434 ? 0.548 -5.941 -34.620 1.00 92.31 434 PRO A N 1
ATOM 3498 C CA . PRO A 1 434 ? 0.076 -6.836 -33.564 1.00 92.31 434 PRO A CA 1
ATOM 3499 C C . PRO A 1 434 ? 0.656 -6.481 -32.182 1.00 92.31 434 PRO A C 1
ATOM 3501 O O . PRO A 1 434 ? 1.815 -6.083 -32.057 1.00 92.31 434 PRO A O 1
ATOM 3504 N N . GLN A 1 435 ? -0.137 -6.605 -31.120 1.00 91.88 435 GLN A N 1
ATOM 3505 C CA . GLN A 1 435 ? 0.287 -6.204 -29.767 1.00 91.88 435 GLN A CA 1
ATOM 3506 C C . GLN A 1 435 ? 0.826 -7.379 -28.959 1.00 91.88 435 GLN A C 1
ATOM 3508 O O . GLN A 1 435 ? 1.836 -7.248 -28.266 1.00 91.88 435 GLN A O 1
ATOM 3513 N N . THR A 1 436 ? 0.170 -8.533 -29.073 1.00 91.50 436 THR A N 1
ATOM 3514 C CA . THR A 1 436 ? 0.498 -9.752 -28.334 1.00 91.50 436 THR A CA 1
ATOM 3515 C C . THR A 1 436 ? 0.809 -10.902 -29.283 1.00 91.50 436 THR A C 1
ATOM 3517 O O . THR A 1 436 ? 0.385 -10.903 -30.435 1.00 91.50 436 THR A O 1
ATOM 3520 N N . LYS A 1 437 ? 1.535 -11.916 -28.802 1.00 84.00 437 LYS A N 1
ATOM 3521 C CA . LYS A 1 437 ? 1.774 -13.155 -29.571 1.00 84.00 437 LYS A CA 1
ATOM 3522 C C . LYS A 1 437 ? 0.511 -13.989 -29.818 1.00 84.00 437 LYS A C 1
ATOM 3524 O O . LYS A 1 437 ? 0.524 -14.872 -30.666 1.00 84.00 437 LYS A O 1
ATOM 3529 N N . SER A 1 438 ? -0.531 -13.766 -29.021 1.00 69.69 438 SER A N 1
ATOM 3530 C CA . SER A 1 438 ? -1.792 -14.512 -29.045 1.00 69.69 438 SER A CA 1
ATOM 3531 C C . SER A 1 438 ? -2.832 -13.958 -30.027 1.00 69.69 438 SER A C 1
ATOM 3533 O O . SER A 1 438 ? -3.909 -14.544 -30.127 1.00 69.69 438 SER A O 1
ATOM 3535 N N . GLN A 1 439 ? -2.537 -12.840 -30.703 1.00 54.75 439 GLN A N 1
ATOM 3536 C CA . GLN A 1 439 ? -3.420 -12.173 -31.667 1.00 54.75 439 GLN A CA 1
ATOM 3537 C C . GLN A 1 439 ? -3.108 -12.520 -33.118 1.00 54.75 439 GLN A C 1
ATOM 3539 O O . GLN A 1 439 ? -1.908 -12.638 -33.457 1.00 54.75 439 GLN A O 1
#

InterPro domains:
  IPR026791 Dedicator of cytokinesis [PTHR45653] (5-360)
  IPR027007 C2 DOCK-type domain [PF14429] (360-437)
  IPR027007 C2 DOCK-type domain [PS51650] (360-439)
  IPR032376 Dedicator of cytokinesis, N-terminal domain [PF16172] (6-214)
  IPR035892 C2 domain superfamily [G3DSA:2.60.40.150] (359-439)
  IPR042455 Dedicator of cytokinesis, N-terminal, subdomain 1 [G3DSA:1.20.1270.350] (3-82)

pLDDT: mean 78.11, std 13.13, range [38.5, 96.5]

Organism: Ancylostoma caninum (NCBI:txid29170)

Sequence (439 aa):
MLSALFQEIYVKHSQMHYFNEVLDFIDYTLSVRQKILSGGVPSEELNTLRVQLARRIDRGNMFLSLNVTIRDEHGLAFDPDSISFLQTYTEHQNAQKRVASDSFKSDTQEKPVKAFCLLLRVQCIELQMKYNCEISMVLYDMEAKRFVSDTFTFIWKSNEANSRDLNIRGLFGNFMQADIGRRLVLITRVAHISPVEHTSSTLKRNQEPGPPNLYCRQMFAFDFFDMTATFSNPQPSHDAKDRVIFLNRDQNFDQALKSIQSNGKVPKLNTSSDDIRILISTQIFTNSLSDLRLKRPYLFTRNPPAILSRCDYAGPASGDLRNELYVTLLQGELSGKPSDRNIEARLHVVEGNGRVVPDIRLPEDISRDLHLRITFHTKKPYDKGKPEKGPFALAHIRLMCKSVLVPDGEHELLVYKIESSHYDDSNTSYLPLPQTKSQ

Foldseek 3Di:
DVVVLLVVCVVPDVDDPCNVVLVLLVLQLVQLVVVVVVPPDDPVRPQVSLQVNLLSVQLSCVVSVHDRFQADNSSHGDDPVRDDPVRVVVSSVVSVCSSVVPDPPPCVVPPPLFWKKKKKAFQWKQAADPAKKKKWKFKAFLVVLGTWKDIQIDIDGNPDDTDRHPLAMEMEFDGGSVQQQTWIWIKMWMWGFFFDDDPDPVPRPDDDRPDSVLTDTDTFWIATHTCSVCRNDQDQDPFWDKDKTQIARDNPVVVQSVCSNPVVDRDDGPSVPPRTIIIMTMGMDSDHPVVCCVSRVVCPPPSHHHYMYTPPDPPDCPPDPDPDDDDDDDDDDDDDDPLQPQKDKDKFKAWLQLDTDPDPDDDPPLPTWIKIKIFIARDDGDDPPDDGFAGQKIAMDTQHDPSDGDDDDDFAFDIGGDDRVPDDSRDNVCVVPDTGPVD

Radius of gyration: 29.21 Å; Cα contacts (8 Å, |Δi|>4): 665; chains: 1; bounding box: 75×54×84 Å

Solvent-accessible surface area (backbone atoms only — not comparable to full-atom values): 25932 Å² total; per-residue (Å²): 109,71,72,58,54,48,54,53,47,56,75,74,48,89,79,56,93,57,50,66,58,53,48,54,50,49,55,45,54,52,36,51,50,52,50,64,72,66,72,80,69,55,72,69,59,49,49,54,50,40,32,53,49,39,55,52,50,37,38,50,23,52,76,70,73,41,84,61,73,47,49,54,95,70,38,48,69,66,55,79,90,79,52,52,75,71,53,48,52,52,43,41,54,50,42,53,49,53,51,65,68,59,58,80,81,53,76,73,60,76,65,72,54,68,21,27,29,42,37,39,33,46,51,46,74,48,67,87,48,95,45,38,27,41,40,34,37,31,40,30,32,59,85,80,65,39,72,38,38,46,71,52,67,50,77,48,56,54,83,64,70,89,56,84,70,60,79,44,38,39,31,41,37,81,38,40,54,89,49,54,57,44,53,34,29,40,39,36,40,33,23,38,44,36,55,68,77,75,94,50,82,84,66,69,82,80,67,68,70,59,63,77,91,70,37,41,80,41,82,43,26,36,37,74,46,78,38,29,76,62,31,54,64,69,55,75,43,94,65,61,51,75,46,77,46,67,35,27,72,61,84,57,56,70,59,54,53,48,43,30,67,74,67,70,45,82,77,87,72,77,60,82,57,90,63,34,40,37,34,34,31,41,33,40,39,62,34,40,63,71,54,37,50,71,72,42,41,65,59,61,69,68,77,47,46,48,78,29,54,41,75,78,59,87,65,81,66,77,87,58,82,75,86,78,83,88,85,78,91,87,82,83,92,80,91,75,60,80,90,62,67,44,63,42,78,47,80,39,48,26,39,77,81,20,50,70,53,93,58,97,66,76,68,90,62,62,83,57,39,29,26,42,39,36,37,34,27,76,58,67,63,70,56,92,92,60,79,85,74,48,40,49,29,38,33,44,45,61,48,26,51,95,73,41,67,54,78,89,78,90,78,61,63,41,75,44,79,46,63,35,90,76,69,57,83,57,65,52,84,64,71,85,49,80,36,37,78,90,110

Nearest PDB structures (foldseek):
  8xm7-assembly1_B  TM=6.259E-01  e=1.783E-21  Homo sapiens
  8zj2-assembly1_B  TM=5.970E-01  e=2.783E-18  Homo sapiens
  3l4c-assembly2_B  TM=5.583E-01  e=5.359E-04  Homo sapiens
  8f9l-assembly2_B  TM=5.180E-01  e=1.643E-01  Gemella massiliensis

Mean predicted aligned error: 15.06 Å